Protein 8C9I (pdb70)

Sequence (396 aa):
SIPTFPFDRPVPTEPSPMLSELRNSCPVAPIELPSGHTAWLVTRFDDVKGVLSDKRFSCRAAAHPSSPPFVPFVQLCPSLLSIDGPQHTAARRLLAQGLNPGFIARRMRPVVQQIVDNALDDLAAAEPPVDFQEIVSVPIGEQLMAKLLGVEPKTVHELAAHVDAAMSVCEIGDEEVSRRWSALCTMVIDILHRKLAEPGDDLLSTIAQANRQQSTMTDEQVVGMLLTVVIGGVDTPIAVITNGLASLLHHRDQYERLVEDPGRRVARAVEEIVRFNPATEIEHLRVVTEDVVIAGTALSAGSPAFTSITSANRDSDQFLDPDEFDVERNPNEHIAFGYGPHACPASAYSRMCLTTFFTSLTQRFPQLQLARPFEDLERRGKGLHSVGIKELLVTWPT

Foldseek 3Di:
DAEEPPADDLQLQAFHVVLVVCQVPPQWGWYAAPVRDIFTEGFAQVQQQCLQAPCLFALQLCLDPVHDDFFQLLVVALALSNGDDPLNVVLLVLLCVLVDPVNLVVCLVVLLVQLVVLVVQVVPDADFDFNLVRHLQSSLLVSVCQQLVHDSVLLVLLVVLLQLRQFRPFDDPVVSVVSVVVNLVSLLVSLVVCLVPPDDHSSNSSSVVCVVVVSDDSRNSSNHVNNCSSCRRQFSSQLLQSLVLVCQQVVVNLLVCLVPVVLLLLLVLLSLLGGGFFQWDDKTFRQAFDAGPNRIDHGGHIYIYGLNSNSQHCVQDPNSNDRDSNDPPRDGQSQHHHSPGHSCPVVSSSSSSSNSSVCCNVAVAKHFPDDSSPWAFCTSSGRTSGINTTTIDGDD

Nearest PDB structures (foldseek):
  8c9i-assembly1_A  TM=1.003E+00  e=6.566E-69  Mycobacterium tuberculosis H37Rv
  4mm0-assembly1_A  TM=9.432E-01  e=1.502E-27  Streptomyces griseoviridis
  8jnq-assembly1_A  TM=9.114E-01  e=2.058E-26  Streptomyces torulosus
  6kfw-assembly1_A  TM=8.937E-01  e=1.051E-25  Actinoplanes tsinanensis
  3e5l-assembly1_A  TM=8.693E-01  e=1.639E-25  Streptomyces avermitilis

Solvent-accessible surface area: 16275 Å² total; per-residue (Å²): 167,63,28,81,10,21,6,95,29,104,59,14,4,42,25,3,77,45,1,47,106,12,23,112,82,40,23,2,3,49,0,64,1,63,51,42,86,65,0,62,0,0,0,75,9,113,32,0,60,37,3,12,52,23,159,83,12,12,0,103,24,1,18,99,114,94,14,16,66,11,2,28,2,7,49,89,22,31,0,12,24,6,8,34,34,120,65,6,65,35,2,50,163,2,3,61,87,6,27,53,117,36,14,20,55,135,12,133,88,48,0,66,100,8,0,44,66,4,0,73,84,0,55,87,28,150,34,61,25,23,0,13,118,48,0,0,42,30,2,2,20,49,11,2,3,107,11,6,29,29,107,57,144,27,0,110,91,0,24,54,19,3,37,1,0,12,7,18,65,81,45,44,137,136,70,17,58,135,55,22,65,29,0,23,70,36,5,63,58,4,2,87,137,28,36,91,140,53,32,138,11,7,5,0,59,5,4,52,19,10,129,150,87,99,59,23,83,74,121,48,3,13,0,1,7,0,16,28,1,8,40,24,5,14,54,28,13,2,14,4,0,2,0,0,0,3,0,6,74,64,50,91,10,0,87,79,2,41,138,74,54,69,31,1,56,105,0,0,38,0,0,11,0,2,1,22,11,25,3,0,26,37,5,14,11,1,68,97,108,4,105,26,52,77,34,81,4,73,56,47,10,14,1,2,3,0,11,2,0,0,0,5,7,82,130,60,10,153,94,18,90,107,6,45,2,83,26,99,108,24,122,24,14,27,37,20,86,26,58,31,28,49,54,25,27,61,19,22,84,13,8,7,38,22,1,0,32,11,0,1,105,94,14,52,109,0,77,35,26,129,78,25,139,86,26,85,37,76,3,93,5,8,12,5,0,3,0,105,67,0,51,0,45,24,85,142

B-factor: mean 62.88, std 16.6, range [32.1, 150.53]

InterPro domains:
  IPR001128 Cytochrome P450 [PF00067] (207-367)
  IPR002397 Cytochrome P450, B-class [PR00359] (87-98)
  IPR002397 Cytochrome P450, B-class [PR00359] (189-211)
  IPR002397 Cytochrome P450, B-class [PR00359] (270-281)
  IPR002397 Cytochrome P450, B-class [PR00359] (288-315)
  IPR002397 Cytochrome P450, B-class [PR00359] (316-331)
  IPR002397 Cytochrome P450, B-class [PR00359] (337-346)
  IPR017972 Cytochrome P450, conserved site [PS00086] (339-348)
  IPR036396 Cytochrome P450 superfamily [G3DSA:1.10.630.10] (2-399)
  IPR036396 Cytochrome P450 superfamily [SSF48264] (9-398)

Secondary structure (DSSP, 8-state):
-PPBSSPP-SSTTS--HHHHHHHTT-SEEEEE-TTS-EEEEE-SHHHHHHHHT-TTEEHHHHHSTTSPPSSHHHHHS--GGG--HHHHHHHHHHHHHHT-HHHHHHHHHHHHHHHHHHHHHHHHS-SSEEHIIIIIHHHHHHHHHHHHTS-HHHHHHHHHHHHHHTBSSSS-HHHHHHHHHHHHHHHHHHHHHHHHS--SSHHHHHHHHHHHHT-S-HHHHHHHHHHHHHHHSHHHHHHHHHHHHHHHHSHHHHHHHHH-GGGHHHHHHHHHHH--SBSS---EEE-S-EEETTEEE-TT-EEEE-HHHHTT-TTTSSSTTS--TT--S----TT--STTS-TTHHHHHHHHHHHHHHHHHH-TT-EESS-GGG--BS-TTBSB--BS--EEE---

Radius of gyration: 20.45 Å; Cα contacts (8 Å, |Δi|>4): 673; chains: 1; bounding box: 57×52×44 Å

Organism: Mycobacterium tuberculosis (strain ATCC 25618 / H37Rv) (NCBI:txid83332)

Structure (mmCIF, N/CA/C/O backbone):
data_8C9I
#
_entry.id   8C9I
#
_cell.length_a   95.019
_cell.length_b   95.019
_cell.length_c   264.785
_cell.angle_alpha   90.000
_cell.angle_beta   90.000
_cell.angle_gamma   120.000
#
_symmetry.space_group_name_H-M   'P 65 2 2'
#
loop_
_entity.id
_entity.type
_entity.pdbx_description
1 polymer 'Cytochrome P450 141'
2 non-polymer 'HEME B/C'
3 water water
#
loop_
_atom_site.group_PDB
_atom_site.id
_atom_site.type_symbol
_atom_site.label_atom_id
_atom_site.label_alt_id
_atom_site.label_comp_id
_atom_site.label_asym_id
_atom_site.label_entity_id
_atom_site.label_seq_id
_atom_site.pdbx_PDB_ins_code
_atom_site.Cartn_x
_atom_site.Cartn_y
_atom_site.Cartn_z
_atom_site.occupancy
_atom_site.B_iso_or_equiv
_atom_site.auth_seq_id
_atom_site.auth_comp_id
_atom_site.auth_asym_id
_atom_site.auth_atom_id
_atom_site.pdbx_PDB_model_num
ATOM 1 N N . SER A 1 5 ? 11.05496 87.59263 149.05880 1.000 95.96340 6 SER A N 1
ATOM 2 C CA . SER A 1 5 ? 9.94406 86.94663 148.36966 1.000 103.84998 6 SER A CA 1
ATOM 3 C C . SER A 1 5 ? 10.07028 85.42728 148.45873 1.000 92.14273 6 SER A C 1
ATOM 4 O O . SER A 1 5 ? 11.02526 84.90997 149.03789 1.000 106.43125 6 SER A O 1
ATOM 12 N N . ILE A 1 6 ? 9.10519 84.71744 147.88156 1.000 92.33796 7 ILE A N 1
ATOM 13 C CA . ILE A 1 6 ? 9.05364 83.25958 147.97222 1.000 89.37549 7 ILE A CA 1
ATOM 14 C C . ILE A 1 6 ? 9.97486 82.65771 146.91654 1.000 80.27736 7 ILE A C 1
ATOM 15 O O . ILE A 1 6 ? 10.21236 83.28327 145.87277 1.000 77.09743 7 ILE A O 1
ATOM 31 N N . PRO A 1 7 ? 10.50710 81.45780 147.13449 1.000 69.81565 8 PRO A N 1
ATOM 32 C CA . PRO A 1 7 ? 11.41454 80.86194 146.15018 1.000 73.95916 8 PRO A CA 1
ATOM 33 C C . PRO A 1 7 ? 10.67320 80.30239 144.94722 1.000 82.85678 8 PRO A C 1
ATOM 34 O O . PRO A 1 7 ? 9.50270 79.92122 145.02196 1.000 73.63671 8 PRO A O 1
ATOM 45 N N . THR A 1 8 ? 11.38571 80.25231 143.82561 1.000 70.32259 9 THR A N 1
ATOM 46 C CA . THR A 1 8 ? 10.83858 79.77623 142.56413 1.000 77.51668 9 THR A CA 1
ATOM 47 C C . THR A 1 8 ? 11.34284 78.37011 142.26642 1.000 71.82689 9 THR A C 1
ATOM 48 O O . THR A 1 8 ? 12.50841 78.04920 142.51774 1.000 73.48596 9 THR A O 1
ATOM 59 N N . PHE A 1 9 ? 10.45461 77.53503 141.72955 1.000 76.87189 10 PHE A N 1
ATOM 60 C CA . PHE A 1 9 ? 10.78515 76.18097 141.30563 1.000 72.66789 10 PHE A CA 1
ATOM 61 C C . PHE A 1 9 ? 10.96817 76.13762 139.79265 1.000 63.88072 10 PHE A C 1
ATOM 62 O O . PHE A 1 9 ? 10.23407 76.81325 139.06372 1.000 64.98947 10 PHE A O 1
ATOM 79 N N . PRO A 1 10 ? 11.92596 75.36475 139.24892 1.000 72.69459 11 PRO A N 1
ATOM 80 C CA . PRO A 1 10 ? 12.86939 74.44610 139.90038 1.000 69.49955 11 PRO A CA 1
ATOM 81 C C . PRO A 1 10 ? 13.94694 75.14117 140.72466 1.000 65.56478 11 PRO A C 1
ATOM 82 O O . PRO A 1 10 ? 14.38150 76.24179 140.38369 1.000 62.78996 11 PRO A O 1
ATOM 93 N N . PHE A 1 11 ? 14.36853 74.48646 141.80319 1.000 64.88205 12 PHE A N 1
ATOM 94 C CA . PHE A 1 11 ? 15.40351 75.02405 142.66872 1.000 68.78635 12 PHE A CA 1
ATOM 95 C C . PHE A 1 11 ? 16.78715 74.75187 142.08484 1.000 69.95789 12 PHE A C 1
ATOM 96 O O . PHE A 1 11 ? 16.98172 73.85076 141.26384 1.000 67.02181 12 PHE A O 1
ATOM 113 N N . ASP A 1 12 ? 17.75686 75.54654 142.52926 1.000 65.18256 13 ASP A N 1
ATOM 114 C CA . ASP A 1 12 ? 19.12744 75.38697 142.06876 1.000 63.55999 13 ASP A CA 1
ATOM 115 C C . ASP A 1 12 ? 19.77059 74.16192 142.70798 1.000 60.46061 13 ASP A C 1
ATOM 116 O O . ASP A 1 12 ? 19.41056 73.74525 143.81192 1.000 65.18326 13 ASP A O 1
ATOM 125 N N . ARG A 1 13 ? 20.73713 73.58515 141.99528 1.000 64.75661 14 ARG A N 1
ATOM 126 C CA . ARG A 1 13 ? 21.50198 72.44106 142.48715 1.000 62.88148 14 ARG A CA 1
ATOM 127 C C . ARG A 1 13 ? 22.96995 72.67281 142.16235 1.000 64.80392 14 ARG A C 1
ATOM 128 O O . ARG A 1 13 ? 23.47042 72.21511 141.12679 1.000 64.17008 14 ARG A O 1
ATOM 149 N N . PRO A 1 14 ? 23.69528 73.39547 143.02062 1.000 63.74029 15 PRO A N 1
ATOM 150 C CA . PRO A 1 14 ? 25.13912 73.55421 142.77861 1.000 63.58644 15 PRO A CA 1
ATOM 151 C C . PRO A 1 14 ? 25.86710 72.22552 142.69473 1.000 69.27202 15 PRO A C 1
ATOM 152 O O . PRO A 1 14 ? 26.90267 72.13387 142.02331 1.000 63.71299 15 PRO A O 1
ATOM 163 N N . VAL A 1 15 ? 25.35272 71.19443 143.35649 1.000 60.04523 16 VAL A N 1
ATOM 164 C CA . VAL A 1 15 ? 25.82664 69.82162 143.23135 1.000 58.76177 16 VAL A CA 1
ATOM 165 C C . VAL A 1 15 ? 24.69810 69.01042 142.59574 1.000 57.11341 16 VAL A C 1
ATOM 166 O O . VAL A 1 15 ? 23.70500 68.70346 143.27153 1.000 56.97620 16 VAL A O 1
ATOM 179 N N . PRO A 1 16 ? 24.79447 68.64759 141.31107 1.000 57.62280 17 PRO A N 1
ATOM 180 C CA . PRO A 1 16 ? 23.62445 68.05363 140.63597 1.000 56.38413 17 PRO A CA 1
ATOM 181 C C . PRO A 1 16 ? 23.08329 66.79927 141.30271 1.000 55.74157 17 PRO A C 1
ATOM 182 O O . PRO A 1 16 ? 21.86209 66.59774 141.32183 1.000 52.85692 17 PRO A O 1
ATOM 193 N N . THR A 1 17 ? 23.94860 65.94216 141.84098 1.000 54.37301 18 THR A N 1
ATOM 194 C CA . THR A 1 17 ? 23.49599 64.68543 142.42577 1.000 57.24555 18 THR A CA 1
ATOM 195 C C . THR A 1 17 ? 23.00403 64.83358 143.85964 1.000 56.54082 18 THR A C 1
ATOM 196 O O . THR A 1 17 ? 22.58648 63.83522 144.45619 1.000 63.67466 18 THR A O 1
ATOM 207 N N . GLU A 1 18 ? 23.04108 66.03301 144.42386 1.000 55.56696 19 GLU A N 1
ATOM 208 C CA . GLU A 1 18 ? 22.57362 66.27848 145.77706 1.000 57.99480 19 GLU A CA 1
ATOM 209 C C . GLU A 1 18 ? 21.30111 67.11453 145.76174 1.000 50.67247 19 GLU A C 1
ATOM 210 O O . GLU A 1 18 ? 21.01709 67.81821 144.78652 1.000 51.78992 19 GLU A O 1
ATOM 222 N N . PRO A 1 19 ? 20.50531 67.06111 146.82864 1.000 49.75067 20 PRO A N 1
ATOM 223 C CA . PRO A 1 19 ? 19.28874 67.87811 146.87071 1.000 52.05934 20 PRO A CA 1
ATOM 224 C C . PRO A 1 19 ? 19.61480 69.36112 146.79892 1.000 59.12537 20 PRO A C 1
ATOM 225 O O . PRO A 1 19 ? 20.69483 69.80530 147.19406 1.000 52.91215 20 PRO A O 1
ATOM 236 N N . SER A 1 20 ? 18.66315 70.12802 146.28438 1.000 56.00912 21 SER A N 1
ATOM 237 C CA . SER A 1 20 ? 18.82416 71.57163 146.26074 1.000 57.45176 21 SER A CA 1
ATOM 238 C C . SER A 1 20 ? 18.95262 72.09428 147.68997 1.000 60.45750 21 SER A C 1
ATOM 239 O O . SER A 1 20 ? 18.20107 71.66732 148.57518 1.000 55.21009 21 SER A O 1
ATOM 247 N N . PRO A 1 21 ? 19.89217 73.00522 147.95848 1.000 57.90023 22 PRO A N 1
ATOM 248 C CA . PRO A 1 21 ? 19.97086 73.58483 149.30971 1.000 61.24975 22 PRO A CA 1
ATOM 249 C C . PRO A 1 21 ? 18.65762 74.17850 149.78319 1.000 60.31819 22 PRO A C 1
ATOM 250 O O . PRO A 1 21 ? 18.40986 74.23593 150.99466 1.000 58.09918 22 PRO A O 1
ATOM 261 N N . MET A 1 22 ? 17.80327 74.62122 148.85737 1.000 59.46529 23 MET A N 1
ATOM 262 C CA . MET A 1 22 ? 16.52364 75.20436 149.24411 1.000 59.37901 23 MET A CA 1
ATOM 263 C C . MET A 1 22 ? 15.70206 74.24348 150.09328 1.000 59.28066 23 MET A C 1
ATOM 264 O O . MET A 1 22 ? 14.97256 74.67899 150.99171 1.000 56.50916 23 MET A O 1
ATOM 278 N N . LEU A 1 23 ? 15.80692 72.93904 149.83156 1.000 61.87893 24 LEU A N 1
ATOM 279 C CA . LEU A 1 23 ? 15.00742 71.96991 150.57476 1.000 58.04522 24 LEU A CA 1
ATOM 280 C C . LEU A 1 23 ? 15.34370 72.00559 152.06057 1.000 58.16399 24 LEU A C 1
ATOM 281 O O . LEU A 1 23 ? 14.44907 72.09285 152.90970 1.000 52.60645 24 LEU A O 1
ATOM 297 N N . SER A 1 24 ? 16.63422 71.93446 152.39530 1.000 53.83587 25 SER A N 1
ATOM 298 C CA . SER A 1 24 ? 17.03228 72.00151 153.79729 1.000 62.00635 25 SER A CA 1
ATOM 299 C C . SER A 1 24 ? 16.67199 73.35112 154.40440 1.000 66.34866 25 SER A C 1
ATOM 300 O O . SER A 1 24 ? 16.28946 73.43112 155.57770 1.000 58.06630 25 SER A O 1
ATOM 308 N N . GLU A 1 25 ? 16.79062 74.42498 153.62072 1.000 67.48989 26 GLU A N 1
ATOM 309 C CA . GLU A 1 25 ? 16.42278 75.74767 154.11542 1.000 64.42305 26 GLU A CA 1
ATOM 310 C C . GLU A 1 25 ? 14.96478 75.77509 154.55761 1.000 65.00997 26 GLU A C 1
ATOM 311 O O . GLU A 1 25 ? 14.64438 76.24315 155.65631 1.000 62.25515 26 GLU A O 1
ATOM 323 N N . LEU A 1 26 ? 14.06372 75.27056 153.71098 1.000 57.81893 27 LEU A N 1
ATOM 324 C CA . LEU A 1 26 ? 12.64691 75.26429 154.05957 1.000 62.73883 27 LEU A CA 1
ATOM 325 C C . LEU A 1 26 ? 12.35756 74.26312 155.17081 1.000 60.07548 27 LEU A C 1
ATOM 326 O O . LEU A 1 26 ? 11.55539 74.53907 156.07087 1.000 57.78956 27 LEU A O 1
ATOM 342 N N . ARG A 1 27 ? 13.00142 73.09508 155.12496 1.000 54.11629 28 ARG A N 1
ATOM 343 C CA . ARG A 1 27 ? 12.77051 72.08299 156.14928 1.000 58.72483 28 ARG A CA 1
ATOM 344 C C . ARG A 1 27 ? 13.06207 72.61928 157.54448 1.000 59.75274 28 ARG A C 1
ATOM 345 O O . ARG A 1 27 ? 12.39573 72.22966 158.51066 1.000 59.16391 28 ARG A O 1
ATOM 366 N N . ASN A 1 28 ? 14.03874 73.51806 157.67031 1.000 59.96639 29 ASN A N 1
ATOM 367 C CA . ASN A 1 28 ? 14.46777 74.03849 158.96023 1.000 57.14580 29 ASN A CA 1
ATOM 368 C C . ASN A 1 28 ? 13.91223 75.43011 159.24791 1.000 60.90342 29 ASN A C 1
ATOM 369 O O . ASN A 1 28 ? 14.47290 76.15217 160.07903 1.000 84.31207 29 ASN A O 1
ATOM 380 N N . SER A 1 29 ? 12.82268 75.82213 158.58580 1.000 61.14146 30 SER A N 1
ATOM 381 C CA . SER A 1 29 ? 12.26338 77.15252 158.79376 1.000 63.39046 30 SER A CA 1
ATOM 382 C C . SER A 1 29 ? 10.74616 77.16293 158.65082 1.000 69.82732 30 SER A C 1
ATOM 383 O O . SER A 1 29 ? 10.05239 77.81106 159.44169 1.000 62.95669 30 SER A O 1
ATOM 391 N N . CYS A 1 30 ? 10.21855 76.45956 157.64824 1.000 61.61478 31 CYS A N 1
ATOM 392 C CA . CYS A 1 30 ? 8.78010 76.47371 157.40754 1.000 66.42587 31 CYS A CA 1
ATOM 393 C C . CYS A 1 30 ? 8.31006 75.10756 156.91888 1.000 58.08003 31 CYS A C 1
ATOM 394 O O . CYS A 1 30 ? 8.70439 74.67253 155.82970 1.000 68.32734 31 CYS A O 1
ATOM 402 N N . PRO A 1 31 ? 7.46753 74.40093 157.68284 1.000 62.15360 32 PRO A N 1
ATOM 403 C CA . PRO A 1 31 ? 7.04437 73.05862 157.25013 1.000 58.25244 32 PRO A CA 1
ATOM 404 C C . PRO A 1 31 ? 6.13343 73.06789 156.03610 1.000 63.39941 32 PRO A C 1
ATOM 405 O O . PRO A 1 31 ? 6.08152 72.06247 155.31730 1.000 55.94677 32 PRO A O 1
ATOM 416 N N . VAL A 1 32 ? 5.41428 74.16030 155.78811 1.000 58.96921 33 VAL A N 1
ATOM 417 C CA . VAL A 1 32 ? 4.52409 74.28639 154.63362 1.000 60.45287 33 VAL A CA 1
ATOM 418 C C . VAL A 1 32 ? 4.85096 75.63520 153.99769 1.000 63.12178 33 VAL A C 1
ATOM 419 O O . VAL A 1 32 ? 4.26946 76.66494 154.35338 1.000 60.08370 33 VAL A O 1
ATOM 432 N N . ALA A 1 33 ? 5.78515 75.63581 153.04622 1.000 61.59134 34 ALA A N 1
ATOM 433 C CA . ALA A 1 33 ? 6.32527 76.88931 152.53678 1.000 59.56968 34 ALA A CA 1
ATOM 434 C C . ALA A 1 33 ? 5.72802 77.23736 151.17903 1.000 60.15933 34 ALA A C 1
ATOM 435 O O . ALA A 1 33 ? 5.58101 76.35829 150.32219 1.000 65.50404 34 ALA A O 1
ATOM 442 N N . PRO A 1 34 ? 5.37866 78.50137 150.93125 1.000 62.41371 35 PRO A N 1
ATOM 443 C CA . PRO A 1 34 ? 4.90033 78.87057 149.59465 1.000 63.21733 35 PRO A CA 1
ATOM 444 C C . PRO A 1 34 ? 6.04698 78.91019 148.59760 1.000 72.84436 35 PRO A C 1
ATOM 445 O O . PRO A 1 34 ? 7.15382 79.35434 148.91169 1.000 69.46493 35 PRO A O 1
ATOM 456 N N . ILE A 1 35 ? 5.77156 78.43316 147.38565 1.000 62.55811 36 ILE A N 1
ATOM 457 C CA . ILE A 1 35 ? 6.74318 78.44036 146.30047 1.000 73.94184 36 ILE A CA 1
ATOM 458 C C . ILE A 1 35 ? 6.04059 78.90391 145.03311 1.000 64.05911 36 ILE A C 1
ATOM 459 O O . ILE A 1 35 ? 4.82538 78.74748 144.88300 1.000 71.66771 36 ILE A O 1
ATOM 475 N N . GLU A 1 36 ? 6.81475 79.47795 144.11690 1.000 70.85788 37 GLU A N 1
ATOM 476 C CA . GLU A 1 36 ? 6.28906 79.99389 142.85978 1.000 70.84303 37 GLU A CA 1
ATOM 477 C C . GLU A 1 36 ? 6.63713 79.02702 141.73500 1.000 71.47103 37 GLU A C 1
ATOM 478 O O . GLU A 1 36 ? 7.81707 78.81845 141.43218 1.000 72.34427 37 GLU A O 1
ATOM 490 N N . LEU A 1 37 ? 5.61131 78.44135 141.12223 1.000 67.78356 38 LEU A N 1
ATOM 491 C CA . LEU A 1 37 ? 5.81609 77.56029 139.98831 1.000 68.85067 38 LEU A CA 1
ATOM 492 C C . LEU A 1 37 ? 6.19436 78.37426 138.75223 1.000 73.73611 38 LEU A C 1
ATOM 493 O O . LEU A 1 37 ? 5.95715 79.58334 138.69600 1.000 73.97639 38 LEU A O 1
ATOM 509 N N . PRO A 1 38 ? 6.78818 77.73049 137.74335 1.000 66.30892 39 PRO A N 1
ATOM 510 C CA . PRO A 1 38 ? 7.14733 78.47416 136.52382 1.000 68.75171 39 PRO A CA 1
ATOM 511 C C . PRO A 1 38 ? 5.95770 79.12588 135.84251 1.000 85.37573 39 PRO A C 1
ATOM 512 O O . PRO A 1 38 ? 6.13270 80.12191 135.12862 1.000 77.59899 39 PRO A O 1
ATOM 523 N N . SER A 1 39 ? 4.75169 78.59728 136.03893 1.000 72.99840 40 SER A N 1
ATOM 524 C CA . SER A 1 39 ? 3.54946 79.20290 135.48311 1.000 73.41020 40 SER A CA 1
ATOM 525 C C . SER A 1 39 ? 3.07480 80.41119 136.27989 1.000 86.74361 40 SER A C 1
ATOM 526 O O . SER A 1 39 ? 2.03673 80.98869 135.93790 1.000 78.26405 40 SER A O 1
ATOM 534 N N . GLY A 1 40 ? 3.80172 80.80642 137.32526 1.000 73.97514 41 GLY A N 1
ATOM 535 C CA . GLY A 1 40 ? 3.42530 81.92794 138.15197 1.000 77.25263 41 GLY A CA 1
ATOM 536 C C . GLY A 1 40 ? 2.56293 81.57721 139.34537 1.000 84.65208 41 GLY A C 1
ATOM 537 O O . GLY A 1 40 ? 2.53846 82.33866 140.31898 1.000 80.26983 41 GLY A O 1
ATOM 541 N N . HIS A 1 41 ? 1.86075 80.44819 139.30306 1.000 72.82254 42 HIS A N 1
ATOM 542 C CA . HIS A 1 41 ? 0.99319 80.06571 140.40712 1.000 75.35877 42 HIS A CA 1
ATOM 543 C C . HIS A 1 41 ? 1.81524 79.75142 141.64991 1.000 84.08205 42 HIS A C 1
ATOM 544 O O . HIS A 1 41 ? 2.91298 79.19330 141.56587 1.000 84.22735 42 HIS A O 1
ATOM 558 N N . THR A 1 42 ? 1.27415 80.11154 142.81035 1.000 74.26396 43 THR A N 1
ATOM 559 C CA . THR A 1 42 ? 1.91952 79.83028 144.08454 1.000 76.14354 43 THR A CA 1
ATOM 560 C C . THR A 1 42 ? 1.43758 78.48541 144.61334 1.000 72.54952 43 THR A C 1
ATOM 561 O O . THR A 1 42 ? 0.23584 78.19975 144.60060 1.000 73.55177 43 THR A O 1
ATOM 572 N N . ALA A 1 43 ? 2.37759 77.66362 145.07115 1.000 62.70790 44 ALA A N 1
ATOM 573 C CA . ALA A 1 43 ? 2.07854 76.36306 145.64835 1.000 69.60961 44 ALA A CA 1
ATOM 574 C C . ALA A 1 43 ? 2.78208 76.24581 146.99257 1.000 64.50908 44 ALA A C 1
ATOM 575 O O . ALA A 1 43 ? 3.67234 77.03275 147.32430 1.000 67.64258 44 ALA A O 1
ATOM 582 N N . TRP A 1 44 ? 2.37159 75.24902 147.77101 1.000 62.39004 45 TRP A N 1
ATOM 583 C CA . TRP A 1 44 ? 2.89402 75.03010 149.11279 1.000 60.95713 45 TRP A CA 1
ATOM 584 C C . TRP A 1 44 ? 3.63339 73.70206 149.15355 1.000 58.98848 45 TRP A C 1
ATOM 585 O O . TRP A 1 44 ? 3.10128 72.67689 148.71571 1.000 61.68189 45 TRP A O 1
ATOM 606 N N . LEU A 1 45 ? 4.85370 73.72447 149.68374 1.000 55.83843 46 LEU A N 1
ATOM 607 C CA . LEU A 1 45 ? 5.74402 72.57182 149.67858 1.000 52.93562 46 LEU A CA 1
ATOM 608 C C . LEU A 1 45 ? 5.94160 72.06209 151.09967 1.000 52.22105 46 LEU A C 1
ATOM 609 O O . LEU A 1 45 ? 6.23447 72.84366 152.01020 1.000 53.33001 46 LEU A O 1
ATOM 625 N N . VAL A 1 46 ? 5.78441 70.75267 151.27983 1.000 50.53928 47 VAL A N 1
ATOM 626 C CA . VAL A 1 46 ? 5.97381 70.08469 152.56308 1.000 55.52070 47 VAL A CA 1
ATOM 627 C C . VAL A 1 46 ? 7.27944 69.30536 152.49506 1.000 49.14469 47 VAL A C 1
ATOM 628 O O . VAL A 1 46 ? 7.50003 68.53721 151.55082 1.000 48.53508 47 VAL A O 1
ATOM 641 N N . THR A 1 47 ? 8.14001 69.49491 153.49966 1.000 48.96979 48 THR A N 1
ATOM 642 C CA . THR A 1 47 ? 9.51376 69.01750 153.43803 1.000 52.90595 48 THR A CA 1
ATOM 643 C C . THR A 1 47 ? 9.93075 68.11555 154.59201 1.000 54.16434 48 THR A C 1
ATOM 644 O O . THR A 1 47 ? 11.00911 67.51514 154.51648 1.000 48.68452 48 THR A O 1
ATOM 655 N N . ARG A 1 48 ? 9.13154 67.99888 155.64766 1.000 48.52010 49 ARG A N 1
ATOM 656 C CA . ARG A 1 48 ? 9.51556 67.20081 156.80325 1.000 48.06403 49 ARG A CA 1
ATOM 657 C C . ARG A 1 48 ? 8.94544 65.79068 156.70355 1.000 47.89786 49 ARG A C 1
ATOM 658 O O . ARG A 1 48 ? 7.85694 65.57316 156.16525 1.000 47.84903 49 ARG A O 1
ATOM 679 N N . PHE A 1 49 ? 9.70433 64.83021 157.23844 1.000 49.62113 50 PHE A N 1
ATOM 680 C CA . PHE A 1 49 ? 9.38569 63.41605 157.05675 1.000 44.16200 50 PHE A CA 1
ATOM 681 C C . PHE A 1 49 ? 7.96743 63.10250 157.51994 1.000 44.30471 50 PHE A C 1
ATOM 682 O O . PHE A 1 49 ? 7.13896 62.61548 156.74191 1.000 44.45036 50 PHE A O 1
ATOM 699 N N . ASP A 1 50 ? 7.66877 63.37509 158.79238 1.000 45.28395 51 ASP A N 1
ATOM 700 C CA . ASP A 1 50 ? 6.33972 63.07632 159.31767 1.000 45.67279 51 ASP A CA 1
ATOM 701 C C . ASP A 1 50 ? 5.25584 63.80114 158.52913 1.000 52.38141 51 ASP A C 1
ATOM 702 O O . ASP A 1 50 ? 4.18963 63.23448 158.25927 1.000 51.64311 51 ASP A O 1
ATOM 711 N N . ASP A 1 51 ? 5.50810 65.05680 158.15142 1.000 46.77198 52 ASP A N 1
ATOM 712 C CA . ASP A 1 51 ? 4.49666 65.82605 157.43402 1.000 47.37717 52 ASP A CA 1
ATOM 713 C C . ASP A 1 51 ? 4.28502 65.28502 156.02534 1.000 48.56355 52 ASP A C 1
ATOM 714 O O . ASP A 1 51 ? 3.15088 65.24325 155.53368 1.000 48.44992 52 ASP A O 1
ATOM 723 N N . VAL A 1 52 ? 5.36474 64.87307 155.35808 1.000 45.28751 53 VAL A N 1
ATOM 724 C CA . VAL A 1 52 ? 5.24388 64.35438 153.99863 1.000 47.50693 53 VAL A CA 1
ATOM 725 C C . VAL A 1 52 ? 4.40827 63.08195 153.98863 1.000 43.94348 53 VAL A C 1
ATOM 726 O O . VAL A 1 52 ? 3.56446 62.88252 153.10644 1.000 46.65542 53 VAL A O 1
ATOM 739 N N . LYS A 1 53 ? 4.63097 62.19783 154.96444 1.000 44.14065 54 LYS A N 1
ATOM 740 C CA . LYS A 1 53 ? 3.83718 60.97622 155.04210 1.000 43.17290 54 LYS A CA 1
ATOM 741 C C . LYS A 1 53 ? 2.36640 61.29198 155.27651 1.000 50.26068 54 LYS A C 1
ATOM 742 O O . LYS A 1 53 ? 1.48428 60.65353 154.69035 1.000 50.37767 54 LYS A O 1
ATOM 761 N N . GLY A 1 54 ? 2.08194 62.27054 156.13624 1.000 46.02809 55 GLY A N 1
ATOM 762 C CA . GLY A 1 54 ? 0.69849 62.63301 156.39031 1.000 48.22170 55 GLY A CA 1
ATOM 763 C C . GLY A 1 54 ? -0.00167 63.15805 155.15260 1.000 50.83554 55 GLY A C 1
ATOM 764 O O . GLY A 1 54 ? -1.14231 62.78613 154.86749 1.000 54.78677 55 GLY A O 1
ATOM 768 N N . VAL A 1 55 ? 0.67315 64.02482 154.39682 1.000 49.11689 56 VAL A N 1
ATOM 769 C CA . VAL A 1 55 ? 0.06444 64.60229 153.20207 1.000 51.16679 56 VAL A CA 1
ATOM 770 C C . VAL A 1 55 ? -0.18928 63.52082 152.15740 1.000 52.74557 56 VAL A C 1
ATOM 771 O O . VAL A 1 55 ? -1.27389 63.44767 151.56736 1.000 49.47377 56 VAL A O 1
ATOM 784 N N . LEU A 1 56 ? 0.80776 62.66770 151.90818 1.000 47.86839 57 LEU A N 1
ATOM 785 C CA . LEU A 1 56 ? 0.66382 61.63770 150.88436 1.000 50.77335 57 LEU A CA 1
ATOM 786 C C . LEU A 1 56 ? -0.43762 60.63955 151.21631 1.000 53.07355 57 LEU A C 1
ATOM 787 O O . LEU A 1 56 ? -0.98873 60.01496 150.30246 1.000 49.25721 57 LEU A O 1
ATOM 803 N N . SER A 1 57 ? -0.76583 60.47152 152.49580 1.000 44.94869 58 SER A N 1
ATOM 804 C CA . SER A 1 57 ? -1.83463 59.58294 152.92806 1.000 46.88693 58 SER A CA 1
ATOM 805 C C . SER A 1 57 ? -3.09981 60.34031 153.30854 1.000 53.42740 58 SER A C 1
ATOM 806 O O . SER A 1 57 ? -4.03286 59.73810 153.84939 1.000 58.39321 58 SER A O 1
ATOM 814 N N . ASP A 1 58 ? -3.14766 61.64473 153.04609 1.000 50.34311 59 ASP A N 1
ATOM 815 C CA . ASP A 1 58 ? -4.31356 62.47383 153.33076 1.000 53.07792 59 ASP A CA 1
ATOM 816 C C . ASP A 1 58 ? -5.09830 62.63750 152.03401 1.000 54.36982 59 ASP A C 1
ATOM 817 O O . ASP A 1 58 ? -4.66217 63.34731 151.12174 1.000 58.41230 59 ASP A O 1
ATOM 826 N N . LYS A 1 59 ? -6.25645 61.98010 151.95394 1.000 61.09238 60 LYS A N 1
ATOM 827 C CA . LYS A 1 59 ? -7.04045 61.98394 150.72506 1.000 62.53303 60 LYS A CA 1
ATOM 828 C C . LYS A 1 59 ? -7.58573 63.36089 150.37191 1.000 57.75987 60 LYS A C 1
ATOM 829 O O . LYS A 1 59 ? -8.09863 63.53428 149.26137 1.000 54.98483 60 LYS A O 1
ATOM 848 N N . ARG A 1 60 ? -7.49336 64.33839 151.27662 1.000 55.11682 61 ARG A N 1
ATOM 849 C CA . ARG A 1 60 ? -7.86660 65.70271 150.92368 1.000 56.03502 61 ARG A CA 1
ATOM 850 C C . ARG A 1 60 ? -6.86578 66.33074 149.96257 1.000 57.24893 61 ARG A C 1
ATOM 851 O O . ARG A 1 60 ? -7.17563 67.35592 149.34735 1.000 58.24729 61 ARG A O 1
ATOM 872 N N . PHE A 1 61 ? -5.67670 65.74339 149.82934 1.000 52.21419 62 PHE A N 1
ATOM 873 C CA . PHE A 1 61 ? -4.69888 66.12566 148.81186 1.000 65.41007 62 PHE A CA 1
ATOM 874 C C . PHE A 1 61 ? -4.84063 65.12378 147.66970 1.000 53.12191 62 PHE A C 1
ATOM 875 O O . PHE A 1 61 ? -4.31058 64.01269 147.73784 1.000 51.98801 62 PHE A O 1
ATOM 892 N N . SER A 1 62 ? -5.55992 65.51318 146.62090 1.000 51.54134 63 SER A N 1
ATOM 893 C CA . SER A 1 62 ? -5.96212 64.59211 145.56836 1.000 60.58121 63 SER A CA 1
ATOM 894 C C . SER A 1 62 ? -5.20936 64.87251 144.27504 1.000 57.82989 63 SER A C 1
ATOM 895 O O . SER A 1 62 ? -5.05464 66.02855 143.86671 1.000 55.52677 63 SER A O 1
ATOM 903 N N . CYS A 1 63 ? -4.75275 63.79724 143.63060 1.000 49.51166 64 CYS A N 1
ATOM 904 C CA . CYS A 1 63 ? -4.15710 63.91932 142.30594 1.000 53.45705 64 CYS A CA 1
ATOM 905 C C . CYS A 1 63 ? -5.21159 64.19696 141.24257 1.000 58.64295 64 CYS A C 1
ATOM 906 O O . CYS A 1 63 ? -4.90494 64.80659 140.21159 1.000 61.76858 64 CYS A O 1
ATOM 914 N N . ARG A 1 64 ? -6.45132 63.75722 141.46920 1.000 59.43422 65 ARG A N 1
ATOM 915 C CA . ARG A 1 64 ? -7.51770 64.02147 140.50828 1.000 55.66454 65 ARG A CA 1
ATOM 916 C C . ARG A 1 64 ? -7.72252 65.51882 140.32120 1.000 60.97289 65 ARG A C 1
ATOM 917 O O . ARG A 1 64 ? -7.77803 66.01536 139.19020 1.000 60.51714 65 ARG A O 1
ATOM 938 N N . ALA A 1 65 ? -7.84602 66.25592 141.42669 1.000 66.07698 66 ALA A N 1
ATOM 939 C CA . ALA A 1 65 ? -7.98241 67.70447 141.33364 1.000 63.22770 66 ALA A CA 1
ATOM 940 C C . ALA A 1 65 ? -6.77318 68.33478 140.65739 1.000 61.06585 66 ALA A C 1
ATOM 941 O O . ALA A 1 65 ? -6.91308 69.33114 139.93909 1.000 66.96278 66 ALA A O 1
ATOM 948 N N . ALA A 1 66 ? -5.58198 67.77079 140.87084 1.000 54.51175 67 ALA A N 1
ATOM 949 C CA . ALA A 1 66 ? -4.38935 68.28927 140.21057 1.000 63.75017 67 ALA A CA 1
ATOM 950 C C . ALA A 1 66 ? -4.44267 68.07312 138.70421 1.000 64.25127 67 ALA A C 1
ATOM 951 O O . ALA A 1 66 ? -3.84300 68.84493 137.94712 1.000 56.22117 67 ALA A O 1
ATOM 958 N N . ALA A 1 67 ? -5.14159 67.03149 138.25267 1.000 62.17822 68 ALA A N 1
ATOM 959 C CA . ALA A 1 67 ? -5.29478 66.77299 136.82782 1.000 61.73491 68 ALA A CA 1
ATOM 960 C C . ALA A 1 67 ? -6.36306 67.64487 136.18226 1.000 66.20946 68 ALA A C 1
ATOM 961 O O . ALA A 1 67 ? -6.40910 67.72823 134.95046 1.000 65.25603 68 ALA A O 1
ATOM 968 N N . HIS A 1 68 ? -7.21199 68.28691 136.97713 1.000 63.96428 69 HIS A N 1
ATOM 969 C CA . HIS A 1 68 ? -8.24509 69.15244 136.42903 1.000 64.71390 69 HIS A CA 1
ATOM 970 C C . HIS A 1 68 ? -7.60204 70.25963 135.59413 1.000 78.43988 69 HIS A C 1
ATOM 971 O O . HIS A 1 68 ? -6.60055 70.84963 136.01394 1.000 77.05359 69 HIS A O 1
ATOM 985 N N . PRO A 1 69 ? -8.13753 70.56129 134.40403 1.000 83.94041 70 PRO A N 1
ATOM 986 C CA . PRO A 1 69 ? -7.49967 71.59433 133.56392 1.000 75.64222 70 PRO A CA 1
ATOM 987 C C . PRO A 1 69 ? -7.28281 72.92075 134.27423 1.000 72.15911 70 PRO A C 1
ATOM 988 O O . PRO A 1 69 ? -6.20535 73.51647 134.15498 1.000 92.87759 70 PRO A O 1
ATOM 999 N N . SER A 1 70 ? -8.28932 73.40646 135.00558 1.000 75.96050 71 SER A N 1
ATOM 1000 C CA . SER A 1 70 ? -8.14791 74.66633 135.72784 1.000 84.20622 71 SER A CA 1
ATOM 1001 C C . SER A 1 70 ? -6.95984 74.64532 136.68103 1.000 88.26026 71 SER A C 1
ATOM 1002 O O . SER A 1 70 ? -6.33832 75.68802 136.91614 1.000 84.52155 71 SER A O 1
ATOM 1010 N N . SER A 1 71 ? -6.63189 73.48394 137.24304 1.000 75.11221 72 SER A N 1
ATOM 1011 C CA . SER A 1 71 ? -5.51276 73.41042 138.16857 1.000 73.19480 72 SER A CA 1
ATOM 1012 C C . SER A 1 71 ? -4.22996 73.87123 137.47405 1.000 75.08687 72 SER A C 1
ATOM 1013 O O . SER A 1 71 ? -4.09808 73.74362 136.25140 1.000 75.58417 72 SER A O 1
ATOM 1021 N N . PRO A 1 72 ? -3.27137 74.41018 138.22350 1.000 71.67449 73 PRO A N 1
ATOM 1022 C CA . PRO A 1 72 ? -2.03230 74.87367 137.59716 1.000 73.59373 73 PRO A CA 1
ATOM 1023 C C . PRO A 1 72 ? -1.27082 73.71538 136.99720 1.000 71.80556 73 PRO A C 1
ATOM 1024 O O . PRO A 1 72 ? -1.40567 72.56047 137.44447 1.000 72.31990 73 PRO A O 1
ATOM 1035 N N . PRO A 1 73 ? -0.44618 73.96806 135.98271 1.000 66.60089 74 PRO A N 1
ATOM 1036 C CA . PRO A 1 73 ? 0.32763 72.88295 135.37234 1.000 67.40981 74 PRO A CA 1
ATOM 1037 C C . PRO A 1 73 ? 1.59895 72.58123 136.15170 1.000 65.00319 74 PRO A C 1
ATOM 1038 O O . PRO A 1 73 ? 2.13913 73.41840 136.87677 1.000 71.38335 74 PRO A O 1
ATOM 1049 N N . PHE A 1 74 ? 2.06627 71.34530 135.99169 1.000 69.50071 75 PHE A N 1
ATOM 1050 C CA . PHE A 1 74 ? 3.34646 70.93157 136.55089 1.000 59.22944 75 PHE A CA 1
ATOM 1051 C C . PHE A 1 74 ? 4.05329 70.02292 135.55389 1.000 67.58121 75 PHE A C 1
ATOM 1052 O O . PHE A 1 74 ? 5.01976 70.43728 134.90625 1.000 69.32765 75 PHE A O 1
ATOM 1069 N N . VAL A 1 75 ? 3.57630 68.79529 135.41649 1.000 57.58944 76 VAL A N 1
ATOM 1070 C CA . VAL A 1 75 ? 4.03568 67.86671 134.38560 1.000 60.32406 76 VAL A CA 1
ATOM 1071 C C . VAL A 1 75 ? 2.89755 67.68010 133.39113 1.000 55.15737 76 VAL A C 1
ATOM 1072 O O . VAL A 1 75 ? 1.76869 67.39942 133.80856 1.000 55.48188 76 VAL A O 1
ATOM 1085 N N . PRO A 1 76 ? 3.13765 67.83550 132.08525 1.000 57.51670 77 PRO A N 1
ATOM 1086 C CA . PRO A 1 76 ? 2.01225 67.77893 131.13575 1.000 59.25921 77 PRO A CA 1
ATOM 1087 C C . PRO A 1 76 ? 1.19312 66.50096 131.21245 1.000 62.63119 77 PRO A C 1
ATOM 1088 O O . PRO A 1 76 ? -0.04077 66.56429 131.14773 1.000 65.36205 77 PRO A O 1
ATOM 1099 N N . PHE A 1 77 ? 1.83706 65.33888 131.35037 1.000 61.04391 78 PHE A N 1
ATOM 1100 C CA . PHE A 1 77 ? 1.11070 64.08104 131.19638 1.000 65.68401 78 PHE A CA 1
ATOM 1101 C C . PHE A 1 77 ? 0.00143 63.93154 132.23046 1.000 64.91117 78 PHE A C 1
ATOM 1102 O O . PHE A 1 77 ? -0.99672 63.24902 131.97142 1.000 65.16695 78 PHE A O 1
ATOM 1119 N N . VAL A 1 78 ? 0.14232 64.56994 133.39297 1.000 57.07302 79 VAL A N 1
ATOM 1120 C CA . VAL A 1 78 ? -0.85527 64.41185 134.44688 1.000 55.36603 79 VAL A CA 1
ATOM 1121 C C . VAL A 1 78 ? -2.19278 65.00144 134.01620 1.000 63.11788 79 VAL A C 1
ATOM 1122 O O . VAL A 1 78 ? -3.25752 64.47492 134.36190 1.000 60.69581 79 VAL A O 1
ATOM 1135 N N . GLN A 1 79 ? -2.16509 66.09858 133.26263 1.000 61.38123 80 GLN A N 1
ATOM 1136 C CA . GLN A 1 79 ? -3.37767 66.78593 132.84181 1.000 69.85083 80 GLN A CA 1
ATOM 1137 C C . GLN A 1 79 ? -3.83710 66.38721 131.44681 1.000 68.40365 80 GLN A C 1
ATOM 1138 O O . GLN A 1 79 ? -4.85960 66.89762 130.97922 1.000 70.96334 80 GLN A O 1
ATOM 1152 N N . LEU A 1 80 ? -3.11799 65.48751 130.77500 1.000 67.12888 81 LEU A N 1
ATOM 1153 C CA . LEU A 1 80 ? -3.42044 65.13136 129.39712 1.000 69.18611 81 LEU A CA 1
ATOM 1154 C C . LEU A 1 80 ? -4.01482 63.73943 129.23693 1.000 67.79117 81 LEU A C 1
ATOM 1155 O O . LEU A 1 80 ? -4.45528 63.40074 128.13399 1.000 66.49818 81 LEU A O 1
ATOM 1171 N N . CYS A 1 81 ? -4.04847 62.93052 130.29013 1.000 59.14129 82 CYS A N 1
ATOM 1172 C CA . CYS A 1 81 ? -4.55579 61.56987 130.19063 1.000 64.23884 82 CYS A CA 1
ATOM 1173 C C . CYS A 1 81 ? -4.92723 61.09312 131.58589 1.000 56.92175 82 CYS A C 1
ATOM 1174 O O . CYS A 1 81 ? -4.47731 61.67111 132.58210 1.000 57.26547 82 CYS A O 1
ATOM 1182 N N . PRO A 1 82 ? -5.75166 60.04584 131.69379 1.000 57.59921 83 PRO A N 1
ATOM 1183 C CA . PRO A 1 82 ? -6.07436 59.47850 133.01563 1.000 57.59460 83 PRO A CA 1
ATOM 1184 C C . PRO A 1 82 ? -4.92906 58.64107 133.57744 1.000 55.76862 83 PRO A C 1
ATOM 1185 O O . PRO A 1 82 ? -5.03760 57.42625 133.76915 1.000 57.10393 83 PRO A O 1
ATOM 1196 N N . SER A 1 83 ? -3.80367 59.29959 133.83696 1.000 60.61454 84 SER A N 1
ATOM 1197 C CA . SER A 1 83 ? -2.66120 58.62209 134.42516 1.000 57.38660 84 SER A CA 1
ATOM 1198 C C . SER A 1 83 ? -2.97527 58.21481 135.86131 1.000 48.82335 84 SER A C 1
ATOM 1199 O O . SER A 1 83 ? -3.90781 58.72239 136.49080 1.000 50.41153 84 SER A O 1
ATOM 1207 N N . LEU A 1 84 ? -2.18155 57.27519 136.38104 1.000 49.25509 85 LEU A N 1
ATOM 1208 C CA . LEU A 1 84 ? -2.36939 56.85656 137.76519 1.000 48.46040 85 LEU A CA 1
ATOM 1209 C C . LEU A 1 84 ? -2.16211 58.02050 138.72291 1.000 50.70834 85 LEU A C 1
ATOM 1210 O O . LEU A 1 84 ? -2.72354 58.02755 139.82423 1.000 45.46048 85 LEU A O 1
ATOM 1226 N N . LEU A 1 85 ? -1.36288 59.00907 138.32388 1.000 51.64846 86 LEU A N 1
ATOM 1227 C CA . LEU A 1 85 ? -1.16608 60.22376 139.09929 1.000 46.41458 86 LEU A CA 1
ATOM 1228 C C . LEU A 1 85 ? -2.17088 61.31005 138.73408 1.000 56.19298 86 LEU A C 1
ATOM 1229 O O . LEU A 1 85 ? -1.94774 62.48387 139.05275 1.000 52.09863 86 LEU A O 1
ATOM 1245 N N . SER A 1 86 ? -3.26644 60.93987 138.06773 1.000 48.55347 87 SER A N 1
ATOM 1246 C CA . SER A 1 86 ? -4.33687 61.86401 137.71720 1.000 53.07207 87 SER A CA 1
ATOM 1247 C C . SER A 1 86 ? -5.67995 61.43259 138.29260 1.000 54.65487 87 SER A C 1
ATOM 1248 O O . SER A 1 86 ? -6.70669 62.03314 137.95538 1.000 52.08331 87 SER A O 1
ATOM 1256 N N . ILE A 1 87 ? -5.70393 60.40864 139.14754 1.000 57.00012 88 ILE A N 1
ATOM 1257 C CA . ILE A 1 87 ? -6.94216 59.82355 139.64541 1.000 57.08404 88 ILE A CA 1
ATOM 1258 C C . ILE A 1 87 ? -6.77065 59.46544 141.11687 1.000 52.71210 88 ILE A C 1
ATOM 1259 O O . ILE A 1 87 ? -5.66043 59.42513 141.64874 1.000 51.69795 88 ILE A O 1
ATOM 1275 N N . ASP A 1 88 ? -7.89986 59.20422 141.77164 1.000 52.04911 89 ASP A N 1
ATOM 1276 C CA . ASP A 1 88 ? -7.92559 58.78446 143.16469 1.000 59.46345 89 ASP A CA 1
ATOM 1277 C C . ASP A 1 88 ? -9.16479 57.92260 143.37763 1.000 61.86438 89 ASP A C 1
ATOM 1278 O O . ASP A 1 88 ? -9.95633 57.69999 142.45737 1.000 53.26555 89 ASP A O 1
ATOM 1287 N N . GLY A 1 89 ? -9.33007 57.43585 144.60429 1.000 54.86350 90 GLY A N 1
ATOM 1288 C CA . GLY A 1 89 ? -10.52396 56.71771 144.98227 1.000 63.45862 90 GLY A CA 1
ATOM 1289 C C . GLY A 1 89 ? -10.65687 55.36849 144.30337 1.000 56.93083 90 GLY A C 1
ATOM 1290 O O . GLY A 1 89 ? -9.68333 54.79857 143.80020 1.000 58.84093 90 GLY A O 1
ATOM 1294 N N . PRO A 1 90 ? -11.87926 54.82953 144.28178 1.000 54.49709 91 PRO A N 1
ATOM 1295 C CA . PRO A 1 90 ? -12.08412 53.48407 143.71734 1.000 52.31338 91 PRO A CA 1
ATOM 1296 C C . PRO A 1 90 ? -11.52236 53.30098 142.31813 1.000 58.27663 91 PRO A C 1
ATOM 1297 O O . PRO A 1 90 ? -11.05217 52.20342 141.99144 1.000 54.00755 91 PRO A O 1
ATOM 1308 N N . GLN A 1 91 ? -11.56285 54.33421 141.47451 1.000 51.66883 92 GLN A N 1
ATOM 1309 C CA . GLN A 1 91 ? -10.98896 54.21632 140.13771 1.000 56.01418 92 GLN A CA 1
ATOM 1310 C C . GLN A 1 91 ? -9.49489 53.92665 140.21315 1.000 57.39652 92 GLN A C 1
ATOM 1311 O O . GLN A 1 91 ? -8.97962 53.05535 139.50268 1.000 55.26542 92 GLN A O 1
ATOM 1325 N N . HIS A 1 92 ? -8.78183 54.65270 141.07550 1.000 48.83009 93 HIS A N 1
ATOM 1326 C CA . HIS A 1 92 ? -7.35202 54.41750 141.23951 1.000 48.22998 93 HIS A CA 1
ATOM 1327 C C . HIS A 1 92 ? -7.08777 53.04592 141.84744 1.000 47.44376 93 HIS A C 1
ATOM 1328 O O . HIS A 1 92 ? -6.17613 52.33209 141.41280 1.000 50.62063 93 HIS A O 1
ATOM 1342 N N . THR A 1 93 ? -7.87920 52.65996 142.85057 1.000 48.74235 94 THR A N 1
ATOM 1343 C CA . THR A 1 93 ? -7.69817 51.35836 143.48462 1.000 45.81555 94 THR A CA 1
ATOM 1344 C C . THR A 1 93 ? -7.85878 50.22544 142.47878 1.000 50.68479 94 THR A C 1
ATOM 1345 O O . THR A 1 93 ? -7.07978 49.26452 142.48447 1.000 45.77112 94 THR A O 1
ATOM 1356 N N . ALA A 1 94 ? -8.86430 50.31981 141.60509 1.000 46.99776 95 ALA A N 1
ATOM 1357 C CA . ALA A 1 94 ? -9.09887 49.25733 140.63276 1.000 46.12796 95 ALA A CA 1
ATOM 1358 C C . ALA A 1 94 ? -7.92862 49.12314 139.66608 1.000 50.70553 95 ALA A C 1
ATOM 1359 O O . ALA A 1 94 ? -7.52187 48.00686 139.32149 1.000 50.09954 95 ALA A O 1
ATOM 1366 N N . ALA A 1 95 ? -7.37456 50.24959 139.21360 1.000 48.46006 96 ALA A N 1
ATOM 1367 C CA . ALA A 1 95 ? -6.23201 50.19109 138.30854 1.000 46.26736 96 ALA A CA 1
ATOM 1368 C C . ALA A 1 95 ? -5.01503 49.58741 138.99798 1.000 43.63784 96 ALA A C 1
ATOM 1369 O O . ALA A 1 95 ? -4.28582 48.78924 138.39819 1.000 41.63036 96 ALA A O 1
ATOM 1376 N N . ARG A 1 96 ? -4.78096 49.94915 140.26078 1.000 46.71863 97 ARG A N 1
ATOM 1377 C CA . ARG A 1 96 ? -3.62751 49.40802 140.97038 1.000 44.24607 97 ARG A CA 1
ATOM 1378 C C . ARG A 1 96 ? -3.76815 47.91031 141.20790 1.000 45.94336 97 ARG A C 1
ATOM 1379 O O . ARG A 1 96 ? -2.76758 47.18487 141.17907 1.000 44.38742 97 ARG A O 1
ATOM 1400 N N . ARG A 1 97 ? -4.99124 47.42867 141.43774 1.000 43.32738 98 ARG A N 1
ATOM 1401 C CA . ARG A 1 97 ? -5.20566 45.99112 141.56756 1.000 44.69173 98 ARG A CA 1
ATOM 1402 C C . ARG A 1 97 ? -4.76745 45.26090 140.30268 1.000 44.47017 98 ARG A C 1
ATOM 1403 O O . ARG A 1 97 ? -4.05809 44.25078 140.36735 1.000 43.10998 98 ARG A O 1
ATOM 1424 N N . LEU A 1 98 ? -5.17920 45.76374 139.13671 1.000 47.04497 99 LEU A N 1
ATOM 1425 C CA . LEU A 1 98 ? -4.79387 45.13075 137.87836 1.000 47.08104 99 LEU A CA 1
ATOM 1426 C C . LEU A 1 98 ? -3.28140 45.14218 137.70069 1.000 44.04144 99 LEU A C 1
ATOM 1427 O O . LEU A 1 98 ? -2.67792 44.12820 137.33081 1.000 44.61054 99 LEU A O 1
ATOM 1443 N N . LEU A 1 99 ? -2.65120 46.29151 137.94800 1.000 44.60334 100 LEU A N 1
ATOM 1444 C CA . LEU A 1 99 ? -1.19826 46.36977 137.84561 1.000 48.10369 100 LEU A CA 1
ATOM 1445 C C . LEU A 1 99 ? -0.52978 45.42615 138.83753 1.000 47.89651 100 LEU A C 1
ATOM 1446 O O . LEU A 1 99 ? 0.45700 44.75927 138.50427 1.000 46.06750 100 LEU A O 1
ATOM 1462 N N . ALA A 1 100 ? -1.05993 45.34868 140.06118 1.000 42.57531 101 ALA A N 1
ATOM 1463 C CA . ALA A 1 100 ? -0.48658 44.45284 141.05983 1.000 50.32816 101 ALA A CA 1
ATOM 1464 C C . ALA A 1 100 ? -0.64653 42.99049 140.66359 1.000 51.54391 101 ALA A C 1
ATOM 1465 O O . ALA A 1 100 ? 0.19834 42.16042 141.01820 1.000 47.67034 101 ALA A O 1
ATOM 1472 N N . GLN A 1 101 ? -1.71959 42.65449 139.94109 1.000 43.35460 102 GLN A N 1
ATOM 1473 C CA . GLN A 1 101 ? -1.88742 41.28661 139.46012 1.000 55.76293 102 GLN A CA 1
ATOM 1474 C C . GLN A 1 101 ? -0.77330 40.90646 138.49391 1.000 47.18899 102 GLN A C 1
ATOM 1475 O O . GLN A 1 101 ? -0.28849 39.76862 138.50705 1.000 50.02957 102 GLN A O 1
ATOM 1489 N N . GLY A 1 102 ? -0.36446 41.84333 137.63689 1.000 41.56285 103 GLY A N 1
ATOM 1490 C CA . GLY A 1 102 ? 0.71340 41.55672 136.70545 1.000 42.43586 103 GLY A CA 1
ATOM 1491 C C . GLY A 1 102 ? 2.07189 41.51471 137.37831 1.000 38.96721 103 GLY A C 1
ATOM 1492 O O . GLY A 1 102 ? 2.91704 40.68097 137.03889 1.000 43.16711 103 GLY A O 1
ATOM 1496 N N . LEU A 1 103 ? 2.30457 42.40980 138.33428 1.000 42.68031 104 LEU A N 1
ATOM 1497 C CA . LEU A 1 103 ? 3.56251 42.43585 139.08212 1.000 44.76682 104 LEU A CA 1
ATOM 1498 C C . LEU A 1 103 ? 3.51607 41.48650 140.27505 1.000 47.28659 104 LEU A C 1
ATOM 1499 O O . LEU A 1 103 ? 3.87468 41.84436 141.39616 1.000 41.35985 104 LEU A O 1
ATOM 1515 N N . ASN A 1 104 ? 3.07567 40.25766 140.03239 1.000 38.48025 105 ASN A N 1
ATOM 1516 C CA . ASN A 1 104 ? 2.88924 39.28385 141.09623 1.000 41.50525 105 ASN A CA 1
ATOM 1517 C C . ASN A 1 104 ? 4.22384 38.65804 141.48076 1.000 40.00428 105 ASN A C 1
ATOM 1518 O O . ASN A 1 104 ? 5.22093 38.79178 140.76951 1.000 43.91678 105 ASN A O 1
ATOM 1529 N N . PRO A 1 105 ? 4.27840 37.97346 142.62818 1.000 40.25253 106 PRO A N 1
ATOM 1530 C CA . PRO A 1 105 ? 5.56020 37.38848 143.06208 1.000 44.52681 106 PRO A CA 1
ATOM 1531 C C . PRO A 1 105 ? 6.15191 36.41494 142.05859 1.000 42.16647 106 PRO A C 1
ATOM 1532 O O . PRO A 1 105 ? 7.37767 36.36783 141.89556 1.000 39.41224 106 PRO A O 1
ATOM 1543 N N . GLY A 1 106 ? 5.31609 35.62201 141.38744 1.000 41.73562 107 GLY A N 1
ATOM 1544 C CA . GLY A 1 106 ? 5.83158 34.74955 140.34596 1.000 49.01301 107 GLY A CA 1
ATOM 1545 C C . GLY A 1 106 ? 6.49159 35.52764 139.22517 1.000 40.96266 107 GLY A C 1
ATOM 1546 O O . GLY A 1 106 ? 7.53617 35.12625 138.70640 1.000 45.71433 107 GLY A O 1
ATOM 1550 N N . PHE A 1 107 ? 5.89431 36.65866 138.84293 1.000 44.46588 108 PHE A N 1
ATOM 1551 C CA . PHE A 1 107 ? 6.48549 37.49681 137.80549 1.000 39.84645 108 PHE A CA 1
ATOM 1552 C C . PHE A 1 107 ? 7.85439 38.01022 138.22950 1.000 46.38412 108 PHE A C 1
ATOM 1553 O O . PHE A 1 107 ? 8.80338 37.99669 137.43701 1.000 39.72009 108 PHE A O 1
ATOM 1570 N N . ILE A 1 108 ? 7.97526 38.47375 139.47579 1.000 41.36607 109 ILE A N 1
ATOM 1571 C CA . ILE A 1 108 ? 9.26094 38.96784 139.96207 1.000 38.34871 109 ILE A CA 1
ATOM 1572 C C . ILE A 1 108 ? 10.31340 37.87019 139.87250 1.000 38.05492 109 ILE A C 1
ATOM 1573 O O . ILE A 1 108 ? 11.43253 38.09360 139.39581 1.000 39.15957 109 ILE A O 1
ATOM 1589 N N . ALA A 1 109 ? 9.96641 36.66338 140.32630 1.000 39.01170 110 ALA A N 1
ATOM 1590 C CA . ALA A 1 109 ? 10.92229 35.56161 140.29497 1.000 40.09913 110 ALA A CA 1
ATOM 1591 C C . ALA A 1 109 ? 11.35842 35.24986 138.86871 1.000 40.72356 110 ALA A C 1
ATOM 1592 O O . ALA A 1 109 ? 12.54678 35.02840 138.60927 1.000 41.09993 110 ALA A O 1
ATOM 1599 N N . ARG A 1 110 ? 10.40997 35.22384 137.92905 1.000 41.07979 111 ARG A N 1
ATOM 1600 C CA A ARG A 1 110 ? 10.75769 34.95124 136.53897 0.553 42.55262 111 ARG A CA 1
ATOM 1601 C CA B ARG A 1 110 ? 10.75935 34.95014 136.53983 0.447 42.49797 111 ARG A CA 1
ATOM 1602 C C . ARG A 1 110 ? 11.63246 36.05219 135.95284 1.000 43.92107 111 ARG A C 1
ATOM 1603 O O . ARG A 1 110 ? 12.46498 35.78189 135.07980 1.000 41.94252 111 ARG A O 1
ATOM 1642 N N . MET A 1 111 ? 11.46375 37.29287 136.41421 1.000 39.80969 112 MET A N 1
ATOM 1643 C CA . MET A 1 111 ? 12.24812 38.39847 135.88159 1.000 39.23933 112 MET A CA 1
ATOM 1644 C C . MET A 1 111 ? 13.68740 38.39728 136.38534 1.000 41.21419 112 MET A C 1
ATOM 1645 O O . MET A 1 111 ? 14.53096 39.08674 135.80199 1.000 39.10372 112 MET A O 1
ATOM 1659 N N . ARG A 1 112 ? 13.99373 37.64561 137.44542 1.000 39.30133 113 ARG A N 1
ATOM 1660 C CA . ARG A 1 112 ? 15.35036 37.67548 137.99043 1.000 39.35831 113 ARG A CA 1
ATOM 1661 C C . ARG A 1 112 ? 16.39702 37.27167 136.95859 1.000 44.82073 113 ARG A C 1
ATOM 1662 O O . ARG A 1 112 ? 17.36457 38.02864 136.76598 1.000 40.24535 113 ARG A O 1
ATOM 1683 N N . PRO A 1 113 ? 16.28644 36.12787 136.27420 1.000 41.74337 114 PRO A N 1
ATOM 1684 C CA . PRO A 1 113 ? 17.26530 35.82527 135.21371 1.000 46.01486 114 PRO A CA 1
ATOM 1685 C C . PRO A 1 113 ? 17.21261 36.80033 134.05043 1.000 44.01945 114 PRO A C 1
ATOM 1686 O O . PRO A 1 113 ? 18.25373 37.09016 133.44742 1.000 47.28033 114 PRO A O 1
ATOM 1697 N N . VAL A 1 114 ? 16.02460 37.30266 133.70456 1.000 44.67144 115 VAL A N 1
ATOM 1698 C CA . VAL A 1 114 ? 15.90822 38.25829 132.60514 1.000 42.15379 115 VAL A CA 1
ATOM 1699 C C . VAL A 1 114 ? 16.73238 39.50423 132.90410 1.000 43.61540 115 VAL A C 1
ATOM 1700 O O . VAL A 1 114 ? 17.48153 39.99828 132.05285 1.000 44.98999 115 VAL A O 1
ATOM 1713 N N . VAL A 1 115 ? 16.60513 40.02869 134.12345 1.000 40.06975 116 VAL A N 1
ATOM 1714 C CA . VAL A 1 115 ? 17.36677 41.21039 134.51310 1.000 39.41088 116 VAL A CA 1
ATOM 1715 C C . VAL A 1 115 ? 18.85697 40.89975 134.53947 1.000 40.19816 116 VAL A C 1
ATOM 1716 O O . VAL A 1 115 ? 19.68214 41.71170 134.10345 1.000 40.78915 116 VAL A O 1
ATOM 1729 N N . GLN A 1 116 ? 19.22816 39.72509 135.05475 1.000 40.76194 117 GLN A N 1
ATOM 1730 C CA . GLN A 1 116 ? 20.64066 39.36872 135.13176 1.000 41.71439 117 GLN A CA 1
ATOM 1731 C C . GLN A 1 116 ? 21.27676 39.32490 133.74810 1.000 46.76689 117 GLN A C 1
ATOM 1732 O O . GLN A 1 116 ? 22.42479 39.75060 133.57085 1.000 43.61001 117 GLN A O 1
ATOM 1746 N N . GLN A 1 117 ? 20.55401 38.79830 132.75675 1.000 43.66182 118 GLN A N 1
ATOM 1747 C CA . GLN A 1 117 ? 21.09910 38.74599 131.40326 1.000 46.04375 118 GLN A CA 1
ATOM 1748 C C . GLN A 1 117 ? 21.26523 40.14654 130.82762 1.000 44.81279 118 GLN A C 1
ATOM 1749 O O . GLN A 1 117 ? 22.26725 40.43572 130.16537 1.000 45.90915 118 GLN A O 1
ATOM 1763 N N . ILE A 1 118 ? 20.29532 41.03063 131.06954 1.000 43.53183 119 ILE A N 1
ATOM 1764 C CA . ILE A 1 118 ? 20.41136 42.40198 130.58274 1.000 43.39939 119 ILE A CA 1
ATOM 1765 C C . ILE A 1 118 ? 21.60662 43.08931 131.22739 1.000 43.26367 119 ILE A C 1
ATOM 1766 O O . ILE A 1 118 ? 22.38040 43.78477 130.55762 1.000 44.15687 119 ILE A O 1
ATOM 1782 N N . VAL A 1 119 ? 21.78212 42.89784 132.53569 1.000 42.34580 120 VAL A N 1
ATOM 1783 C CA . VAL A 1 119 ? 22.91914 43.49490 133.22870 1.000 42.37324 120 VAL A CA 1
ATOM 1784 C C . VAL A 1 119 ? 24.22723 42.94093 132.68018 1.000 43.98621 120 VAL A C 1
ATOM 1785 O O . VAL A 1 119 ? 25.18053 43.68987 132.43456 1.000 47.88725 120 VAL A O 1
ATOM 1798 N N . ASP A 1 120 ? 24.29649 41.62241 132.48192 1.000 49.02706 121 ASP A N 1
ATOM 1799 C CA . ASP A 1 120 ? 25.51456 41.01607 131.95180 1.000 48.10313 121 ASP A CA 1
ATOM 1800 C C . ASP A 1 120 ? 25.90128 41.64140 130.61722 1.000 47.72557 121 ASP A C 1
ATOM 1801 O O . ASP A 1 120 ? 27.06149 42.01122 130.40313 1.000 48.84028 121 ASP A O 1
ATOM 1810 N N . ASN A 1 121 ? 24.93644 41.76599 129.70288 1.000 47.70244 122 ASN A N 1
ATOM 1811 C CA . ASN A 1 121 ? 25.24630 42.26957 128.36840 1.000 51.71044 122 ASN A CA 1
ATOM 1812 C C . ASN A 1 121 ? 25.71746 43.71674 128.41945 1.000 48.97242 122 ASN A C 1
ATOM 1813 O O . ASN A 1 121 ? 26.66345 44.09442 127.71790 1.000 50.96317 122 ASN A O 1
ATOM 1824 N N . ALA A 1 122 ? 25.06675 44.54466 129.23891 1.000 47.31294 123 ALA A N 1
ATOM 1825 C CA . ALA A 1 122 ? 25.50236 45.92953 129.38090 1.000 47.28609 123 ALA A CA 1
ATOM 1826 C C . ALA A 1 122 ? 26.92177 46.00349 129.92888 1.000 48.02200 123 ALA A C 1
ATOM 1827 O O . ALA A 1 122 ? 27.74450 46.78774 129.44141 1.000 51.07228 123 ALA A O 1
ATOM 1834 N N . LEU A 1 123 ? 27.23031 45.19080 130.94217 1.000 50.01987 124 LEU A N 1
ATOM 1835 C CA . LEU A 1 123 ? 28.57774 45.19602 131.50094 1.000 48.35894 124 LEU A CA 1
ATOM 1836 C C . LEU A 1 123 ? 29.58523 44.59422 130.52904 1.000 50.47730 124 LEU A C 1
ATOM 1837 O O . LEU A 1 123 ? 30.74880 45.01055 130.51127 1.000 51.74922 124 LEU A O 1
ATOM 1853 N N . ASP A 1 124 ? 29.16401 43.62264 129.71452 1.000 51.06938 125 ASP A N 1
ATOM 1854 C CA . ASP A 1 124 ? 30.02175 43.15688 128.62955 1.000 53.30896 125 ASP A CA 1
ATOM 1855 C C . ASP A 1 124 ? 30.40460 44.31212 127.71360 1.000 54.42231 125 ASP A C 1
ATOM 1856 O O . ASP A 1 124 ? 31.55421 44.41169 127.26961 1.000 56.29993 125 ASP A O 1
ATOM 1865 N N . ASP A 1 125 ? 29.44965 45.19941 127.42270 1.000 56.60442 126 ASP A N 1
ATOM 1866 C CA . ASP A 1 125 ? 29.74203 46.34726 126.57143 1.000 57.40366 126 ASP A CA 1
ATOM 1867 C C . ASP A 1 125 ? 30.71661 47.30280 127.24961 1.000 54.93981 126 ASP A C 1
ATOM 1868 O O . ASP A 1 125 ? 31.57059 47.90067 126.58576 1.000 56.79326 126 ASP A O 1
ATOM 1877 N N . LEU A 1 126 ? 30.60815 47.46173 128.57017 1.000 53.29882 127 LEU A N 1
ATOM 1878 C CA . LEU A 1 126 ? 31.52203 48.35426 129.27636 1.000 53.67282 127 LEU A CA 1
ATOM 1879 C C . LEU A 1 126 ? 32.94041 47.79643 129.27431 1.000 55.47421 127 LEU A C 1
ATOM 1880 O O . LEU A 1 126 ? 33.90238 48.52049 128.99399 1.000 59.21380 127 LEU A O 1
ATOM 1896 N N . ALA A 1 127 ? 33.09030 46.50605 129.58504 1.000 56.69200 128 ALA A N 1
ATOM 1897 C CA . ALA A 1 127 ? 34.42052 45.90758 129.62325 1.000 58.22370 128 ALA A CA 1
ATOM 1898 C C . ALA A 1 127 ? 35.10541 45.97126 128.26512 1.000 60.11468 128 ALA A C 1
ATOM 1899 O O . ALA A 1 127 ? 36.33357 46.09178 128.19450 1.000 62.76458 128 ALA A O 1
ATOM 1906 N N . ALA A 1 128 ? 34.33534 45.89152 127.17930 1.000 64.83393 129 ALA A N 1
ATOM 1907 C CA . ALA A 1 128 ? 34.91567 45.91735 125.84397 1.000 67.86224 129 ALA A CA 1
ATOM 1908 C C . ALA A 1 128 ? 35.32446 47.31633 125.40522 1.000 66.60640 129 ALA A C 1
ATOM 1909 O O . ALA A 1 128 ? 36.08405 47.44933 124.44047 1.000 66.56455 129 ALA A O 1
ATOM 1916 N N . ALA A 1 129 ? 34.84644 48.35419 126.08447 1.000 61.84674 130 ALA A N 1
ATOM 1917 C CA . ALA A 1 129 ? 35.15614 49.71748 125.69163 1.000 66.60185 130 ALA A CA 1
ATOM 1918 C C . ALA A 1 129 ? 36.54868 50.11464 126.17650 1.000 73.58112 130 ALA A C 1
ATOM 1919 O O . ALA A 1 129 ? 37.16304 49.45041 127.01518 1.000 68.43661 130 ALA A O 1
ATOM 1926 N N . GLU A 1 130 ? 37.04875 51.22092 125.62662 1.000 82.88677 131 GLU A N 1
ATOM 1927 C CA . GLU A 1 130 ? 38.32386 51.77960 126.04858 1.000 75.26158 131 GLU A CA 1
ATOM 1928 C C . GLU A 1 130 ? 38.05989 52.94962 126.98051 1.000 72.13348 131 GLU A C 1
ATOM 1929 O O . GLU A 1 130 ? 37.49081 53.95919 126.53823 1.000 77.15848 131 GLU A O 1
ATOM 1941 N N . PRO A 1 131 ? 38.44186 52.87807 128.25886 1.000 67.04197 132 PRO A N 1
ATOM 1942 C CA . PRO A 1 131 ? 38.12225 53.97538 129.16821 1.000 75.93972 132 PRO A CA 1
ATOM 1943 C C . PRO A 1 131 ? 38.91028 55.21864 128.81122 1.000 74.59596 132 PRO A C 1
ATOM 1944 O O . PRO A 1 131 ? 39.99564 55.13340 128.20942 1.000 78.06100 132 PRO A O 1
ATOM 1955 N N . PRO A 1 132 ? 38.40479 56.41429 129.16048 1.000 72.59826 133 PRO A N 1
ATOM 1956 C CA . PRO A 1 132 ? 37.13494 56.63793 129.86154 1.000 73.10462 133 PRO A CA 1
ATOM 1957 C C . PRO A 1 132 ? 35.93427 56.60088 128.92177 1.000 73.18251 133 PRO A C 1
ATOM 1958 O O . PRO A 1 132 ? 36.09056 56.83418 127.72309 1.000 70.29835 133 PRO A O 1
ATOM 1969 N N . VAL A 1 133 ? 34.74965 56.30683 129.46178 1.000 63.49123 134 VAL A N 1
ATOM 1970 C CA . VAL A 1 133 ? 33.52464 56.25159 128.67299 1.000 72.98590 134 VAL A CA 1
ATOM 1971 C C . VAL A 1 133 ? 32.36231 56.68765 129.55239 1.000 60.34199 134 VAL A C 1
ATOM 1972 O O . VAL A 1 133 ? 32.42819 56.63005 130.78186 1.000 57.62386 134 VAL A O 1
ATOM 1985 N N . ASP A 1 134 ? 31.28611 57.12970 128.90674 1.000 64.61574 135 ASP A N 1
ATOM 1986 C CA . ASP A 1 134 ? 30.08816 57.56884 129.61292 1.000 60.52851 135 ASP A CA 1
ATOM 1987 C C . ASP A 1 134 ? 29.33723 56.34057 130.11071 1.000 55.17209 135 ASP A C 1
ATOM 1988 O O . ASP A 1 134 ? 28.70046 55.62999 129.32557 1.000 62.02724 135 ASP A O 1
ATOM 1997 N N . PHE A 1 135 ? 29.41671 56.08868 131.41804 1.000 56.18429 136 PHE A N 1
ATOM 1998 C CA . PHE A 1 135 ? 28.70147 54.95987 132.00230 1.000 53.94267 136 PHE A CA 1
ATOM 1999 C C . PHE A 1 135 ? 27.21350 55.02914 131.68342 1.000 60.79482 136 PHE A C 1
ATOM 2000 O O . PHE A 1 135 ? 26.56996 53.99730 131.45599 1.000 55.80412 136 PHE A O 1
ATOM 2017 N N . GLN A 1 136 ? 26.64916 56.23777 131.65445 1.000 56.79355 137 GLN A N 1
ATOM 2018 C CA . GLN A 1 136 ? 25.21422 56.37357 131.42691 1.000 62.52779 137 GLN A CA 1
ATOM 2019 C C . GLN A 1 136 ? 24.83891 55.93042 130.01872 1.000 61.54642 137 GLN A C 1
ATOM 2020 O O . GLN A 1 136 ? 23.89530 55.15319 129.83070 1.000 56.74683 137 GLN A O 1
ATOM 2034 N N . GLU A 1 137 ? 25.57009 56.41521 129.01474 1.000 57.98390 138 GLU A N 1
ATOM 2035 C CA . GLU A 1 137 ? 25.26685 56.05337 127.63578 1.000 63.14651 138 GLU A CA 1
ATOM 2036 C C . GLU A 1 137 ? 25.50521 54.57175 127.37480 1.000 61.03023 138 GLU A C 1
ATOM 2037 O O . GLU A 1 137 ? 24.78465 53.96237 126.57639 1.000 60.53560 138 GLU A O 1
ATOM 2049 N N . ILE A 1 138 ? 26.49329 53.97539 128.03755 1.000 57.94335 139 ILE A N 1
ATOM 2050 C CA . ILE A 1 138 ? 26.89503 52.61333 127.70784 1.000 54.25341 139 ILE A CA 1
ATOM 2051 C C . ILE A 1 138 ? 26.16566 51.56269 128.54281 1.000 57.65572 139 ILE A C 1
ATOM 2052 O O . ILE A 1 138 ? 25.97986 50.43277 128.07981 1.000 53.31080 139 ILE A O 1
ATOM 2068 N N . VAL A 1 139 ? 25.74584 51.89804 129.76165 1.000 46.75073 140 VAL A N 1
ATOM 2069 C CA . VAL A 1 139 ? 25.26651 50.87965 130.68899 1.000 41.15740 140 VAL A CA 1
ATOM 2070 C C . VAL A 1 139 ? 23.84737 51.16565 131.16132 1.000 47.51345 140 VAL A C 1
ATOM 2071 O O . VAL A 1 139 ? 22.93077 50.37710 130.90322 1.000 47.66424 140 VAL A O 1
ATOM 2084 N N . SER A 1 140 ? 23.64854 52.28497 131.86051 1.000 46.68916 141 SER A N 1
ATOM 2085 C CA . SER A 1 140 ? 22.39063 52.46992 132.57974 1.000 49.30174 141 SER A CA 1
ATOM 2086 C C 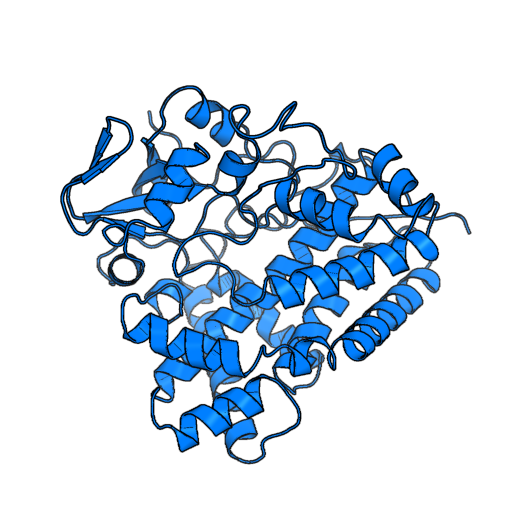. SER A 1 140 ? 21.22848 52.73667 131.62853 1.000 38.95718 141 SER A C 1
ATOM 2087 O O . SER A 1 140 ? 20.11932 52.23495 131.84573 1.000 44.53326 141 SER A O 1
ATOM 2095 N N . VAL A 1 141 ? 21.45210 53.51363 130.57309 1.000 46.47423 142 VAL A N 1
ATOM 2096 C CA . VAL A 1 141 ? 20.38081 53.82075 129.62612 1.000 45.41688 142 VAL A CA 1
ATOM 2097 C C . VAL A 1 141 ? 19.98748 52.54254 128.89114 1.000 53.24224 142 VAL A C 1
ATOM 2098 O O . VAL A 1 141 ? 18.79014 52.23286 128.79904 1.000 47.98569 142 VAL A O 1
ATOM 2111 N N . PRO A 1 142 ? 20.93666 51.77986 128.33761 1.000 50.08636 143 PRO A N 1
ATOM 2112 C CA . PRO A 1 142 ? 20.54987 50.49708 127.72547 1.000 53.69437 143 PRO A CA 1
ATOM 2113 C C . PRO A 1 142 ? 19.83200 49.56690 128.68793 1.000 47.44487 143 PRO A C 1
ATOM 2114 O O . PRO A 1 142 ? 18.88597 48.87784 128.28700 1.000 46.70374 143 PRO A O 1
ATOM 2125 N N . ILE A 1 143 ? 20.25093 49.52765 129.95343 1.000 46.15647 144 ILE A N 1
ATOM 2126 C CA . ILE A 1 143 ? 19.58412 48.66539 130.92409 1.000 46.37257 144 ILE A CA 1
ATOM 2127 C C . ILE A 1 143 ? 18.15074 49.13216 131.15039 1.000 48.70994 144 ILE A C 1
ATOM 2128 O O . ILE A 1 143 ? 17.20298 48.34070 131.08135 1.000 46.05935 144 ILE A O 1
ATOM 2144 N N . GLY A 1 144 ? 17.96997 50.42452 131.42516 1.000 45.09425 145 GLY A N 1
ATOM 2145 C CA . GLY A 1 144 ? 16.63037 50.93333 131.66742 1.000 43.24015 145 GLY A CA 1
ATOM 2146 C C . GLY A 1 144 ? 15.70894 50.74345 130.47826 1.000 53.07594 145 GLY A C 1
ATOM 2147 O O . GLY A 1 144 ? 14.52836 50.42404 130.63977 1.000 47.20556 145 GLY A O 1
ATOM 2151 N N . GLU A 1 145 ? 16.23406 50.93568 129.26593 1.000 51.05024 146 GLU A N 1
ATOM 2152 C CA . GLU A 1 145 ? 15.40772 50.77427 128.07429 1.000 48.12753 146 GLU A CA 1
ATOM 2153 C C . GLU A 1 145 ? 15.08066 49.30716 127.82565 1.000 51.44432 146 GLU A C 1
ATOM 2154 O O . GLU A 1 145 ? 13.95155 48.97206 127.44891 1.000 43.98480 146 GLU A O 1
ATOM 2166 N N . GLN A 1 146 ? 16.05150 48.41581 128.03936 1.000 48.35316 147 GLN A N 1
ATOM 2167 C CA . GLN A 1 146 ? 15.82302 47.00168 127.76219 1.000 45.25887 147 GLN A CA 1
ATOM 2168 C C . GLN A 1 146 ? 14.91521 46.36226 128.80432 1.000 48.81334 147 GLN A C 1
ATOM 2169 O O . GLN A 1 146 ? 14.15847 45.43963 128.48125 1.000 43.14607 147 GLN A O 1
ATOM 2183 N N . LEU A 1 147 ? 14.97585 46.82797 130.05282 1.000 41.54084 148 LEU A N 1
ATOM 2184 C CA . LEU A 1 147 ? 14.06489 46.31831 131.07175 1.000 46.40031 148 LEU A CA 1
ATOM 2185 C C . LEU A 1 147 ? 12.62298 46.65998 130.72261 1.000 46.51785 148 LEU A C 1
ATOM 2186 O O . LEU A 1 147 ? 11.73647 45.79890 130.76868 1.000 45.32486 148 LEU A O 1
ATOM 2202 N N . MET A 1 148 ? 12.36995 47.92146 130.36972 1.000 46.67418 149 MET A N 1
ATOM 2203 C CA . MET A 1 148 ? 11.02325 48.31635 129.97532 1.000 47.30239 149 MET A CA 1
ATOM 2204 C C . MET A 1 148 ? 10.57435 47.54942 128.73796 1.000 43.29299 149 MET A C 1
ATOM 2205 O O . MET A 1 148 ? 9.39512 47.19991 128.60658 1.000 47.00041 149 MET A O 1
ATOM 2219 N N . ALA A 1 149 ? 11.50309 47.27204 127.81979 1.000 48.46793 150 ALA A N 1
ATOM 2220 C CA . ALA A 1 149 ? 11.15523 46.49577 126.63497 1.000 41.85041 150 ALA A CA 1
ATOM 2221 C C . ALA A 1 149 ? 10.62125 45.12157 127.01792 1.000 42.77651 150 ALA A C 1
ATOM 2222 O O . ALA A 1 149 ? 9.71009 44.59629 126.36619 1.000 46.11974 150 ALA A O 1
ATOM 2229 N N . LYS A 1 150 ? 11.17554 44.52452 128.07543 1.000 44.62371 151 LYS A N 1
ATOM 2230 C CA . LYS A 1 150 ? 10.69078 43.22635 128.53283 1.000 46.68623 151 LYS A CA 1
ATOM 2231 C C . LYS A 1 150 ? 9.31250 43.34504 129.17071 1.000 48.21646 151 LYS A C 1
ATOM 2232 O O . LYS A 1 150 ? 8.47222 42.45106 129.01531 1.000 44.36893 151 LYS A O 1
ATOM 2251 N N . LEU A 1 151 ? 9.06203 44.43832 129.89649 1.000 42.71968 152 LEU A N 1
ATOM 2252 C CA . LEU A 1 151 ? 7.74688 44.63518 130.49849 1.000 38.51266 152 LEU A CA 1
ATOM 2253 C C . LEU A 1 151 ? 6.67655 44.83785 129.43265 1.000 48.06431 152 LEU A C 1
ATOM 2254 O O . LEU A 1 151 ? 5.55907 44.32402 129.56052 1.000 48.73345 152 LEU A O 1
ATOM 2270 N N . LEU A 1 152 ? 6.99475 45.58893 128.37999 1.000 49.88984 153 LEU A N 1
ATOM 2271 C CA . LEU A 1 152 ? 6.03395 45.88834 127.32863 1.000 49.63805 153 LEU A CA 1
ATOM 2272 C C . LEU A 1 152 ? 5.96028 44.80950 126.25632 1.000 51.72470 153 LEU A C 1
ATOM 2273 O O . LEU A 1 152 ? 5.01274 44.81394 125.46334 1.000 55.11129 153 LEU A O 1
ATOM 2289 N N . GLY A 1 153 ? 6.92326 43.89309 126.20960 1.000 46.23701 154 GLY A N 1
ATOM 2290 C CA . GLY A 1 153 ? 6.92733 42.87698 125.17449 1.000 50.65405 154 GLY A CA 1
ATOM 2291 C C . GLY A 1 153 ? 7.30237 43.39553 123.80508 1.000 56.78676 154 GLY A C 1
ATOM 2292 O O . GLY A 1 153 ? 6.82927 42.86138 122.79599 1.000 53.14884 154 GLY A O 1
ATOM 2296 N N . VAL A 1 154 ? 8.14550 44.42504 123.74117 1.000 50.53597 155 VAL A N 1
ATOM 2297 C CA . VAL A 1 154 ? 8.54927 45.03988 122.48581 1.000 53.38994 155 VAL A CA 1
ATOM 2298 C C . VAL A 1 154 ? 10.06952 44.98076 122.37560 1.000 58.20999 155 VAL A C 1
ATOM 2299 O O . VAL A 1 154 ? 10.77150 44.58792 123.30784 1.000 52.07585 155 VAL A O 1
ATOM 2312 N N . GLU A 1 155 ? 10.57108 45.39234 121.21275 1.000 57.30419 156 GLU A N 1
ATOM 2313 C CA . GLU A 1 155 ? 12.00456 45.40704 120.97649 1.000 57.49334 156 GLU A CA 1
ATOM 2314 C C . GLU A 1 155 ? 12.64868 46.60294 121.67588 1.000 58.10308 156 GLU A C 1
ATOM 2315 O O . GLU A 1 155 ? 12.01988 47.65372 121.82716 1.000 57.85976 156 GLU A O 1
ATOM 2327 N N . PRO A 1 156 ? 13.90457 46.46761 122.11563 1.000 58.54117 157 PRO A N 1
ATOM 2328 C CA . PRO A 1 156 ? 14.56438 47.60353 122.78184 1.000 57.27472 157 PRO A CA 1
ATOM 2329 C C . PRO A 1 156 ? 14.51856 48.89019 121.97497 1.000 62.11814 157 PRO A C 1
ATOM 2330 O O . PRO A 1 156 ? 14.32295 49.96838 122.54924 1.000 59.89598 157 PRO A O 1
ATOM 2341 N N . LYS A 1 157 ? 14.69028 48.80897 120.65383 1.000 66.79071 158 LYS A N 1
ATOM 2342 C CA . LYS A 1 157 ? 14.65782 50.01714 119.83646 1.000 73.19310 158 LYS A CA 1
ATOM 2343 C C . LYS A 1 157 ? 13.33500 50.75550 119.99971 1.000 65.81090 158 LYS A C 1
ATOM 2344 O O . LYS A 1 157 ? 13.29934 51.99124 119.98141 1.000 63.97019 158 LYS A O 1
ATOM 2363 N N . THR A 1 158 ? 12.23622 50.01580 120.17009 1.000 71.17781 159 THR A N 1
ATOM 2364 C CA . THR A 1 158 ? 10.93578 50.65818 120.33275 1.000 66.38104 159 THR A CA 1
ATOM 2365 C C . THR A 1 158 ? 10.89256 51.50133 121.60145 1.000 59.26411 159 THR A C 1
ATOM 2366 O O . THR A 1 158 ? 10.32757 52.60127 121.60580 1.000 63.44367 159 THR A O 1
ATOM 2377 N N . VAL A 1 159 ? 11.48111 51.00367 122.69112 1.000 60.07734 160 VAL A N 1
ATOM 2378 C CA . VAL A 1 159 ? 11.48318 51.77454 123.92901 1.000 61.70119 160 VAL A CA 1
ATOM 2379 C C . VAL A 1 159 ? 12.38176 52.99552 123.79476 1.000 61.35574 160 VAL A C 1
ATOM 2380 O O . VAL A 1 159 ? 12.10017 54.04900 124.37919 1.000 59.23040 160 VAL A O 1
ATOM 2393 N N . HIS A 1 160 ? 13.47112 52.88333 123.03114 1.000 62.54206 161 HIS A N 1
ATOM 2394 C CA . HIS A 1 160 ? 14.32642 54.04229 122.80127 1.000 62.60297 161 HIS A CA 1
ATOM 2395 C C . HIS A 1 160 ? 13.5353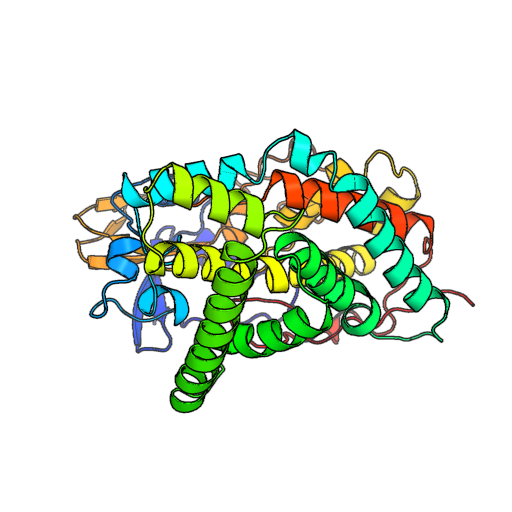2 55.18716 122.18273 1.000 62.67604 161 HIS A C 1
ATOM 2396 O O . HIS A 1 160 ? 13.68818 56.34690 122.58400 1.000 59.64369 161 HIS A O 1
ATOM 2410 N N . GLU A 1 161 ? 12.67485 54.87904 121.20929 1.000 61.75734 162 GLU A N 1
ATOM 2411 C CA . GLU A 1 161 ? 11.84771 55.91642 120.60241 1.000 60.76503 162 GLU A CA 1
ATOM 2412 C C . GLU A 1 161 ? 10.84553 56.47415 121.60550 1.000 63.35428 162 GLU A C 1
ATOM 2413 O O . GLU A 1 161 ? 10.59458 57.68450 121.63308 1.000 66.96178 162 GLU A O 1
ATOM 2425 N N . LEU A 1 162 ? 10.26370 55.60761 122.43873 1.000 69.49557 163 LEU A N 1
ATOM 2426 C CA . LEU A 1 162 ? 9.35243 56.07935 123.47579 1.000 65.41621 163 LEU A CA 1
ATOM 2427 C C . LEU A 1 162 ? 10.05612 57.03434 124.43100 1.000 64.50122 163 LEU A C 1
ATOM 2428 O O . LEU A 1 162 ? 9.50063 58.07377 124.80634 1.000 64.69303 163 LEU A O 1
ATOM 2444 N N . ALA A 1 163 ? 11.28210 56.69558 124.83712 1.000 59.23604 164 ALA A N 1
ATOM 2445 C CA . ALA A 1 163 ? 11.99320 57.51406 125.81260 1.000 58.72203 164 ALA A CA 1
ATOM 2446 C C . ALA A 1 163 ? 12.26020 58.91658 125.28555 1.000 57.58104 164 ALA A C 1
ATOM 2447 O O . ALA A 1 163 ? 12.35032 59.86690 126.07141 1.000 62.55838 164 ALA A O 1
ATOM 2454 N N . ALA A 1 164 ? 12.39555 59.06814 123.96616 1.000 60.57777 165 ALA A N 1
ATOM 2455 C CA . ALA A 1 164 ? 12.63807 60.39051 123.40139 1.000 66.49966 165 ALA A CA 1
ATOM 2456 C C . ALA A 1 164 ? 11.51412 61.35792 123.74519 1.000 71.20461 165 ALA A C 1
ATOM 2457 O O . ALA A 1 164 ? 11.76295 62.55137 123.95216 1.000 74.87102 165 ALA A O 1
ATOM 2464 N N . HIS A 1 165 ? 10.27864 60.86574 123.81594 1.000 69.11162 166 HIS A N 1
ATOM 2465 C CA . HIS A 1 165 ? 9.12660 61.69794 124.12965 1.000 67.98263 166 HIS A CA 1
ATOM 2466 C C . HIS A 1 165 ? 8.87230 61.82743 125.62518 1.000 61.86334 166 HIS A C 1
ATOM 2467 O O . HIS A 1 165 ? 8.05020 62.65789 126.02669 1.000 69.79386 166 HIS A O 1
ATOM 2481 N N . VAL A 1 166 ? 9.55269 61.03486 126.45519 1.000 54.15408 167 VAL A N 1
ATOM 2482 C CA . VAL A 1 166 ? 9.29200 61.07018 127.89057 1.000 60.13971 167 VAL A CA 1
ATOM 2483 C C . VAL A 1 166 ? 9.71249 62.41089 128.47905 1.000 62.22249 167 VAL A C 1
ATOM 2484 O O . VAL A 1 166 ? 9.04071 62.95110 129.36590 1.000 57.44979 167 VAL A O 1
ATOM 2497 N N . ASP A 1 167 ? 10.82862 62.96814 128.00238 1.000 61.28736 168 ASP A N 1
ATOM 2498 C CA . ASP A 1 167 ? 11.27857 64.26064 128.50849 1.000 63.43602 168 ASP A CA 1
ATOM 2499 C C . ASP A 1 167 ? 10.19641 65.31926 128.34576 1.000 68.03140 168 ASP A C 1
ATOM 2500 O O . ASP A 1 167 ? 9.97943 66.14089 129.24422 1.000 64.73442 168 ASP A O 1
ATOM 2509 N N . ALA A 1 168 ? 9.50385 65.31333 127.20525 1.000 65.98309 169 ALA A N 1
ATOM 2510 C CA . ALA A 1 168 ? 8.42204 66.26774 126.99465 1.000 59.99606 169 ALA A CA 1
ATOM 2511 C C . ALA A 1 168 ? 7.25918 65.99986 127.94132 1.000 61.09832 169 ALA A C 1
ATOM 2512 O O . ALA A 1 168 ? 6.64594 66.93909 128.46169 1.000 67.45677 169 ALA A O 1
ATOM 2519 N N . ALA A 1 169 ? 6.94262 64.72444 128.17921 1.000 61.98512 170 ALA A N 1
ATOM 2520 C CA . ALA A 1 169 ? 5.83608 64.38104 129.06359 1.000 57.99690 170 ALA A CA 1
ATOM 2521 C C . ALA A 1 169 ? 6.09486 64.79339 130.50567 1.000 62.94596 170 ALA A C 1
ATOM 2522 O O . ALA A 1 169 ? 5.13728 64.96830 131.26714 1.000 64.00674 170 ALA A O 1
ATOM 2529 N N . MET A 1 170 ? 7.36083 64.95072 130.89604 1.000 60.81897 171 MET A N 1
ATOM 2530 C CA . MET A 1 170 ? 7.73235 65.30174 132.26072 1.000 55.11565 171 MET A CA 1
ATOM 2531 C C . MET A 1 170 ? 8.38396 66.67753 132.34581 1.000 59.37221 171 MET A C 1
ATOM 2532 O O . MET A 1 170 ? 9.06503 66.97726 133.33193 1.000 55.19224 171 MET A O 1
ATOM 2546 N N . SER A 1 171 ? 8.19474 67.51673 131.33166 1.000 58.62391 172 SER A N 1
ATOM 2547 C CA . SER A 1 171 ? 8.87653 68.80436 131.26019 1.000 65.57283 172 SER A CA 1
ATOM 2548 C C . SER A 1 171 ? 8.13694 69.81953 132.12232 1.000 69.84600 172 SER A C 1
ATOM 2549 O O . SER A 1 171 ? 6.99333 70.18226 131.82756 1.000 70.71060 172 SER A O 1
ATOM 2557 N N . VAL A 1 172 ? 8.79189 70.28318 133.18602 1.000 57.90207 173 VAL A N 1
ATOM 2558 C CA . VAL A 1 172 ? 8.22006 71.33952 134.01361 1.000 62.00625 173 VAL A CA 1
ATOM 2559 C C . VAL A 1 172 ? 8.32820 72.68537 133.30714 1.000 72.93767 173 VAL A C 1
ATOM 2560 O O . VAL A 1 172 ? 7.36791 73.46336 133.27084 1.000 69.91252 173 VAL A O 1
ATOM 2573 N N . CYS A 1 173 ? 9.49457 72.97831 132.73072 1.000 68.22154 174 CYS A N 1
ATOM 2574 C CA . CYS A 1 173 ? 9.69003 74.22213 131.99496 1.000 73.39189 174 CYS A CA 1
ATOM 2575 C C . CYS A 1 173 ? 10.91137 74.13895 131.08628 1.000 76.19830 174 CYS A C 1
ATOM 2576 O O . CYS A 1 173 ? 11.55606 75.15602 130.81012 1.000 86.21261 174 CYS A O 1
ATOM 2584 N N . GLU A 1 174 ? 11.23447 72.93532 130.61302 1.000 70.35846 175 GLU A N 1
ATOM 2585 C CA . GLU A 1 174 ? 12.39512 72.73049 129.75405 1.000 89.02785 175 GLU A CA 1
ATOM 2586 C C . GLU A 1 174 ? 12.03653 72.84059 128.27570 1.000 77.44862 175 GLU A C 1
ATOM 2587 O O . GLU A 1 174 ? 12.72486 73.52824 127.51558 1.000 69.41767 175 GLU A O 1
ATOM 2599 N N . ILE A 1 175 ? 10.96741 72.17339 127.86132 1.000 72.71510 176 ILE A N 1
ATOM 2600 C CA . ILE A 1 175 ? 10.62011 72.02293 126.45467 1.000 75.02241 176 ILE A CA 1
ATOM 2601 C C . ILE A 1 175 ? 9.58216 73.06832 126.07447 1.000 74.26190 176 ILE A C 1
ATOM 2602 O O . ILE A 1 175 ? 8.76759 73.50086 126.89814 1.000 86.12972 176 ILE A O 1
ATOM 2618 N N . GLY A 1 176 ? 9.61173 73.47819 124.80767 1.000 88.87748 177 GLY A N 1
ATOM 2619 C CA . GLY A 1 176 ? 8.67403 74.47833 124.33686 1.000 70.69909 177 GLY A CA 1
ATOM 2620 C C . GLY A 1 176 ? 7.24593 73.96697 124.32696 1.000 81.06611 177 GLY A C 1
ATOM 2621 O O . GLY A 1 176 ? 6.98096 72.78099 124.13211 1.000 78.16099 177 GLY A O 1
ATOM 2625 N N . ASP A 1 177 ? 6.30752 74.89495 124.53172 1.000 84.99818 178 ASP A N 1
ATOM 2626 C CA . ASP A 1 177 ? 4.90092 74.51909 124.63597 1.000 87.74384 178 ASP A CA 1
ATOM 2627 C C . ASP A 1 177 ? 4.42638 73.77611 123.39248 1.000 92.55157 178 ASP A C 1
ATOM 2628 O O . ASP A 1 177 ? 3.61048 72.85128 123.48645 1.000 85.48960 178 ASP A O 1
ATOM 2637 N N . GLU A 1 178 ? 4.92655 74.16164 122.21768 1.000 97.81537 179 GLU A N 1
ATOM 2638 C CA . GLU A 1 178 ? 4.42752 73.57630 120.97719 1.000 97.19136 179 GLU A CA 1
ATOM 2639 C C . GLU A 1 178 ? 4.99612 72.18160 120.74134 1.000 97.33433 179 GLU A C 1
ATOM 2640 O O . GLU A 1 178 ? 4.29169 71.30120 120.23484 1.000 85.09287 179 GLU A O 1
ATOM 2652 N N . GLU A 1 179 ? 6.26257 71.95809 121.09650 1.000 89.56563 180 GLU A N 1
ATOM 2653 C CA . GLU A 1 179 ? 6.86756 70.64960 120.87384 1.000 84.93493 180 GLU A CA 1
ATOM 2654 C C . GLU A 1 179 ? 6.37173 69.61676 121.87875 1.000 82.98371 180 GLU A C 1
ATOM 2655 O O . GLU A 1 179 ? 6.36111 68.41889 121.57376 1.000 72.91239 180 GLU A O 1
ATOM 2667 N N . VAL A 1 180 ? 5.96769 70.05058 123.07443 1.000 79.25591 181 VAL A N 1
ATOM 2668 C CA . VAL A 1 180 ? 5.43068 69.11364 124.05875 1.000 71.25349 181 VAL A CA 1
ATOM 2669 C C . VAL A 1 180 ? 4.20390 68.40852 123.49378 1.000 82.34048 181 VAL A C 1
ATOM 2670 O O . VAL A 1 180 ? 4.11562 67.17486 123.49769 1.000 70.65131 181 VAL A O 1
ATOM 2683 N N . SER A 1 181 ? 3.23980 69.18480 122.99246 1.000 78.36245 182 SER A N 1
ATOM 2684 C CA . SER A 1 181 ? 2.01046 68.59349 122.47691 1.000 82.08351 182 SER A CA 1
ATOM 2685 C C . SER A 1 181 ? 2.27990 67.68449 121.28575 1.000 79.85126 182 SER A C 1
ATOM 2686 O O . SER A 1 181 ? 1.59717 66.66759 121.11608 1.000 80.47261 182 SER A O 1
ATOM 2694 N N . ARG A 1 182 ? 3.26327 68.02679 120.45128 1.000 71.15871 183 ARG A N 1
ATOM 2695 C CA . ARG A 1 182 ? 3.57354 67.18354 119.30226 1.000 83.70463 183 ARG A CA 1
ATOM 2696 C C . ARG A 1 182 ? 4.33482 65.92839 119.71480 1.000 76.94089 183 ARG A C 1
ATOM 2697 O O . ARG A 1 182 ? 4.13710 64.86526 119.11615 1.000 74.99080 183 ARG A O 1
ATOM 2718 N N . ARG A 1 183 ? 5.19070 66.02104 120.73387 1.000 66.39212 184 ARG A N 1
ATOM 2719 C CA . ARG A 1 183 ? 5.85685 64.83015 121.24714 1.000 76.34297 184 ARG A CA 1
ATOM 2720 C C . ARG A 1 183 ? 4.91714 63.98700 122.09835 1.000 69.44279 184 ARG A C 1
ATOM 2721 O O . ARG A 1 183 ? 5.08392 62.76478 122.17621 1.000 63.72387 184 ARG A O 1
ATOM 2742 N N . TRP A 1 184 ? 3.93038 64.61679 122.73744 1.000 62.80249 185 TRP A N 1
ATOM 2743 C CA . TRP A 1 184 ? 2.94206 63.86347 123.50024 1.000 70.31176 185 TRP A CA 1
ATOM 2744 C C . TRP A 1 184 ? 2.05270 63.04196 122.57533 1.000 58.79729 185 TRP A C 1
ATOM 2745 O O . TRP A 1 184 ? 1.79946 61.85862 122.82932 1.000 67.83050 185 TRP A O 1
ATOM 2766 N N . SER A 1 185 ? 1.56736 63.65586 121.49357 1.000 65.13311 186 SER A N 1
ATOM 2767 C CA . SER A 1 185 ? 0.73189 62.92676 120.54505 1.000 72.96317 186 SER A CA 1
ATOM 2768 C C . SER A 1 185 ? 1.46889 61.71886 119.98085 1.000 75.13140 186 SER A C 1
ATOM 2769 O O . SER A 1 185 ? 0.88034 60.64386 119.81561 1.000 81.40192 186 SER A O 1
ATOM 2777 N N . ALA A 1 186 ? 2.75978 61.87549 119.67883 1.000 70.31898 187 ALA A N 1
ATOM 2778 C CA . ALA A 1 186 ? 3.54056 60.74657 119.18530 1.000 71.07244 187 ALA A CA 1
ATOM 2779 C C . ALA A 1 186 ? 3.67322 59.66456 120.24902 1.000 63.66575 187 ALA A C 1
ATOM 2780 O O . ALA A 1 186 ? 3.57795 58.47039 119.94330 1.000 70.91953 187 ALA A O 1
ATOM 2787 N N . LEU A 1 187 ? 3.89205 60.06338 121.50433 1.000 63.86189 188 LEU A N 1
ATOM 2788 C CA . LEU A 1 187 ? 4.02014 59.08655 122.58106 1.000 54.20070 188 LEU A CA 1
ATOM 2789 C C . LEU A 1 187 ? 2.72054 58.31777 122.78504 1.000 59.75102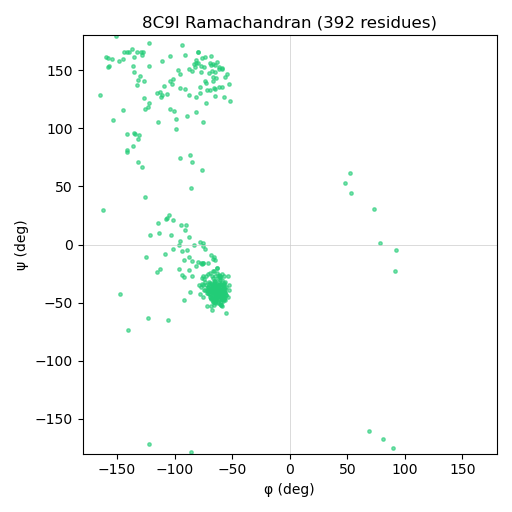 188 LEU A C 1
ATOM 2790 O O . LEU A 1 187 ? 2.73686 57.09851 122.99108 1.000 62.41356 188 LEU A O 1
ATOM 2806 N N . CYS A 1 188 ? 1.58263 59.01378 122.73510 1.000 63.67360 189 CYS A N 1
ATOM 2807 C CA . CYS A 1 188 ? 0.29813 58.33887 122.88891 1.000 68.70083 189 CYS A CA 1
ATOM 2808 C C . CYS A 1 188 ? 0.05609 57.35182 121.75531 1.000 66.71001 189 CYS A C 1
ATOM 2809 O O . CYS A 1 188 ? -0.38637 56.22085 121.98897 1.000 64.85619 189 CYS A O 1
ATOM 2817 N N . THR A 1 189 ? 0.33772 57.76349 120.51789 1.000 69.28824 190 THR A N 1
ATOM 2818 C CA . THR A 1 189 ? 0.12722 56.87656 119.37879 1.000 76.42860 190 THR A CA 1
ATOM 2819 C C . THR A 1 189 ? 0.95087 55.60258 119.51512 1.000 70.17309 190 THR A C 1
ATOM 2820 O O . THR A 1 189 ? 0.45497 54.50167 119.24765 1.000 65.74499 190 THR A O 1
ATOM 2831 N N . MET A 1 190 ? 2.21218 55.73115 119.93139 1.000 67.94048 191 MET A N 1
ATOM 2832 C CA . MET A 1 190 ? 3.05147 54.55310 120.12105 1.000 63.74153 191 MET A CA 1
ATOM 2833 C C . MET A 1 190 ? 2.43888 53.60844 121.14695 1.000 57.75291 191 MET A C 1
ATOM 2834 O O . MET A 1 190 ? 2.26865 52.41200 120.88569 1.000 64.34985 191 MET A O 1
ATOM 2848 N N . VAL A 1 191 ? 2.09768 54.13421 122.32475 1.000 58.73167 192 VAL A N 1
ATOM 2849 C CA . VAL A 1 191 ? 1.54915 53.29501 123.38604 1.000 59.07775 192 VAL A CA 1
ATOM 2850 C C . VAL A 1 191 ? 0.22040 52.69017 122.95357 1.000 60.80908 192 VAL A C 1
ATOM 2851 O O . VAL A 1 191 ? -0.05301 51.51022 123.20611 1.000 53.92860 192 VAL A O 1
ATOM 2864 N N . ILE A 1 192 ? -0.62769 53.48712 122.30006 1.000 63.49023 193 ILE A N 1
ATOM 2865 C CA . ILE A 1 192 ? -1.90519 52.97500 121.80872 1.000 65.98643 193 ILE A CA 1
ATOM 2866 C C . ILE A 1 192 ? -1.67062 51.81156 120.85417 1.000 69.54579 193 ILE A C 1
ATOM 2867 O O . ILE A 1 192 ? -2.31952 50.76291 120.94959 1.000 61.50921 193 ILE A O 1
ATOM 2883 N N . ASP A 1 193 ? -0.73680 51.98153 119.91628 1.000 67.63557 194 ASP A N 1
ATOM 2884 C CA . ASP A 1 193 ? -0.47669 50.93268 118.93646 1.000 64.30212 194 ASP A CA 1
ATOM 2885 C C . ASP A 1 193 ? 0.09288 49.68373 119.59968 1.000 64.64972 194 ASP A C 1
ATOM 2886 O O . ASP A 1 193 ? -0.23313 48.55971 119.20127 1.000 57.57129 194 ASP A O 1
ATOM 2895 N N . ILE A 1 194 ? 0.94155 49.85675 120.61450 1.000 62.14989 195 ILE A N 1
ATOM 2896 C CA . ILE A 1 194 ? 1.50745 48.70391 121.31153 1.000 65.47394 195 ILE A CA 1
ATOM 2897 C C . ILE A 1 194 ? 0.40465 47.91225 122.00525 1.000 57.65117 195 ILE A C 1
ATOM 2898 O O . ILE A 1 194 ? 0.34452 46.68045 121.91039 1.000 60.64057 195 ILE A O 1
ATOM 2914 N N . LEU A 1 195 ? -0.48595 48.60974 122.71453 1.000 53.85458 196 LEU A N 1
ATOM 2915 C CA . LEU A 1 195 ? -1.56268 47.92537 123.42348 1.000 52.78292 196 LEU A CA 1
ATOM 2916 C C . LEU A 1 195 ? -2.43813 47.13179 122.46208 1.000 51.93208 196 LEU A C 1
ATOM 2917 O O . LEU A 1 195 ? -2.78835 45.97804 122.73699 1.000 53.74303 196 LEU A O 1
ATOM 2933 N N . HIS A 1 196 ? -2.80286 47.73348 121.32795 1.000 54.10060 197 HIS A N 1
ATOM 2934 C CA . HIS A 1 196 ? -3.65707 47.04212 120.36851 1.000 58.06079 197 HIS A CA 1
ATOM 2935 C C . HIS A 1 196 ? -2.95922 45.83065 119.76388 1.000 61.34325 197 HIS A C 1
ATOM 2936 O O . HIS A 1 196 ? -3.61350 44.82293 119.47269 1.000 64.11681 197 HIS A O 1
ATOM 2950 N N . ARG A 1 197 ? -1.64149 45.90554 119.56488 1.000 66.42459 198 ARG A N 1
ATOM 2951 C CA . ARG A 1 197 ? -0.90884 44.74380 119.07313 1.000 61.93169 198 ARG A CA 1
ATOM 2952 C C . ARG A 1 197 ? -0.92716 43.61282 120.09351 1.000 54.52852 198 ARG A C 1
ATOM 2953 O O . ARG A 1 197 ? -1.09289 42.44282 119.73034 1.000 62.35095 198 ARG A O 1
ATOM 2974 N N . LYS A 1 198 ? -0.76228 43.94293 121.37575 1.000 56.70506 199 LYS A N 1
ATOM 2975 C CA . LYS A 1 198 ? -0.72824 42.91025 122.40565 1.000 64.87207 199 LYS A CA 1
ATOM 2976 C C . LYS A 1 198 ? -2.11249 42.32026 122.64357 1.000 57.20523 199 LYS A C 1
ATOM 2977 O O . LYS A 1 198 ? -2.24315 41.12263 122.92189 1.000 60.33961 199 LYS A O 1
ATOM 2996 N N . LEU A 1 199 ? -3.15836 43.14283 122.54395 1.000 54.65727 200 LEU A N 1
ATOM 2997 C CA . LEU A 1 199 ? -4.51312 42.61269 122.64407 1.000 64.33096 200 LEU A CA 1
ATOM 2998 C C . LEU A 1 199 ? -4.81047 41.64155 121.50904 1.000 66.77495 200 LEU A C 1
ATOM 2999 O O . LEU A 1 199 ? -5.53918 40.66209 121.70420 1.000 58.90662 200 LEU A O 1
ATOM 3015 N N . ALA A 1 200 ? -4.25124 41.88848 120.32213 1.000 59.02505 201 ALA A N 1
ATOM 3016 C CA . ALA A 1 200 ? -4.48061 40.99676 119.19099 1.000 58.94396 201 ALA A CA 1
ATOM 3017 C C . ALA A 1 200 ? -3.62233 39.74084 119.28538 1.000 64.96415 201 ALA A C 1
ATOM 3018 O O . ALA A 1 200 ? -4.05961 38.65547 118.88661 1.000 63.73342 201 ALA A O 1
ATOM 3025 N N . GLU A 1 201 ? -2.40436 39.86814 119.80658 1.000 60.41428 202 GLU A N 1
ATOM 3026 C CA . GLU A 1 201 ? -1.47878 38.74299 119.94472 1.000 64.44613 202 GLU A CA 1
ATOM 3027 C C . GLU A 1 201 ? -0.73753 38.88930 121.26410 1.000 61.52497 202 GLU A C 1
ATOM 3028 O O . GLU A 1 201 ? 0.41410 39.33954 121.30594 1.000 64.70343 202 GLU A O 1
ATOM 3040 N N . PRO A 1 202 ? -1.37371 38.52107 122.37481 1.000 62.71146 203 PRO A N 1
ATOM 3041 C CA . PRO A 1 202 ? -0.70660 38.65719 123.67493 1.000 54.25418 203 PRO A CA 1
ATOM 3042 C C . PRO A 1 202 ? 0.51929 37.76022 123.76784 1.000 56.73691 203 PRO A C 1
ATOM 3043 O O . PRO A 1 202 ? 0.53682 36.63996 123.25333 1.000 64.51623 203 PRO A O 1
ATOM 3054 N N . GLY A 1 203 ? 1.55412 38.27313 124.42873 1.000 59.91534 204 GLY A N 1
ATOM 3055 C CA . GLY A 1 203 ? 2.78706 37.53345 124.61045 1.000 64.02087 204 GLY A CA 1
ATOM 3056 C C . GLY A 1 203 ? 3.14340 37.35160 126.07122 1.000 60.55211 204 GLY A C 1
ATOM 3057 O O . GLY A 1 203 ? 2.34928 37.68047 126.95678 1.000 57.56325 204 GLY A O 1
ATOM 3061 N N . ASP A 1 204 ? 4.34080 36.82816 126.33574 1.000 58.03162 205 ASP A N 1
ATOM 3062 C CA . ASP A 1 204 ? 4.79654 36.57244 127.70175 1.000 60.55470 205 ASP A CA 1
ATOM 3063 C C . ASP A 1 204 ? 5.44815 37.84333 128.23954 1.000 56.33898 205 ASP A C 1
ATOM 3064 O O . ASP A 1 204 ? 6.67145 37.97587 128.31241 1.000 59.42400 205 ASP A O 1
ATOM 3073 N N . ASP A 1 205 ? 4.60299 38.79753 128.62533 1.000 51.18207 206 ASP A N 1
ATOM 3074 C CA . ASP A 1 205 ? 5.08738 40.07463 129.12715 1.000 53.82042 206 ASP A CA 1
ATOM 3075 C C . ASP A 1 205 ? 4.04383 40.68841 130.04880 1.000 53.48282 206 ASP A C 1
ATOM 3076 O O . ASP A 1 205 ? 2.85963 40.34509 130.00067 1.000 46.55168 206 ASP A O 1
ATOM 3085 N N . LEU A 1 206 ? 4.50888 41.61408 130.89153 1.000 49.18016 207 LEU A N 1
ATOM 3086 C CA . LEU A 1 206 ? 3.63295 42.25052 131.87105 1.000 47.00810 207 LEU A CA 1
ATOM 3087 C C . LEU A 1 206 ? 2.43841 42.91527 131.19927 1.000 51.55561 207 LEU A C 1
ATOM 3088 O O . LEU A 1 206 ? 1.29433 42.75863 131.64339 1.000 45.37230 207 LEU A O 1
ATOM 31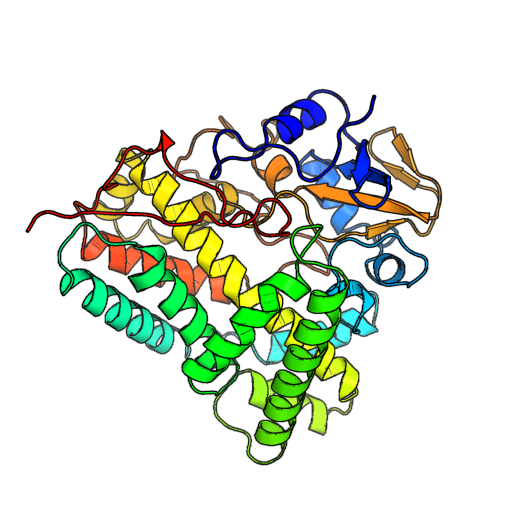04 N N . LEU A 1 207 ? 2.68683 43.67921 130.13278 1.000 46.83832 208 LEU A N 1
ATOM 3105 C CA . LEU A 1 207 ? 1.59755 44.38576 129.46545 1.000 52.81195 208 LEU A CA 1
ATOM 3106 C C . LEU A 1 207 ? 0.52117 43.41762 128.99085 1.000 54.64692 208 LEU A C 1
ATOM 3107 O O . LEU A 1 207 ? -0.67570 43.67451 129.16488 1.000 44.03947 208 LEU A O 1
ATOM 3123 N N . SER A 1 208 ? 0.92608 42.29932 128.38548 1.000 44.91211 209 SER A N 1
ATOM 3124 C CA . SER A 1 208 ? -0.05271 41.35869 127.84986 1.000 46.73807 209 SER A CA 1
ATOM 3125 C C . SER A 1 208 ? -0.92597 40.77535 128.95378 1.000 47.42346 209 SER A C 1
ATOM 3126 O O . SER A 1 208 ? -2.14054 40.62403 128.77743 1.000 49.42754 209 SER A O 1
ATOM 3134 N N . THR A 1 209 ? -0.32992 40.43971 130.10125 1.000 46.29341 210 THR A N 1
ATOM 3135 C CA . THR A 1 209 ? -1.11843 39.86056 131.18488 1.000 52.44224 210 THR A CA 1
ATOM 3136 C C . THR A 1 209 ? -2.12420 40.86665 131.73184 1.000 47.82918 210 THR A C 1
ATOM 3137 O O . THR A 1 209 ? -3.25592 40.49963 132.06864 1.000 51.15957 210 THR A O 1
ATOM 3148 N N . ILE A 1 210 ? -1.73382 42.13971 131.82559 1.000 48.30511 211 ILE A N 1
ATOM 3149 C CA . ILE A 1 210 ? -2.66157 43.15931 132.30418 1.000 51.82152 211 ILE A CA 1
ATOM 3150 C C . ILE A 1 210 ? -3.75334 43.40954 131.27247 1.000 49.53754 211 ILE A C 1
ATOM 3151 O O . ILE A 1 210 ? -4.93390 43.54597 131.61693 1.000 46.59778 211 ILE A O 1
ATOM 3167 N N . ALA A 1 211 ? -3.38040 43.47719 129.99266 1.000 47.46298 212 ALA A N 1
ATOM 3168 C CA . ALA A 1 211 ? -4.36994 43.73657 128.95247 1.000 49.10530 212 ALA A CA 1
ATOM 3169 C C . ALA A 1 211 ? -5.37613 42.59738 128.85317 1.000 51.26625 212 ALA A C 1
ATOM 3170 O O . ALA A 1 211 ? -6.57474 42.83348 128.65874 1.000 49.22277 212 ALA A O 1
ATOM 3177 N N . GLN A 1 212 ? -4.90898 41.35326 128.98372 1.000 48.19138 213 GLN A N 1
ATOM 3178 C CA . GLN A 1 212 ? -5.81872 40.21359 128.92916 1.000 45.46868 213 GLN A CA 1
ATOM 3179 C C . GLN A 1 212 ? -6.73345 40.18656 130.14661 1.000 44.11295 213 GLN A C 1
ATOM 3180 O O . GLN A 1 212 ? -7.94633 39.98308 130.02011 1.000 48.69351 213 GLN A O 1
ATOM 3194 N N . ALA A 1 213 ? -6.16506 40.38354 131.33932 1.000 44.29776 214 ALA A N 1
ATOM 3195 C CA . ALA A 1 213 ? -6.97074 40.36322 132.55539 1.000 43.44863 214 ALA A CA 1
ATOM 3196 C C . ALA A 1 213 ? -8.03962 41.44696 132.52544 1.000 44.94116 214 ALA A C 1
ATOM 3197 O O . ALA A 1 213 ? -9.19114 41.20515 132.90667 1.000 44.25022 214 ALA A O 1
ATOM 3204 N N . ASN A 1 214 ? -7.67887 42.65077 132.07481 1.000 42.78441 215 ASN A N 1
ATOM 3205 C CA . ASN A 1 214 ? -8.66056 43.72588 131.99238 1.000 48.05588 215 ASN A CA 1
ATOM 3206 C C . ASN A 1 214 ? -9.75697 43.39220 130.98956 1.000 42.17694 215 ASN A C 1
ATOM 3207 O O . ASN A 1 214 ? -10.93746 43.66170 131.23676 1.000 49.60190 215 ASN A O 1
ATOM 3218 N N . ARG A 1 215 ? -9.38556 42.80793 129.84824 1.000 46.04680 216 ARG A N 1
ATOM 3219 C CA . ARG A 1 215 ? -10.38452 42.43643 128.85205 1.000 47.77166 216 ARG A CA 1
ATOM 3220 C C . ARG A 1 215 ? -11.36835 41.42153 129.41841 1.000 47.02968 216 ARG A C 1
ATOM 3221 O O . ARG A 1 215 ? -12.57148 41.48719 129.13990 1.000 50.89863 216 ARG A O 1
ATOM 3242 N N . GLN A 1 216 ? -10.87574 40.47516 130.22041 1.000 50.14837 217 GLN A N 1
ATOM 3243 C CA . GLN A 1 216 ? -11.76639 39.49671 130.83459 1.000 49.28851 217 GLN A CA 1
ATOM 3244 C C . GLN A 1 216 ? -12.60398 40.13266 131.93629 1.000 47.77488 217 GLN A C 1
ATOM 3245 O O . GLN A 1 216 ? -13.80220 39.85070 132.05532 1.000 49.41566 217 GLN A O 1
ATOM 3259 N N . GLN A 1 217 ? -11.98938 40.99367 132.75125 1.000 48.55239 218 GLN A N 1
ATOM 3260 C CA . GLN A 1 217 ? -12.68429 41.61044 133.87383 1.000 49.21182 218 GLN A CA 1
ATOM 3261 C C . GLN A 1 217 ? -13.52142 42.81439 133.46245 1.000 57.30006 218 GLN A C 1
ATOM 3262 O O . GLN A 1 217 ? -14.41748 43.21104 134.21551 1.000 55.36918 218 GLN A O 1
ATOM 3276 N N . SER A 1 218 ? -13.25196 43.40004 132.29589 1.000 46.82213 219 SER A N 1
ATOM 3277 C CA . SER A 1 218 ? -13.98991 44.56310 131.80538 1.000 53.07219 219 SER A CA 1
ATOM 3278 C C . SER A 1 218 ? -14.11381 45.63043 132.89088 1.000 57.42608 219 SER A C 1
ATOM 3279 O O . SER A 1 218 ? -15.20321 46.11505 133.20307 1.000 69.47282 219 SER A O 1
ATOM 3287 N N . THR A 1 219 ? -12.96936 46.00573 133.46731 1.000 60.44348 220 THR A N 1
ATOM 3288 C CA . THR A 1 219 ? -12.94203 46.94330 134.58173 1.000 69.68520 220 THR A CA 1
ATOM 3289 C C . THR A 1 219 ? -12.30637 48.28441 134.24386 1.000 61.98697 220 THR A C 1
ATOM 3290 O O . THR A 1 219 ? -12.56758 49.26359 134.94906 1.000 80.16945 220 THR A O 1
ATOM 3301 N N . MET A 1 220 ? -11.48841 48.35637 133.19603 1.000 52.75098 221 MET A N 1
ATOM 3302 C CA . MET A 1 220 ? -10.90715 49.60740 132.73054 1.000 57.91535 221 MET A CA 1
ATOM 3303 C C . MET A 1 220 ? -11.20769 49.77436 131.24885 1.000 60.58140 221 MET A C 1
ATOM 3304 O O . MET A 1 220 ? -11.17003 48.80235 130.48910 1.000 59.00784 221 MET A O 1
ATOM 3318 N N . THR A 1 221 ? -11.50607 51.00522 130.84212 1.000 63.31559 222 THR A N 1
ATOM 3319 C CA . THR A 1 221 ? -11.66174 51.30357 129.42821 1.000 68.03717 222 THR A CA 1
ATOM 3320 C C . THR A 1 221 ? -10.29421 51.38990 128.75827 1.000 67.53335 222 THR A C 1
ATOM 3321 O O . THR A 1 221 ? -9.26422 51.57545 129.41075 1.000 55.34857 222 THR A O 1
ATOM 3332 N N . ASP A 1 222 ? -10.29543 51.25632 127.43062 1.000 57.48586 223 ASP A N 1
ATOM 3333 C CA . ASP A 1 222 ? -9.03946 51.30928 126.68952 1.000 69.76664 223 ASP A CA 1
ATOM 3334 C C . ASP A 1 222 ? -8.29019 52.60693 126.96651 1.000 54.08402 223 ASP A C 1
ATOM 3335 O O . ASP A 1 222 ? -7.05917 52.60842 127.08118 1.000 55.81153 223 ASP A O 1
ATOM 3344 N N . GLU A 1 223 ? -9.01410 53.72345 127.08008 1.000 56.80118 224 GLU A N 1
ATOM 3345 C CA . GLU A 1 223 ? -8.35600 54.99399 127.36767 1.000 63.16245 224 GLU A CA 1
ATOM 3346 C C . GLU A 1 223 ? -7.72819 54.98699 128.75553 1.000 55.04557 224 GLU A C 1
ATOM 3347 O O . GLU A 1 223 ? -6.64907 55.55587 128.95785 1.000 56.30378 224 GLU A O 1
ATOM 3359 N N . GLN A 1 224 ? -8.38724 54.34793 129.72426 1.000 53.56781 225 GLN A N 1
ATOM 3360 C CA . GLN A 1 224 ? -7.82845 54.27791 131.07086 1.000 53.71051 225 GLN A CA 1
ATOM 3361 C C . GLN A 1 224 ? -6.61318 53.36042 131.11658 1.000 51.29140 225 GLN A C 1
ATOM 3362 O O . GLN A 1 224 ? -5.65106 53.63123 131.84535 1.000 51.47794 225 GLN A O 1
ATOM 3376 N N . VAL A 1 225 ? -6.63529 52.26980 130.34761 1.000 53.87318 226 VAL A N 1
ATOM 3377 C CA . VAL A 1 225 ? -5.47332 51.38617 130.28723 1.000 51.64294 226 VAL A CA 1
ATOM 3378 C C . VAL A 1 225 ? -4.28595 52.12375 129.68185 1.000 51.81705 226 VAL A C 1
ATOM 3379 O O . VAL A 1 225 ? -3.16176 52.05794 130.19348 1.000 49.29732 226 VAL A O 1
ATOM 3392 N N . VAL A 1 226 ? -4.51881 52.83881 128.57872 1.000 52.53547 227 VAL A N 1
ATOM 3393 C CA . VAL A 1 226 ? -3.45362 53.63664 127.97839 1.000 51.27500 227 VAL A CA 1
ATOM 3394 C C . VAL A 1 226 ? -2.90599 54.63124 128.99341 1.000 45.69414 227 VAL A C 1
ATOM 3395 O O . VAL A 1 226 ? -1.68818 54.80587 129.12070 1.000 49.55843 227 VAL A O 1
ATOM 3408 N N . GLY A 1 227 ? -3.79502 55.29519 129.73492 1.000 56.69462 228 GLY A N 1
ATOM 3409 C CA . GLY A 1 227 ? -3.34030 56.21826 130.76123 1.000 54.59279 228 GLY A CA 1
ATOM 3410 C C . GLY A 1 227 ? -2.44608 55.55090 131.78792 1.000 49.92987 228 GLY A C 1
ATOM 3411 O O . GLY A 1 227 ? -1.41057 56.09869 132.17462 1.000 47.67049 228 GLY A O 1
ATOM 3415 N N . MET A 1 228 ? -2.83061 54.35738 132.24383 1.000 48.41428 229 MET A N 1
ATOM 3416 C CA . MET A 1 228 ? -1.98835 53.62802 133.18578 1.000 57.02546 229 MET A CA 1
ATOM 3417 C C . MET A 1 228 ? -0.66887 53.23041 132.53733 1.000 47.01018 229 MET A C 1
ATOM 3418 O O . MET A 1 228 ? 0.40287 53.40591 133.12800 1.000 44.13042 229 MET A O 1
ATOM 3432 N N . LEU A 1 229 ? -0.72927 52.69105 131.31690 1.000 52.34785 230 LEU A N 1
ATOM 3433 C CA . LEU A 1 229 ? 0.49064 52.29566 130.62090 1.000 49.71972 230 LEU A CA 1
ATOM 3434 C C . LEU A 1 229 ? 1.40599 53.49152 130.39564 1.000 44.02117 230 LEU A C 1
ATOM 3435 O O . LEU A 1 229 ? 2.63126 53.37544 130.51150 1.000 46.02022 230 LEU A O 1
ATOM 3451 N N . LEU A 1 230 ? 0.83205 54.64945 130.06237 1.000 45.03607 231 LEU A N 1
ATOM 3452 C CA . LEU A 1 230 ? 1.64897 55.84848 129.91272 1.000 40.78516 231 LEU A CA 1
ATOM 3453 C C . LEU A 1 230 ? 2.37892 56.17271 131.21028 1.000 48.25426 231 LEU A C 1
ATOM 3454 O O . LEU A 1 230 ? 3.56042 56.53764 131.19167 1.000 49.20073 231 LEU A O 1
ATOM 3470 N N . THR A 1 231 ? 1.69638 56.03103 132.35104 1.000 43.65348 232 THR A N 1
ATOM 3471 C CA . THR A 1 231 ? 2.35091 56.27222 133.63341 1.000 40.36488 232 THR A CA 1
ATOM 3472 C C . THR A 1 231 ? 3.50553 55.30254 133.84795 1.000 42.43745 232 THR A C 1
ATOM 3473 O O . THR A 1 231 ? 4.58288 55.69777 134.30895 1.000 42.89675 232 THR A O 1
ATOM 3484 N N . VAL A 1 232 ? 3.29584 54.02484 133.52279 1.000 44.12125 233 VAL A N 1
ATOM 3485 C CA . VAL A 1 232 ? 4.35140 53.03027 133.68831 1.000 39.18407 233 VAL A CA 1
ATOM 3486 C C . VAL A 1 232 ? 5.56154 53.39481 132.84024 1.000 44.80516 233 VAL A C 1
ATOM 3487 O O . VAL A 1 232 ? 6.70888 53.30082 133.29305 1.000 45.51439 233 VAL A O 1
ATOM 3500 N N . VAL A 1 233 ? 5.32599 53.82096 131.59942 1.000 53.22043 234 VAL A N 1
ATOM 3501 C CA . VAL A 1 233 ? 6.43005 54.12838 130.69677 1.000 51.37108 234 VAL A CA 1
ATOM 3502 C C . VAL A 1 233 ? 7.16970 55.37568 131.16539 1.000 51.00042 234 VAL A C 1
ATOM 3503 O O . VAL A 1 233 ? 8.40527 55.40940 131.19661 1.000 53.37774 234 VAL A O 1
ATOM 3516 N N . ILE A 1 234 ? 6.42660 56.41949 131.53856 1.000 49.69542 235 ILE A N 1
ATOM 3517 C CA . ILE A 1 234 ? 7.06197 57.67475 131.92816 1.000 47.10446 235 ILE A CA 1
ATOM 3518 C C . ILE A 1 234 ? 7.83759 57.50292 133.22841 1.000 50.98646 235 ILE A C 1
ATOM 3519 O O . ILE A 1 234 ? 8.91549 58.08300 133.40432 1.000 59.91161 235 ILE A O 1
ATOM 3535 N N . GLY A 1 235 ? 7.30769 56.70956 134.15787 1.000 55.58896 236 GLY A N 1
ATOM 3536 C CA . GLY A 1 235 ? 7.94387 56.52240 135.44576 1.000 50.59156 236 GLY A CA 1
ATOM 3537 C C . GLY A 1 235 ? 8.90637 55.36295 135.54100 1.000 50.58422 236 GLY A C 1
ATOM 3538 O O . GLY A 1 235 ? 9.66779 55.28397 136.50948 1.000 60.42631 236 GLY A O 1
ATOM 3542 N N . GLY A 1 236 ? 8.90371 54.46141 134.56370 1.000 45.39208 237 GLY A N 1
ATOM 3543 C CA . GLY A 1 236 ? 9.70694 53.26085 134.61489 1.000 44.88043 237 GLY A CA 1
ATOM 3544 C C . GLY A 1 236 ? 10.97380 53.27425 133.79874 1.000 50.75040 237 GLY A C 1
ATOM 3545 O O . GLY A 1 236 ? 11.73434 52.29894 133.85081 1.000 48.22121 237 GLY A O 1
ATOM 3549 N N . VAL A 1 237 ? 11.24582 54.32488 133.03956 1.000 50.31033 238 VAL A N 1
ATOM 3550 C CA . VAL A 1 237 ? 12.44626 54.39415 132.22628 1.000 53.64907 238 VAL A CA 1
ATOM 3551 C C . VAL A 1 237 ? 13.44881 55.33945 132.84157 1.000 50.63850 238 VAL A C 1
ATOM 3552 O O . VAL A 1 237 ? 14.53750 54.93218 133.26856 1.000 50.79695 238 VAL A O 1
ATOM 3565 N N . ASP A 1 238 ? 13.10256 56.63003 132.91312 1.000 50.68857 239 ASP A N 1
ATOM 3566 C CA . ASP A 1 238 ? 14.06150 57.62877 133.35723 1.000 58.99794 239 ASP A CA 1
ATOM 3567 C C . ASP A 1 238 ? 14.39901 57.48090 134.83517 1.000 50.36323 239 ASP A C 1
ATOM 3568 O O . ASP A 1 238 ? 15.53886 57.74648 135.23379 1.000 49.25985 239 ASP A O 1
ATOM 3577 N N . THR A 1 239 ? 13.43152 57.07041 135.66454 1.000 46.42873 240 THR A N 1
ATOM 3578 C CA . THR A 1 239 ? 13.69181 57.01192 137.10263 1.000 54.22081 240 THR A CA 1
ATOM 3579 C C . THR A 1 239 ? 14.74023 55.96123 137.44368 1.000 44.49769 240 THR A C 1
ATOM 3580 O O . THR A 1 239 ? 15.71323 56.29505 138.14347 1.000 50.01551 240 THR A O 1
ATOM 3591 N N . PRO A 1 240 ? 14.62260 54.70195 137.00888 1.000 49.23341 241 PRO A N 1
ATOM 3592 C CA . PRO A 1 240 ? 15.71421 53.75179 137.28502 1.000 49.72595 241 PRO A CA 1
ATOM 3593 C C . PRO A 1 240 ? 17.04898 54.21459 136.72840 1.000 46.36752 241 PRO A C 1
ATOM 3594 O O . PRO A 1 240 ? 18.08540 54.03743 137.38000 1.000 46.47331 241 PRO A O 1
ATOM 3605 N N . ILE A 1 241 ? 17.05068 54.81533 135.53649 1.000 46.65802 242 ILE A N 1
ATOM 3606 C CA . ILE A 1 241 ? 18.30075 55.28163 134.94426 1.000 48.14699 242 ILE A CA 1
ATOM 3607 C C . ILE A 1 241 ? 18.92347 56.37095 135.80694 1.000 52.16673 242 ILE A C 1
ATOM 3608 O O . ILE A 1 241 ? 20.14054 56.38924 136.02714 1.000 46.18074 242 ILE A O 1
ATOM 3624 N N . ALA A 1 242 ? 18.10182 57.29802 136.30601 1.000 52.50234 243 ALA A N 1
ATOM 3625 C CA . ALA A 1 242 ? 18.63244 58.39991 137.10145 1.000 45.21011 243 ALA A CA 1
ATOM 3626 C C . ALA A 1 242 ? 19.16388 57.91065 138.44295 1.000 42.15093 243 ALA A C 1
ATOM 3627 O O . ALA A 1 242 ? 20.20631 58.38174 138.91101 1.000 47.88428 243 ALA A O 1
ATOM 3634 N N . VAL A 1 243 ? 18.46511 56.96774 139.07806 1.000 43.15873 244 VAL A N 1
ATOM 3635 C CA . VAL A 1 243 ? 18.91161 56.47608 140.37772 1.000 46.33738 244 VAL A CA 1
ATOM 3636 C C . VAL A 1 243 ? 20.19354 55.66569 140.23053 1.000 47.93534 244 VAL A C 1
ATOM 3637 O O . VAL A 1 243 ? 21.12726 55.80607 141.02934 1.000 45.60906 244 VAL A O 1
ATOM 3650 N N . ILE A 1 244 ? 20.26400 54.80863 139.21068 1.000 40.20008 245 ILE A N 1
ATOM 3651 C CA . ILE A 1 244 ? 21.47252 54.01835 138.99011 1.000 53.20212 245 ILE A CA 1
ATOM 3652 C C . ILE A 1 244 ? 22.65867 54.93354 138.71120 1.000 45.88877 245 ILE A C 1
ATOM 3653 O O . ILE A 1 244 ? 23.72927 54.79462 139.31423 1.000 48.64063 245 ILE A O 1
ATOM 3669 N N . THR A 1 245 ? 22.48454 55.88587 137.79309 1.000 41.52588 246 THR A N 1
ATOM 3670 C CA . THR A 1 245 ? 23.58664 56.76676 137.41847 1.000 47.51814 246 THR A CA 1
ATOM 3671 C C . THR A 1 245 ? 23.96987 57.68395 138.57379 1.000 48.05126 246 THR A C 1
ATOM 3672 O O . THR A 1 245 ? 25.12891 57.71157 139.00326 1.000 50.46538 246 THR A O 1
ATOM 3683 N N . ASN A 1 246 ? 23.00523 58.44901 139.09127 1.000 44.02120 247 ASN A N 1
ATOM 3684 C CA . ASN A 1 246 ? 23.30003 59.33961 140.20916 1.000 43.12441 247 ASN A CA 1
ATOM 3685 C C . ASN A 1 246 ? 23.75395 58.54945 141.42926 1.000 51.97238 247 ASN A C 1
ATOM 3686 O O . ASN A 1 246 ? 24.63717 58.99165 142.17337 1.000 49.23444 247 ASN A O 1
ATOM 3697 N N . GLY A 1 247 ? 23.16129 57.37558 141.65052 1.000 48.63320 248 GLY A N 1
ATOM 3698 C CA . GLY A 1 247 ? 23.59929 56.53841 142.75341 1.000 42.59338 248 GLY A CA 1
ATOM 3699 C C . GLY A 1 247 ? 25.04585 56.10791 142.61144 1.000 47.95586 248 GLY A C 1
ATOM 3700 O O . GLY A 1 247 ? 25.81042 56.13530 143.57880 1.000 48.02288 248 GLY A O 1
ATOM 3704 N N . LEU A 1 248 ? 25.44233 55.70438 141.40230 1.000 47.06022 249 LEU A N 1
ATOM 3705 C CA . LEU A 1 248 ? 26.83264 55.32637 141.17450 1.000 46.70929 249 LEU A CA 1
ATOM 3706 C C . LEU A 1 248 ? 27.76039 56.51795 141.37072 1.000 48.85721 249 LEU A C 1
ATOM 3707 O O . LEU A 1 248 ? 28.84357 56.38244 141.95149 1.000 48.46650 249 LEU A O 1
ATOM 3723 N N . ALA A 1 249 ? 27.35311 57.69592 140.89282 1.000 46.78461 250 ALA A N 1
ATOM 3724 C CA . ALA A 1 249 ? 28.15908 58.89252 141.10610 1.000 45.62603 250 ALA A CA 1
ATOM 3725 C C . ALA A 1 249 ? 28.43168 59.10997 142.58819 1.000 51.63814 250 ALA A C 1
ATOM 3726 O O . ALA A 1 249 ? 29.55744 59.44004 142.97901 1.000 53.72092 250 ALA A O 1
ATOM 3733 N N . SER A 1 250 ? 27.41357 58.92694 143.43145 1.000 48.80279 251 SER A N 1
ATOM 3734 C CA . SER A 1 250 ? 27.62432 59.05018 144.86927 1.000 48.26674 251 SER A CA 1
ATOM 3735 C C . SER A 1 250 ? 28.52948 57.93905 145.38620 1.000 48.88898 251 SER A C 1
ATOM 3736 O O . SER A 1 250 ? 29.35352 58.16722 146.27911 1.000 49.33171 251 SER A O 1
ATOM 3744 N N . LEU A 1 251 ? 28.39336 56.73089 144.83310 1.000 44.08171 252 LEU A N 1
ATOM 3745 C CA . LEU A 1 251 ? 29.22411 55.61463 145.27213 1.000 48.67521 252 LEU A CA 1
ATOM 3746 C C . LEU A 1 251 ? 30.68626 55.83247 144.90286 1.000 46.89508 252 LEU A C 1
ATOM 3747 O O . LEU A 1 251 ? 31.58673 55.43865 145.65298 1.000 48.38456 252 LEU A O 1
ATOM 3763 N N . LEU A 1 252 ? 30.94709 56.44315 143.74920 1.000 48.54851 253 LEU A N 1
ATOM 3764 C CA . LEU A 1 252 ? 32.32258 56.65593 143.32207 1.000 52.99358 253 LEU A CA 1
ATOM 3765 C C . LEU A 1 252 ? 32.91294 57.92495 143.91797 1.000 54.13762 253 LEU A C 1
ATOM 3766 O O . LEU A 1 252 ? 34.13405 58.01192 144.08740 1.000 57.87660 253 LEU A O 1
ATOM 3782 N N . HIS A 1 253 ? 32.07419 58.91120 144.24470 1.000 54.29797 254 HIS A N 1
ATOM 3783 C CA . HIS A 1 253 ? 32.56793 60.10416 144.92519 1.000 54.39785 254 HIS A CA 1
ATOM 3784 C C . HIS A 1 253 ? 32.93090 59.78784 146.37079 1.000 63.44822 254 HIS A C 1
ATOM 3785 O O . HIS A 1 253 ? 34.04220 60.08630 146.82334 1.000 54.39999 254 HIS A O 1
ATOM 3799 N N . HIS A 1 254 ? 31.99760 59.19143 147.11501 1.000 51.02866 255 HIS A N 1
ATOM 3800 C CA . HIS A 1 254 ? 32.28798 58.63615 148.43753 1.000 64.65969 255 HIS A CA 1
ATOM 3801 C C . HIS A 1 254 ? 32.83592 57.22232 148.23619 1.000 59.71661 255 HIS A C 1
ATOM 3802 O O . HIS A 1 254 ? 32.19300 56.21112 148.52763 1.000 51.88421 255 HIS A O 1
ATOM 3816 N N . ARG A 1 255 ? 34.06612 57.17384 147.71679 1.000 50.90246 256 ARG A N 1
ATOM 3817 C CA . ARG A 1 255 ? 34.58600 55.93789 147.13874 1.000 56.22492 256 ARG A CA 1
ATOM 3818 C C . ARG A 1 255 ? 34.64918 54.80693 148.15592 1.000 53.75446 256 ARG A C 1
ATOM 3819 O O . ARG A 1 255 ? 34.58217 53.63186 147.77647 1.000 49.66829 256 ARG A O 1
ATOM 3840 N N . ASP A 1 256 ? 34.78083 55.12959 149.44403 1.000 51.76564 257 ASP A N 1
ATOM 3841 C CA . ASP A 1 256 ? 34.80647 54.08200 150.45745 1.000 54.13170 257 ASP A CA 1
ATOM 3842 C C . ASP A 1 256 ? 33.49722 53.30447 150.50695 1.000 52.00031 257 ASP A C 1
ATOM 3843 O O . ASP A 1 256 ? 33.47802 52.17629 151.01030 1.000 50.21750 257 ASP A O 1
ATOM 3852 N N . GLN A 1 257 ? 32.40629 53.87554 149.99173 1.000 48.01825 258 GLN A N 1
ATOM 3853 C CA . GLN A 1 257 ? 31.12977 53.16986 149.98536 1.000 50.71872 258 GLN A CA 1
ATOM 3854 C C . GLN A 1 257 ? 31.08021 52.12407 148.87721 1.000 47.76455 258 GLN A C 1
ATOM 3855 O O . GLN A 1 257 ? 30.59185 51.00943 149.09301 1.000 46.60221 258 GLN A O 1
ATOM 3869 N N . TYR A 1 258 ? 31.57359 52.46905 147.68607 1.000 52.83765 259 TYR A N 1
ATOM 3870 C CA . TYR A 1 258 ? 31.71114 51.47707 146.62476 1.000 47.77774 259 TYR A CA 1
ATOM 3871 C C . TYR A 1 258 ? 32.54552 50.29218 147.09442 1.000 45.31806 259 TYR A C 1
ATOM 3872 O O . TYR A 1 258 ? 32.19301 49.13451 146.84139 1.000 45.04139 259 TYR A O 1
ATOM 3890 N N . GLU A 1 259 ? 33.64978 50.56292 147.79538 1.000 51.80707 260 GLU A N 1
ATOM 3891 C CA . GLU A 1 259 ? 34.53095 49.48691 148.23778 1.000 51.64959 260 GLU A CA 1
ATOM 3892 C C . GLU A 1 259 ? 33.84202 48.56937 149.23997 1.000 53.15491 260 GLU A C 1
ATOM 3893 O O . GLU A 1 259 ? 34.15129 47.37353 149.29383 1.000 49.21726 260 GLU A O 1
ATOM 3905 N N . ARG A 1 260 ? 32.91609 49.10188 150.04306 1.000 52.62214 261 ARG A N 1
ATOM 3906 C CA . ARG A 1 260 ? 32.18073 48.25429 150.97728 1.000 54.13929 261 ARG A CA 1
ATOM 3907 C C . ARG A 1 260 ? 31.36559 47.20169 150.23601 1.000 46.02037 261 ARG A C 1
ATOM 3908 O O . ARG A 1 260 ? 31.25938 46.05551 150.68692 1.000 50.22543 261 ARG A O 1
ATOM 3929 N N . LEU A 1 261 ? 30.77616 47.57336 149.09832 1.000 46.45778 262 LEU A N 1
ATOM 3930 C CA . LEU A 1 261 ? 30.03512 46.59904 148.30467 1.000 44.32685 262 LEU A CA 1
ATOM 3931 C C . LEU A 1 261 ? 30.97501 45.57359 147.68672 1.000 50.39570 262 LEU A C 1
ATOM 3932 O O . LEU A 1 261 ? 30.65510 44.38069 147.63399 1.000 46.72383 262 LEU A O 1
ATOM 3948 N N . VAL A 1 262 ? 32.13919 46.02201 147.21320 1.000 49.25404 263 VAL A N 1
ATOM 3949 C CA . VAL A 1 262 ? 33.13909 45.09595 146.69098 1.000 46.32518 263 VAL A CA 1
ATOM 3950 C C . VAL A 1 262 ? 33.55152 44.10062 147.76704 1.000 48.03159 263 VAL A C 1
ATOM 3951 O O . VAL A 1 262 ? 33.75556 42.91150 147.49199 1.000 48.68188 263 VAL A O 1
ATOM 3964 N N . GLU A 1 263 ? 33.67558 44.57022 149.01033 1.000 49.01732 264 GLU A N 1
ATOM 3965 C CA . GLU A 1 263 ? 34.19446 43.72364 150.07979 1.000 51.15196 264 GLU A CA 1
ATOM 3966 C C . GLU A 1 263 ? 33.20971 42.61996 150.45072 1.000 54.83261 264 GLU A C 1
ATOM 3967 O O . GLU A 1 263 ? 33.62120 41.49238 150.74827 1.000 58.49331 264 GLU A O 1
ATOM 3979 N N . ASP A 1 264 ? 31.91206 42.91992 150.44902 1.000 54.30340 265 ASP A N 1
ATOM 3980 C CA . ASP A 1 264 ? 30.88448 41.94501 150.81262 1.000 60.08717 265 ASP A CA 1
ATOM 3981 C C . ASP A 1 264 ? 29.67760 42.11783 149.89762 1.000 55.75902 265 ASP A C 1
ATOM 3982 O O . ASP A 1 264 ? 28.80060 42.95425 150.16882 1.000 47.46975 265 ASP A O 1
ATOM 3991 N N . PRO A 1 265 ? 29.58696 41.34285 148.81289 1.000 47.37934 266 PRO A N 1
ATOM 3992 C CA . PRO A 1 265 ? 28.42465 41.48237 147.92073 1.000 44.79746 266 PRO A CA 1
ATOM 3993 C C . PRO A 1 265 ? 27.10748 41.13547 148.58893 1.000 42.32126 266 PRO A C 1
ATOM 3994 O O . PRO A 1 265 ? 26.05360 41.56158 148.10162 1.000 41.86760 266 PRO A O 1
ATOM 4005 N N . GLY A 1 266 ? 27.13068 40.37662 149.68492 1.000 43.81770 267 GLY A N 1
ATOM 4006 C CA . GLY A 1 266 ? 25.91089 40.04022 150.39812 1.000 52.79766 267 GLY A CA 1
ATOM 4007 C C . GLY A 1 266 ? 25.20292 41.22817 151.01938 1.000 49.20232 267 GLY A C 1
ATOM 4008 O O . GLY A 1 266 ? 24.04640 41.08869 151.43433 1.000 54.43715 267 GLY A O 1
ATOM 4012 N N . ARG A 1 267 ? 25.86049 42.38431 151.09349 1.000 46.48622 268 ARG A N 1
ATOM 4013 C CA A ARG A 1 267 ? 25.27593 43.58595 151.67043 0.584 49.87643 268 ARG A CA 1
ATOM 4014 C CA B ARG A 1 267 ? 25.27583 43.58592 151.67044 0.416 49.81215 268 ARG A CA 1
ATOM 4015 C C . ARG A 1 267 ? 24.78477 44.56646 150.61239 1.000 42.74131 268 ARG A C 1
ATOM 4016 O O . ARG A 1 267 ? 24.42399 45.69771 150.95060 1.000 41.36963 268 ARG A O 1
ATOM 4021 N N . VAL A 1 268 ? 24.75825 44.16215 149.34152 1.000 39.19462 269 VAL A N 1
ATOM 4022 C CA . VAL A 1 268 ? 24.32077 45.07979 148.29405 1.000 37.77002 269 VAL A CA 1
ATOM 4023 C C . VAL A 1 268 ? 22.84432 45.42106 148.46273 1.000 38.00928 269 VAL A C 1
ATOM 4024 O O . VAL A 1 268 ? 22.42535 46.55713 148.21090 1.000 36.11160 269 VAL A O 1
ATOM 4037 N N . ALA A 1 269 ? 22.03354 44.45159 148.89400 1.000 36.92862 270 ALA A N 1
ATOM 4038 C CA . ALA A 1 269 ? 20.61493 44.71909 149.11072 1.000 40.40432 270 ALA A CA 1
ATOM 4039 C C . ALA A 1 269 ? 20.42298 45.86036 150.10231 1.000 40.78824 270 ALA A C 1
ATOM 4040 O O . ALA A 1 269 ? 19.62825 46.77737 149.86736 1.000 37.21793 270 ALA A O 1
ATOM 4047 N N . ARG A 1 270 ? 21.15293 45.82539 151.21857 1.000 37.81704 271 ARG A N 1
ATOM 4048 C CA . ARG A 1 270 ? 21.06949 46.91918 152.18087 1.000 38.34911 271 ARG A CA 1
ATOM 4049 C C . ARG A 1 270 ? 21.57031 48.22275 151.57410 1.000 37.87035 271 ARG A C 1
ATOM 4050 O O . ARG A 1 270 ? 21.01678 49.29600 151.84293 1.000 37.76252 271 ARG A O 1
ATOM 4071 N N . ALA A 1 271 ? 22.62049 48.15005 150.75388 1.000 37.80594 272 ALA A N 1
ATOM 4072 C CA . ALA A 1 271 ? 23.14820 49.35352 150.12358 1.000 37.62380 272 ALA A CA 1
ATOM 4073 C C . ALA A 1 271 ? 22.14445 49.97043 149.15835 1.000 36.40774 272 ALA A C 1
ATOM 4074 O O . ALA A 1 271 ? 22.12228 51.19474 148.98898 1.000 36.95044 272 ALA A O 1
ATOM 4081 N N . VAL A 1 272 ? 21.31273 49.14855 148.51570 1.000 35.53104 273 VAL A N 1
ATOM 4082 C CA . VAL A 1 272 ? 20.31423 49.68454 147.59473 1.000 34.65297 273 VAL A CA 1
ATOM 4083 C C . VAL A 1 272 ? 19.30783 50.54609 148.34856 1.000 35.73855 273 VAL A C 1
ATOM 4084 O O . VAL A 1 272 ? 18.83758 51.56916 147.83638 1.000 38.12448 273 VAL A O 1
ATOM 4097 N N . GLU A 1 273 ? 18.97009 50.15730 149.58094 1.000 37.72190 274 GLU A N 1
ATOM 4098 C CA . GLU A 1 273 ? 18.06895 50.97862 150.38345 1.000 35.74796 274 GLU A CA 1
ATOM 4099 C C . GLU A 1 273 ? 18.66612 52.35666 150.64087 1.000 39.91345 274 GLU A C 1
ATOM 4100 O O . GLU A 1 273 ? 17.95418 53.36697 150.60684 1.000 41.05480 274 GLU A O 1
ATOM 4112 N N . GLU A 1 274 ? 19.97374 52.42133 150.89933 1.000 38.51440 275 GLU A N 1
ATOM 4113 C CA . GLU A 1 274 ? 20.60730 53.71612 151.11913 1.000 39.59536 275 GLU A CA 1
ATOM 4114 C C . GLU A 1 274 ? 20.76725 54.48370 149.81416 1.000 40.99202 275 GLU A C 1
ATOM 4115 O O . GLU A 1 274 ? 20.74278 55.71987 149.81778 1.000 43.16316 275 GLU A O 1
ATOM 4127 N N . ILE A 1 275 ? 20.92827 53.77810 148.69379 1.000 36.59218 276 ILE A N 1
ATOM 4128 C CA . ILE A 1 275 ? 21.05738 54.45619 147.40851 1.000 36.96103 276 ILE A CA 1
ATOM 4129 C C . ILE A 1 275 ? 19.75883 55.17026 147.05452 1.000 37.52183 276 ILE A C 1
ATOM 4130 O O . ILE A 1 275 ? 19.76691 56.33394 146.63603 1.000 39.89076 276 ILE A O 1
ATOM 4146 N N . VAL A 1 276 ? 18.62131 54.48946 147.22113 1.000 35.54666 277 VAL A N 1
ATOM 4147 C CA . VAL A 1 276 ? 17.35371 55.11957 146.86723 1.000 42.01971 277 VAL A CA 1
ATOM 4148 C C . VAL A 1 276 ? 17.01667 56.23735 147.84678 1.000 43.35149 277 VAL A C 1
ATOM 4149 O O . VAL A 1 276 ? 16.43111 57.25372 147.45506 1.000 43.46141 277 VAL A O 1
ATOM 4162 N N . ARG A 1 277 ? 17.38663 56.08884 149.12299 1.000 39.91881 278 ARG A N 1
ATOM 4163 C CA . ARG A 1 277 ? 17.17826 57.17981 150.07105 1.000 40.59861 278 ARG A CA 1
ATOM 4164 C C . ARG A 1 277 ? 18.01998 58.39236 149.69920 1.000 39.20175 278 ARG A C 1
ATOM 4165 O O . ARG A 1 277 ? 17.55531 59.53458 149.79157 1.000 45.29750 278 ARG A O 1
ATOM 4186 N N . PHE A 1 278 ? 19.26341 58.16313 149.28217 1.000 41.38834 279 PHE A N 1
ATOM 4187 C CA . PHE A 1 278 ? 20.22528 59.24014 149.10279 1.000 40.24650 279 PHE A CA 1
ATOM 4188 C C . PHE A 1 278 ? 20.16883 59.88653 147.72493 1.000 43.23348 279 PHE A C 1
ATOM 4189 O O . PHE A 1 278 ? 20.62297 61.02764 147.57731 1.000 45.46178 279 PHE A O 1
ATOM 4206 N N . ASN A 1 279 ? 19.63247 59.19951 146.71866 1.000 39.86545 280 ASN A N 1
ATOM 4207 C CA . ASN A 1 279 ? 19.62734 59.68949 145.34012 1.000 45.30796 280 ASN A CA 1
ATOM 4208 C C . ASN A 1 279 ? 18.23236 59.55694 144.74454 1.000 40.47056 280 ASN A C 1
ATOM 4209 O O . ASN A 1 279 ? 17.98965 58.71974 143.86703 1.000 43.633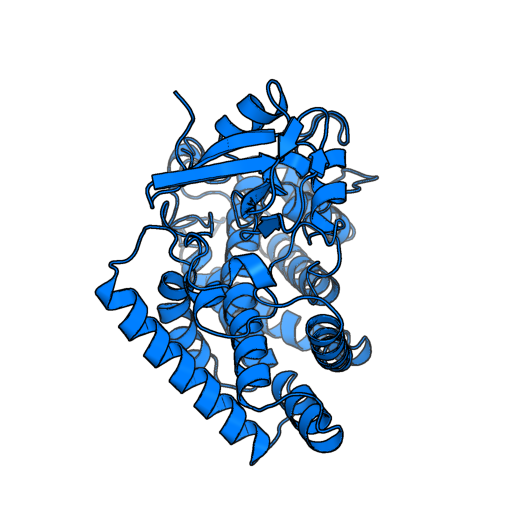21 280 ASN A O 1
ATOM 4220 N N . PRO A 1 280 ? 17.28899 60.37709 145.19662 1.000 46.04003 281 PRO A N 1
ATOM 4221 C CA . PRO A 1 280 ? 15.97396 60.41043 144.54986 1.000 45.68616 281 PRO A CA 1
ATOM 4222 C C . PRO A 1 280 ? 16.07287 60.96533 143.13783 1.000 47.08226 281 PRO A C 1
ATOM 4223 O O . PRO A 1 280 ? 16.98685 61.71810 142.79327 1.000 46.78355 281 PRO A O 1
ATOM 4234 N N . ALA A 1 281 ? 15.10468 60.57759 142.31312 1.000 45.14468 282 ALA A N 1
ATOM 4235 C CA . ALA A 1 281 ? 15.10504 60.93718 140.90314 1.000 48.91268 282 ALA A CA 1
ATOM 4236 C C . ALA A 1 281 ? 14.40251 62.25684 140.61812 1.000 50.58712 282 ALA A C 1
ATOM 4237 O O . ALA A 1 281 ? 14.41629 62.70775 139.46898 1.000 48.25382 282 ALA A O 1
ATOM 4244 N N . THR A 1 282 ? 13.79125 62.88171 141.62253 1.000 46.65325 283 THR A N 1
ATOM 4245 C CA . THR A 1 282 ? 13.12901 64.16600 141.45459 1.000 49.91239 283 THR A CA 1
ATOM 4246 C C . THR A 1 282 ? 13.42434 65.03688 142.66720 1.000 52.53202 283 THR A C 1
ATOM 4247 O O . THR A 1 282 ? 13.90311 64.56197 143.70029 1.000 49.83484 283 THR A O 1
ATOM 4258 N N . GLU A 1 283 ? 13.13356 66.33004 142.53035 1.000 49.85886 284 GLU A N 1
ATOM 4259 C CA . GLU A 1 283 ? 13.27806 67.26846 143.63661 1.000 50.83113 284 GLU A CA 1
ATOM 4260 C C . GLU A 1 283 ? 12.02835 67.31130 144.50708 1.000 53.74369 284 GLU A C 1
ATOM 4261 O O . GLU A 1 283 ? 12.13008 67.37399 145.73711 1.000 50.78552 284 GLU A O 1
ATOM 4273 N N . ILE A 1 284 ? 10.84998 67.27979 143.88505 1.000 52.34015 285 ILE A N 1
ATOM 4274 C CA . ILE A 1 284 ? 9.57149 67.22307 144.58245 1.000 49.75059 285 ILE A CA 1
ATOM 4275 C C . ILE A 1 284 ? 8.68772 66.22072 143.84983 1.000 55.41518 285 ILE A C 1
ATOM 4276 O O . ILE A 1 284 ? 8.99510 65.78128 142.74028 1.000 49.76964 285 ILE A O 1
ATOM 4292 N N . GLU A 1 285 ? 7.57698 65.85909 144.48649 1.000 45.70039 286 GLU A N 1
ATOM 4293 C CA . GLU A 1 285 ? 6.67073 64.86568 143.93569 1.000 48.63418 286 GLU A CA 1
ATOM 4294 C C . GLU A 1 285 ? 5.68620 65.52129 142.96852 1.000 50.77858 286 GLU A C 1
ATOM 4295 O O . GLU A 1 285 ? 5.73172 66.72621 142.71099 1.000 51.86515 286 GLU A O 1
ATOM 4307 N N . HIS A 1 286 ? 4.78378 64.71232 142.42048 1.000 47.23928 287 HIS A N 1
ATOM 4308 C CA . HIS A 1 286 ? 3.76882 65.22636 141.51732 1.000 48.73617 287 HIS A CA 1
ATOM 4309 C C . HIS A 1 286 ? 2.76921 66.09125 142.27947 1.000 53.70095 287 HIS A C 1
ATOM 4310 O O . HIS A 1 286 ? 2.58139 65.95760 143.49222 1.000 57.40740 287 HIS A O 1
ATOM 4324 N N . LEU A 1 287 ? 2.12320 66.99007 141.54359 1.000 52.73465 288 LEU A N 1
ATOM 4325 C CA . LEU A 1 287 ? 1.26377 67.98843 142.16129 1.000 52.00033 288 LEU A CA 1
ATOM 4326 C C . LEU A 1 287 ? 0.03815 67.34571 142.79755 1.000 54.43739 288 LEU A C 1
ATOM 4327 O O . LEU A 1 287 ? -0.54633 66.40221 142.25718 1.000 49.39601 288 LEU A O 1
ATOM 4343 N N . ARG A 1 288 ? -0.34160 67.86707 143.96096 1.000 55.49220 289 ARG A N 1
ATOM 4344 C CA . ARG A 1 288 ? -1.62079 67.58196 144.58970 1.000 55.44529 289 ARG A CA 1
ATOM 4345 C C . ARG A 1 288 ? -2.36399 68.89553 144.78917 1.000 57.04651 289 ARG A C 1
ATOM 4346 O O . ARG A 1 288 ? -1.75008 69.96101 144.90101 1.000 59.15813 289 ARG A O 1
ATOM 4367 N N . VAL A 1 289 ? -3.69048 68.81576 144.82804 1.000 53.41583 290 VAL A N 1
ATOM 4368 C CA . VAL A 1 289 ? -4.54224 69.98024 145.03710 1.000 61.07686 290 VAL A CA 1
ATOM 4369 C C . VAL A 1 289 ? -5.46873 69.68693 146.20724 1.000 58.24824 290 VAL A C 1
ATOM 4370 O O . VAL A 1 289 ? -6.16585 68.66623 146.21214 1.000 62.88297 290 VAL A O 1
ATOM 4383 N N . VAL A 1 290 ? -5.47574 70.58019 147.19691 1.000 61.20760 291 VAL A N 1
ATOM 4384 C CA . VAL A 1 290 ? -6.31342 70.38233 148.37258 1.000 55.79908 291 VAL A CA 1
ATOM 4385 C C . VAL A 1 290 ? -7.76921 70.61050 147.99104 1.000 60.50089 291 VAL A C 1
ATOM 4386 O O . VAL A 1 290 ? -8.10776 71.60026 147.32906 1.000 66.16383 291 VAL A O 1
ATOM 4399 N N . THR A 1 291 ? -8.64010 69.69134 148.40835 1.000 71.12944 292 THR A N 1
ATOM 4400 C CA . THR A 1 291 ? -10.05390 69.75844 148.06454 1.000 69.36786 292 THR A CA 1
ATOM 4401 C C . THR A 1 291 ? -10.90787 70.40891 149.14423 1.000 64.19056 292 THR A C 1
ATOM 4402 O O . THR A 1 291 ? -12.01358 70.86881 148.84022 1.000 70.38502 292 THR A O 1
ATOM 4413 N N . GLU A 1 292 ? -10.42973 70.45578 150.38532 1.000 71.56838 293 GLU A N 1
ATOM 4414 C CA . GLU A 1 292 ? -11.12510 71.11226 151.48173 1.000 76.14636 293 GLU A CA 1
ATOM 4415 C C . GLU A 1 292 ? -10.14127 71.99007 152.24217 1.000 85.05159 293 GLU A C 1
ATOM 4416 O O . GLU A 1 292 ? -8.92310 71.87858 152.08402 1.000 79.35991 293 GLU A O 1
ATOM 4428 N N . ASP A 1 293 ? -10.68168 72.87263 153.07799 1.000 73.80088 294 ASP A N 1
ATOM 4429 C CA . ASP A 1 293 ? -9.84188 73.62049 154.00261 1.000 73.23373 294 ASP A CA 1
ATOM 4430 C C . ASP A 1 293 ? -9.20561 72.65870 154.99754 1.000 65.43681 294 ASP A C 1
ATOM 4431 O O . ASP A 1 293 ? -9.89828 71.85936 155.63421 1.000 80.44164 294 ASP A O 1
ATOM 4440 N N . VAL A 1 294 ? -7.87948 72.72831 155.12496 1.000 66.37021 295 VAL A N 1
ATOM 4441 C CA . VAL A 1 294 ? -7.13696 71.84170 156.01006 1.000 71.43453 295 VAL A CA 1
ATOM 4442 C C . VAL A 1 294 ? -6.10950 72.64917 156.78971 1.000 78.53220 295 VAL A C 1
ATOM 4443 O O . VAL A 1 294 ? -5.74714 73.76771 156.41893 1.000 67.06083 295 VAL A O 1
ATOM 4456 N N . VAL A 1 295 ? -5.64548 72.05841 157.88857 1.000 67.03639 296 VAL A N 1
ATOM 4457 C CA . VAL A 1 295 ? -4.57370 72.61122 158.70814 1.000 68.99189 296 VAL A CA 1
ATOM 4458 C C . VAL A 1 295 ? -3.50127 71.53861 158.83508 1.000 66.76292 296 VAL A C 1
ATOM 4459 O O . VAL A 1 295 ? -3.75510 70.46865 159.40130 1.000 68.80523 296 VAL A O 1
ATOM 4472 N N . ILE A 1 296 ? -2.31275 71.81844 158.30758 1.000 63.20509 297 ILE A N 1
ATOM 4473 C CA . ILE A 1 296 ? -1.20947 70.86411 158.27892 1.000 64.73514 297 ILE A CA 1
ATOM 4474 C C . ILE A 1 296 ? -0.01741 71.50779 158.97268 1.000 68.77886 297 ILE A C 1
ATOM 4475 O O . ILE A 1 296 ? 0.48949 72.54062 158.51609 1.000 65.15601 297 ILE A O 1
ATOM 4491 N N . ALA A 1 297 ? 0.43063 70.89465 160.06744 1.000 61.84151 298 ALA A N 1
ATOM 4492 C CA . ALA A 1 297 ? 1.61951 71.34749 160.78602 1.000 68.48064 298 ALA A CA 1
ATOM 4493 C C . ALA A 1 297 ? 1.52064 72.83003 161.13590 1.000 69.76969 298 ALA A C 1
ATOM 4494 O O . ALA A 1 297 ? 2.47094 73.59751 160.96684 1.000 67.69016 298 ALA A O 1
ATOM 4501 N N . GLY A 1 298 ? 0.35184 73.23736 161.62774 1.000 68.82202 299 GLY A N 1
ATOM 4502 C CA . GLY A 1 298 ? 0.12575 74.60661 162.03608 1.000 67.14449 299 GLY A CA 1
ATOM 4503 C C . GLY A 1 298 ? -0.13745 75.58505 160.91308 1.000 73.15229 299 GLY A C 1
ATOM 4504 O O . GLY A 1 298 ? -0.31640 76.77866 161.18769 1.000 76.02829 299 GLY A O 1
ATOM 4508 N N . THR A 1 299 ? -0.17188 75.12964 159.66399 1.000 68.08222 300 THR A N 1
ATOM 4509 C CA . THR A 1 299 ? -0.39434 75.99389 158.51234 1.000 66.21952 300 THR A CA 1
ATOM 4510 C C . THR A 1 299 ? -1.75336 75.68509 157.89933 1.000 76.62917 300 THR A C 1
ATOM 4511 O O . THR A 1 299 ? -2.04849 74.52794 157.58132 1.000 67.87990 300 THR A O 1
ATOM 4522 N N . ALA A 1 300 ? -2.57205 76.71983 157.73120 1.000 69.08641 301 ALA A N 1
ATOM 4523 C CA . ALA A 1 300 ? -3.90225 76.57219 157.15862 1.000 76.72676 301 ALA A CA 1
ATOM 4524 C C . ALA A 1 300 ? -3.82804 76.68320 155.64124 1.000 79.08883 301 ALA A C 1
ATOM 4525 O O . ALA A 1 300 ? -3.24707 77.63478 155.10899 1.000 80.86377 301 ALA A O 1
ATOM 4532 N N . LEU A 1 301 ? -4.41521 75.70826 154.95086 1.000 74.07700 302 LEU A N 1
ATOM 4533 C CA . LEU A 1 301 ? -4.48159 75.69453 153.49457 1.000 69.53937 302 LEU A CA 1
ATOM 4534 C C . LEU A 1 301 ? -5.94309 75.62143 153.07833 1.000 72.79810 302 LEU A C 1
ATOM 4535 O O . LEU A 1 301 ? -6.65088 74.67834 153.44876 1.000 71.34962 302 LEU A O 1
ATOM 4551 N N . SER A 1 302 ? -6.38998 76.61216 152.31325 1.000 65.04198 303 SER A N 1
ATOM 4552 C CA . SER A 1 302 ? -7.77075 76.65033 151.86364 1.000 67.10199 303 SER A CA 1
ATOM 4553 C C . SER A 1 302 ? -7.97044 75.72275 150.66836 1.000 82.49160 303 SER A C 1
ATOM 4554 O O . SER A 1 302 ? -7.03259 75.39351 149.93658 1.000 79.82171 303 SER A O 1
ATOM 4562 N N . ALA A 1 303 ? -9.21879 75.29731 150.48163 1.000 80.87213 304 ALA A N 1
ATOM 4563 C CA . ALA A 1 303 ? -9.55439 74.41947 149.37007 1.000 81.31751 304 ALA A CA 1
ATOM 4564 C C . ALA A 1 303 ? -9.06086 75.01216 148.05745 1.000 77.92703 304 ALA A C 1
ATOM 4565 O O . ALA A 1 303 ? -9.17104 76.21791 147.82014 1.000 65.93077 304 ALA A O 1
ATOM 4572 N N . GLY A 1 304 ? -8.50872 74.15173 147.20505 1.000 63.00386 305 GLY A N 1
ATOM 4573 C CA . GLY A 1 304 ? -7.98171 74.56897 145.92502 1.000 68.50022 305 GLY A CA 1
ATOM 4574 C C . GLY A 1 304 ? -6.50918 74.91206 145.92032 1.000 73.44311 305 GLY A C 1
ATOM 4575 O O . GLY A 1 304 ? -5.95889 75.19077 144.84711 1.000 73.08967 305 GLY A O 1
ATOM 4579 N N . SER A 1 305 ? -5.85497 74.90117 147.07206 1.000 61.29399 306 SER A N 1
ATOM 4580 C CA . SER A 1 305 ? -4.43786 75.23293 147.12223 1.000 68.50103 306 SER A CA 1
ATOM 4581 C C . SER A 1 305 ? -3.62353 74.12719 146.45875 1.000 57.13772 306 SER A C 1
ATOM 4582 O O . SER A 1 305 ? -3.85046 72.94525 146.74058 1.000 65.02427 306 SER A O 1
ATOM 4590 N N . PRO A 1 306 ? -2.68194 74.45637 145.57511 1.000 69.02297 307 PRO A N 1
ATOM 4591 C CA . PRO A 1 306 ? -1.76534 73.42709 145.07114 1.000 63.03325 307 PRO A CA 1
ATOM 4592 C C . PRO A 1 306 ? -0.68887 73.11277 146.09720 1.000 64.81923 307 PRO A C 1
ATOM 4593 O O . PRO A 1 306 ? -0.10128 74.00999 146.70747 1.000 65.12604 307 PRO A O 1
ATOM 4604 N N . ALA A 1 307 ? -0.43595 71.81913 146.28658 1.000 53.32466 308 ALA A N 1
ATOM 4605 C CA . ALA A 1 307 ? 0.46029 71.34378 147.33022 1.000 50.67462 308 ALA A CA 1
ATOM 4606 C C . ALA A 1 307 ? 1.46712 70.36344 146.75099 1.000 53.93170 308 ALA A C 1
ATOM 4607 O O . ALA A 1 307 ? 1.14566 69.58749 145.84573 1.000 57.19490 308 ALA A O 1
ATOM 4614 N N . PHE A 1 308 ? 2.68572 70.40402 147.28501 1.000 48.56245 309 PHE A N 1
ATOM 4615 C CA . PHE A 1 308 ? 3.76077 69.51092 146.88377 1.000 46.85497 309 PHE A CA 1
ATOM 4616 C C . PHE A 1 308 ? 4.41967 68.92735 148.12313 1.000 51.95607 309 PHE A C 1
ATOM 4617 O O . PHE A 1 308 ? 4.59084 69.62081 149.12973 1.000 50.96813 309 PHE A O 1
ATOM 4634 N N . THR A 1 309 ? 4.78128 67.65383 148.04733 1.000 46.19155 310 THR A N 1
ATOM 4635 C CA . THR A 1 309 ? 5.67480 67.03824 149.01372 1.000 47.98914 310 THR A CA 1
ATOM 4636 C C . THR A 1 309 ? 7.05492 66.89071 148.38705 1.000 49.34839 310 THR A C 1
ATOM 4637 O O . THR A 1 309 ? 7.21832 66.96700 147.16676 1.000 47.73530 310 THR A O 1
ATOM 4648 N N . SER A 1 310 ? 8.05576 66.68702 149.24137 1.000 48.91601 311 SER A N 1
ATOM 4649 C CA . SER A 1 310 ? 9.42941 66.44450 148.80182 1.000 52.31117 311 SER A CA 1
ATOM 4650 C C . SER A 1 310 ? 9.94816 65.21751 149.54271 1.000 44.86219 311 SER A C 1
ATOM 4651 O O . SER A 1 310 ? 10.45377 65.32476 150.66347 1.000 47.42743 311 SER A O 1
ATOM 4659 N N . ILE A 1 311 ? 9.81622 64.04958 148.91015 1.000 47.00951 312 ILE A N 1
ATOM 4660 C CA . ILE A 1 311 ? 10.43399 62.84399 149.44966 1.000 49.59880 312 ILE A CA 1
ATOM 4661 C C . ILE A 1 311 ? 11.93948 63.02911 149.54852 1.000 51.26906 312 ILE A C 1
ATOM 4662 O O . ILE A 1 311 ? 12.58295 62.50632 150.46774 1.000 45.50660 312 ILE A O 1
ATOM 4678 N N . THR A 1 312 ? 12.52454 63.77393 148.60874 1.000 39.47921 313 THR A N 1
ATOM 4679 C CA . THR A 1 312 ? 13.95537 64.05192 148.65916 1.000 49.48209 313 THR A CA 1
ATOM 4680 C C . THR A 1 312 ? 14.33393 64.71499 149.97653 1.000 44.94016 313 THR A C 1
ATOM 4681 O O . THR A 1 312 ? 15.30399 64.31678 150.63135 1.000 44.88640 313 THR A O 1
ATOM 4692 N N . SER A 1 313 ? 13.57337 65.73389 150.38135 1.000 47.10449 314 SER A N 1
ATOM 4693 C CA . SER A 1 313 ? 13.85251 66.40888 151.64315 1.000 47.68634 314 SER A CA 1
ATOM 4694 C C . SER A 1 313 ? 13.51476 65.51845 152.83144 1.000 45.15413 314 SER A C 1
ATOM 4695 O O . SER A 1 313 ? 14.26788 65.46826 153.81078 1.000 47.62232 314 SER A O 1
ATOM 4703 N N . ALA A 1 314 ? 12.38204 64.81453 152.76670 1.000 41.29163 315 ALA A N 1
ATOM 4704 C CA . ALA A 1 314 ? 11.98152 63.95588 153.87565 1.000 44.08050 315 ALA A CA 1
ATOM 4705 C C . ALA A 1 314 ? 13.05414 62.92182 154.18744 1.000 39.64933 315 ALA A C 1
ATOM 4706 O O . ALA A 1 314 ? 13.34093 62.64624 155.35835 1.000 44.39973 315 ALA A O 1
ATOM 4713 N N . ASN A 1 315 ? 13.66175 62.34268 153.15474 1.000 45.52314 316 ASN A N 1
ATOM 4714 C CA . ASN A 1 315 ? 14.68351 61.32207 153.34283 1.000 38.60866 316 ASN A CA 1
ATOM 4715 C C . ASN A 1 315 ? 16.01907 61.89381 153.80166 1.000 45.65275 316 ASN A C 1
ATOM 4716 O O . ASN A 1 315 ? 16.97493 61.12789 153.96491 1.000 40.16611 316 ASN A O 1
ATOM 4727 N N . ARG A 1 316 ? 16.11164 63.20839 154.00584 1.000 42.98753 317 ARG A N 1
ATOM 4728 C CA . ARG A 1 316 ? 17.27195 63.83055 154.63076 1.000 46.05622 317 ARG A CA 1
ATOM 4729 C C . ARG A 1 316 ? 16.93064 64.44701 155.98248 1.000 45.36290 317 ARG A C 1
ATOM 4730 O O . ARG A 1 316 ? 17.75716 65.16741 156.55153 1.000 44.50060 317 ARG A O 1
ATOM 4751 N N . ASP A 1 317 ? 15.73684 64.17821 156.50926 1.000 42.97538 318 ASP A N 1
ATOM 4752 C CA . ASP A 1 317 ? 15.28050 64.81582 157.73981 1.000 45.14038 318 ASP A CA 1
ATOM 4753 C C . ASP A 1 317 ? 16.03340 64.25113 158.93934 1.000 44.25399 318 ASP A C 1
ATOM 4754 O O . ASP A 1 317 ? 15.98604 63.04464 159.20083 1.000 42.37142 318 ASP A O 1
ATOM 4763 N N . SER A 1 318 ? 16.71302 65.12827 159.68148 1.000 45.32752 319 SER A N 1
ATOM 4764 C CA . SER A 1 318 ? 17.48094 64.70112 160.84551 1.000 47.81268 319 SER A CA 1
ATOM 4765 C C . SER A 1 318 ? 16.60456 64.18183 161.97910 1.000 49.55213 319 SER A C 1
ATOM 4766 O O . SER A 1 318 ? 17.13599 63.59360 162.92704 1.000 49.53394 319 SER A O 1
ATOM 4774 N N . ASP A 1 319 ? 15.28845 64.39077 161.91634 1.000 48.76115 320 ASP A N 1
ATOM 4775 C CA . ASP A 1 319 ? 14.38779 63.80312 162.89943 1.000 46.39646 320 ASP A CA 1
ATOM 4776 C C . ASP A 1 319 ? 14.14904 62.32009 162.65412 1.000 44.18683 320 ASP A C 1
ATOM 4777 O O . ASP A 1 319 ? 13.67884 61.62300 163.55990 1.000 47.37387 320 ASP A O 1
ATOM 4786 N N . GLN A 1 320 ? 14.46517 61.82941 161.45356 1.000 44.87762 321 GLN A N 1
ATOM 4787 C CA . GLN A 1 320 ? 14.24033 60.44006 161.08181 1.000 46.27541 321 GLN A CA 1
ATOM 4788 C C . GLN A 1 320 ? 15.52168 59.66076 160.81823 1.000 46.66844 321 GLN A C 1
ATOM 4789 O O . GLN A 1 320 ? 15.50407 58.43179 160.93250 1.000 43.88099 321 GLN A O 1
ATOM 4803 N N . PHE A 1 321 ? 16.62390 60.33048 160.47903 1.000 42.45498 322 PHE A N 1
ATOM 4804 C CA . PHE A 1 321 ? 17.88361 59.66416 160.18089 1.000 39.53952 322 PHE A CA 1
ATOM 4805 C C . PHE A 1 321 ? 19.02047 60.35468 160.91614 1.000 44.62095 322 PHE A C 1
ATOM 4806 O O . PHE A 1 321 ? 19.08814 61.58632 160.95932 1.000 46.76443 322 PHE A O 1
ATOM 4823 N N . LEU A 1 322 ? 19.91058 59.55373 161.49295 1.000 40.66091 323 LEU A N 1
ATOM 4824 C CA . LEU A 1 322 ? 21.12577 60.07790 162.09783 1.000 41.93941 323 LEU A CA 1
ATOM 4825 C C . LEU A 1 322 ? 22.13161 60.40759 161.00218 1.000 45.45982 323 LEU A C 1
ATOM 4826 O O . LEU A 1 322 ? 22.39657 59.58040 160.12378 1.000 47.60949 323 LEU A O 1
ATOM 4842 N N . ASP A 1 323 ? 22.68757 61.61393 161.05098 1.000 44.13816 324 ASP A N 1
ATOM 4843 C CA . ASP A 1 323 ? 23.61286 62.09443 160.03132 1.000 48.97850 324 ASP A CA 1
ATOM 4844 C C . ASP A 1 323 ? 22.98057 61.92841 158.64611 1.000 43.42153 324 ASP A C 1
ATOM 4845 O O . ASP A 1 323 ? 23.51086 61.20552 157.79800 1.000 45.66513 324 ASP A O 1
ATOM 4854 N N . PRO A 1 324 ? 21.84920 62.59013 158.39053 1.000 43.48087 325 PRO A N 1
ATOM 4855 C CA . PRO A 1 324 ? 21.07453 62.27429 157.17929 1.000 42.39559 325 PRO A CA 1
ATOM 4856 C C . PRO A 1 324 ? 21.79750 62.59078 155.88363 1.000 46.95124 325 PRO A C 1
ATOM 4857 O O . PRO A 1 324 ? 21.51661 61.95651 154.85936 1.000 43.71119 325 PRO A O 1
ATOM 4868 N N . ASP A 1 325 ? 22.71219 63.55417 155.88785 1.000 45.91999 326 ASP A N 1
ATOM 4869 C CA . ASP A 1 325 ? 23.41771 63.94887 154.67807 1.000 48.56799 326 ASP A CA 1
ATOM 4870 C C . ASP A 1 325 ? 24.67071 63.11887 154.43287 1.000 53.47613 326 ASP A C 1
ATOM 4871 O O . ASP A 1 325 ? 25.42229 63.41568 153.49847 1.000 45.77809 326 ASP A O 1
ATOM 4880 N N . GLU A 1 326 ? 24.90363 62.08415 155.23579 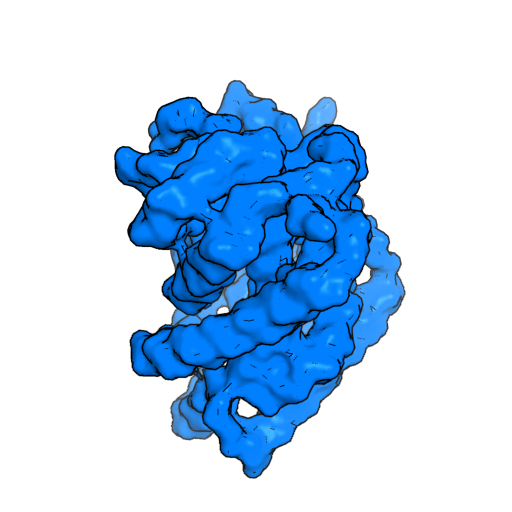1.000 44.00682 327 GLU A N 1
ATOM 4881 C CA . GLU A 1 326 ? 26.01250 61.16466 155.02990 1.000 43.76995 327 GLU A CA 1
ATOM 4882 C C . GLU A 1 326 ? 25.52787 59.94945 154.25084 1.000 42.03410 327 GLU A C 1
ATOM 4883 O O . GLU A 1 326 ? 24.46605 59.39434 154.54554 1.000 43.55462 327 GLU A O 1
ATOM 4895 N N . PHE A 1 327 ? 26.31094 59.54508 153.25303 1.000 48.50271 328 PHE A N 1
ATOM 4896 C CA . PHE A 1 327 ? 26.01908 58.36265 152.44755 1.000 48.85795 328 PHE A CA 1
ATOM 4897 C C . PHE A 1 327 ? 26.66047 57.16028 153.13192 1.000 45.89273 328 PHE A C 1
ATOM 4898 O O . PHE A 1 327 ? 27.88901 57.03954 153.16375 1.000 45.94614 328 PHE A O 1
ATOM 4915 N N . ASP A 1 328 ? 25.83163 56.27559 153.68799 1.000 40.67979 329 ASP A N 1
ATOM 4916 C CA . ASP A 1 328 ? 26.31057 55.15515 154.50200 1.000 38.91741 329 ASP A CA 1
ATOM 4917 C C . ASP A 1 328 ? 25.54882 53.90412 154.07536 1.000 46.52336 329 ASP A C 1
ATOM 4918 O O . ASP A 1 328 ? 24.43922 53.65232 154.55600 1.000 38.98178 329 ASP A O 1
ATOM 4927 N N . VAL A 1 329 ? 26.15441 53.11781 153.17940 1.000 43.46175 330 VAL A N 1
ATOM 4928 C CA . VAL A 1 329 ? 25.47662 51.95949 152.60675 1.000 46.81131 330 VAL A CA 1
ATOM 4929 C C . VAL A 1 329 ? 25.23435 50.85028 153.61780 1.000 40.45929 330 VAL A C 1
ATOM 4930 O O . VAL A 1 329 ? 24.52703 49.88529 153.30470 1.000 38.65583 330 VAL A O 1
ATOM 4943 N N . GLU A 1 330 ? 25.80354 50.95336 154.81588 1.000 36.85731 331 GLU A N 1
ATOM 4944 C CA . GLU A 1 330 ? 25.52457 50.01328 155.89266 1.000 36.72796 331 GLU A CA 1
ATOM 4945 C C . GLU A 1 330 ? 24.43451 50.51075 156.83249 1.000 42.64587 331 GLU A C 1
ATOM 4946 O O . GLU A 1 330 ? 24.12213 49.82943 157.81350 1.000 38.21721 331 GLU A O 1
ATOM 4958 N N . ARG A 1 331 ? 23.84312 51.66983 156.54887 1.000 41.23638 332 ARG A N 1
ATOM 4959 C CA . ARG A 1 331 ? 22.79778 52.22648 157.39821 1.000 41.05606 332 ARG A CA 1
ATOM 4960 C C . ARG A 1 331 ? 21.71220 51.19320 157.65531 1.000 37.28989 332 ARG A C 1
ATOM 4961 O O . ARG A 1 331 ? 21.13462 50.63574 156.71670 1.000 34.44506 332 ARG A O 1
ATOM 4982 N N . ASN A 1 332 ? 21.45170 50.92719 158.93277 1.000 38.71560 333 ASN A N 1
ATOM 4983 C CA . ASN A 1 332 ? 20.41152 49.99016 159.33679 1.000 36.43658 333 ASN A CA 1
ATOM 4984 C C . ASN A 1 332 ? 20.09461 50.17009 160.81744 1.000 36.04246 333 ASN A C 1
ATOM 4985 O O . ASN A 1 332 ? 21.01302 50.17155 161.64630 1.000 37.32627 333 ASN A O 1
ATOM 4996 N N . PRO A 1 333 ? 18.81775 50.32989 161.20067 1.000 39.96473 334 PRO A N 1
ATOM 4997 C CA . PRO A 1 333 ? 17.62120 50.40702 160.35073 1.000 38.16147 334 PRO A CA 1
ATOM 4998 C C . PRO A 1 333 ? 17.64022 51.61860 159.41982 1.000 40.86148 334 PRO A C 1
ATOM 4999 O O . PRO A 1 333 ? 18.32987 52.59774 159.69235 1.000 37.33194 334 PRO A O 1
ATOM 5010 N N . ASN A 1 334 ? 16.88857 51.54426 158.31978 1.000 43.99622 335 ASN A N 1
ATOM 5011 C CA . ASN A 1 334 ? 16.86671 52.60023 157.30535 1.000 35.20816 335 ASN A CA 1
ATOM 5012 C C . ASN A 1 334 ? 15.42181 52.72502 156.82140 1.000 38.38012 335 ASN A C 1
ATOM 5013 O O . ASN A 1 334 ? 15.03990 52.18339 155.78260 1.000 37.69784 335 ASN A O 1
ATOM 5024 N N . GLU A 1 335 ? 14.61304 53.45324 157.59083 1.000 37.95209 336 GLU A N 1
ATOM 5025 C CA . GLU A 1 335 ? 13.17467 53.54855 157.33961 1.000 41.41109 336 GLU A CA 1
ATOM 5026 C C . GLU A 1 335 ? 12.87773 54.79510 156.50511 1.000 41.74491 336 GLU A C 1
ATOM 5027 O O . GLU A 1 335 ? 12.35578 55.80539 156.98099 1.000 44.17525 336 GLU A O 1
ATOM 5039 N N . HIS A 1 336 ? 13.22216 54.69748 155.22645 1.000 37.91605 337 HIS A N 1
ATOM 5040 C CA . HIS A 1 336 ? 13.00354 55.77363 154.27480 1.000 35.89176 337 HIS A CA 1
ATOM 5041 C C . HIS A 1 336 ? 11.67489 55.58264 153.54770 1.000 40.22974 337 HIS A C 1
ATOM 5042 O O . HIS A 1 336 ? 11.01047 54.55169 153.66936 1.000 39.94799 337 HIS A O 1
ATOM 5056 N N . ILE A 1 337 ? 11.29102 56.60018 152.77583 1.000 37.84934 338 ILE A N 1
ATOM 5057 C CA . ILE A 1 337 ? 10.09206 56.53002 151.94650 1.000 34.98109 338 ILE A CA 1
ATOM 5058 C C . ILE A 1 337 ? 10.46311 56.85513 150.50496 1.000 36.07515 338 ILE A C 1
ATOM 5059 O O . ILE A 1 337 ? 9.72290 57.55221 149.80220 1.000 40.24376 338 ILE A O 1
ATOM 5075 N N . ALA A 1 338 ? 11.61075 56.34001 150.05456 1.000 34.56913 339 ALA A N 1
ATOM 5076 C CA . ALA A 1 338 ? 12.08886 56.64191 148.70919 1.000 35.59173 339 ALA A CA 1
ATOM 5077 C C . ALA A 1 338 ? 11.11342 56.17267 147.63863 1.000 43.00715 339 ALA A C 1
ATOM 5078 O O . ALA A 1 338 ? 11.07678 56.74334 146.54137 1.000 39.47111 339 ALA A O 1
ATOM 5085 N N . PHE A 1 339 ? 10.32682 55.13512 147.92445 1.000 35.65695 340 PHE A N 1
ATOM 5086 C CA . PHE A 1 339 ? 9.34080 54.63025 146.97941 1.000 38.33487 340 PHE A CA 1
ATOM 5087 C C . PHE A 1 339 ? 7.95521 55.21919 147.21094 1.000 41.11071 340 PHE A C 1
ATOM 5088 O O . PHE A 1 339 ? 6.96524 54.67502 146.70838 1.000 40.96151 340 PHE A O 1
ATOM 5105 N N . GLY A 1 340 ? 7.86405 56.31903 147.95090 1.000 38.67691 341 GLY A N 1
ATOM 5106 C CA . GLY A 1 340 ? 6.60167 57.00182 148.13239 1.000 39.26277 341 GLY A CA 1
ATOM 5107 C C . GLY A 1 340 ? 5.82872 56.49404 149.32766 1.000 41.51997 341 GLY A C 1
ATOM 5108 O O . GLY A 1 340 ? 6.27803 55.64989 150.10666 1.000 41.24597 341 GLY A O 1
ATOM 5112 N N . TYR A 1 341 ? 4.62081 57.03180 149.46539 1.000 39.50871 342 TYR A N 1
ATOM 5113 C CA . TYR A 1 341 ? 3.75800 56.70633 150.58943 1.000 40.40612 342 TYR A CA 1
ATOM 5114 C C . TYR A 1 341 ? 2.32122 56.99550 150.18709 1.000 43.81735 342 TYR A C 1
ATOM 5115 O O . TYR A 1 341 ? 2.06348 57.83701 149.32239 1.000 46.35958 342 TYR A O 1
ATOM 5133 N N . GLY A 1 342 ? 1.39142 56.28686 150.82009 1.000 46.60206 343 GLY A N 1
ATOM 5134 C CA . GLY A 1 342 ? -0.01051 56.44673 150.52456 1.000 44.91590 343 GLY A CA 1
ATOM 5135 C C . GLY A 1 342 ? -0.42339 55.67918 149.28455 1.000 48.65666 343 GLY A C 1
ATOM 5136 O O . GLY A 1 342 ? 0.31903 54.83534 148.77102 1.000 45.61274 343 GLY A O 1
ATOM 5140 N N . PRO A 1 343 ? -1.62382 55.96759 148.77333 1.000 43.30508 344 PRO A N 1
ATOM 5141 C CA . PRO A 1 343 ? -2.14622 55.18052 147.64237 1.000 41.03855 344 PRO A CA 1
ATOM 5142 C C . PRO A 1 343 ? -1.27039 55.21510 146.40303 1.000 46.51768 344 PRO A C 1
ATOM 5143 O O . PRO A 1 343 ? -1.25596 54.23779 145.64243 1.000 47.37103 344 PRO A O 1
ATOM 5154 N N . HIS A 1 344 ? -0.54473 56.30502 146.16615 1.000 42.48285 345 HIS A N 1
ATOM 5155 C CA . HIS A 1 344 ? 0.26029 56.44708 144.96129 1.000 45.96502 345 HIS A CA 1
ATOM 5156 C C . HIS A 1 344 ? 1.68853 55.94305 145.13680 1.000 43.25794 345 HIS A C 1
ATOM 5157 O O . HIS A 1 344 ? 2.53384 56.20750 144.27524 1.000 46.04806 345 HIS A O 1
ATOM 5172 N N . ALA A 1 345 ? 1.97545 55.22273 146.21961 1.000 41.93493 346 ALA A N 1
ATOM 5173 C CA . ALA A 1 345 ? 3.30879 54.66791 146.41149 1.000 38.87747 346 ALA A CA 1
ATOM 5174 C C . ALA A 1 345 ? 3.66491 53.73945 145.25449 1.000 40.04158 346 ALA A C 1
ATOM 5175 O O . ALA A 1 345 ? 2.79631 53.11882 144.63615 1.000 39.13184 346 ALA A O 1
ATOM 5182 N N . CYS A 1 346 ? 4.96051 53.64094 144.97489 1.000 38.23596 347 CYS A N 1
ATOM 5183 C CA . CYS A 1 346 ? 5.41932 52.99220 143.75264 1.000 38.29230 347 CYS A CA 1
ATOM 5184 C C . CYS A 1 346 ? 4.89788 51.56016 143.66038 1.000 43.23931 347 CYS A C 1
ATOM 5185 O O . CYS A 1 346 ? 5.09353 50.77282 144.59496 1.000 34.11412 347 CYS A O 1
ATOM 5192 N N . PRO A 1 347 ? 4.25179 51.17452 142.55304 1.000 40.57213 348 PRO A N 1
ATOM 5193 C CA . PRO A 1 347 ? 3.85126 49.76832 142.40121 1.000 42.88864 348 PRO A CA 1
ATOM 5194 C C . PRO A 1 347 ? 5.00456 48.84706 142.05357 1.000 41.56613 348 PRO A C 1
ATOM 5195 O O . PRO A 1 347 ? 4.86518 47.62592 142.20684 1.000 43.56880 348 PRO A O 1
ATOM 5206 N N . ALA A 1 348 ? 6.13534 49.39240 141.60381 1.000 42.09172 349 ALA A N 1
ATOM 5207 C CA . ALA A 1 348 ? 7.27805 48.60739 141.15798 1.000 42.11154 349 ALA A CA 1
ATOM 5208 C C . ALA A 1 348 ? 8.41720 48.60785 142.17082 1.000 44.84404 349 ALA A C 1
ATOM 5209 O O . ALA A 1 348 ? 9.57592 48.40483 141.79450 1.000 39.92441 349 ALA A O 1
ATOM 5216 N N . SER A 1 349 ? 8.11282 48.82657 143.45169 1.000 36.36646 350 SER A N 1
ATOM 5217 C CA . SER A 1 349 ? 9.17262 48.92123 144.45011 1.000 38.63988 350 SER A CA 1
ATOM 5218 C C . SER A 1 349 ? 9.89320 47.58815 144.62325 1.000 41.26527 350 SER A C 1
ATOM 5219 O O . SER A 1 349 ? 11.12503 47.55230 144.72220 1.000 39.35949 350 SER A O 1
ATOM 5227 N N . ALA A 1 350 ? 9.15060 46.47978 144.65528 1.000 33.54953 351 ALA A N 1
ATOM 5228 C CA . ALA A 1 350 ? 9.79870 45.17587 144.76089 1.000 36.28607 351 ALA A CA 1
ATOM 5229 C C . ALA A 1 350 ? 10.59386 44.86164 143.50078 1.000 42.36433 351 ALA A C 1
ATOM 5230 O O . ALA A 1 350 ? 11.73905 44.40127 143.57594 1.000 38.08583 351 ALA A O 1
ATOM 5237 N N . TYR A 1 351 ? 10.00230 45.11321 142.33367 1.000 42.74027 352 TYR A N 1
ATOM 5238 C CA . TYR A 1 351 ? 10.71174 44.91207 141.07489 1.000 34.98851 352 TYR A CA 1
ATOM 5239 C C . TYR A 1 351 ? 11.96383 45.77741 141.00662 1.000 37.95684 352 TYR A C 1
ATOM 5240 O O . TYR A 1 351 ? 13.03385 45.30593 140.60112 1.000 39.23322 352 TYR A O 1
ATOM 5258 N N . SER A 1 352 ? 11.85829 47.04029 141.42556 1.000 34.28802 353 SER A N 1
ATOM 5259 C CA . SER A 1 352 ? 12.99872 47.94788 141.34228 1.000 33.87108 353 SER A CA 1
ATOM 5260 C C . SER A 1 352 ? 14.10604 47.54840 142.31102 1.000 38.30131 353 SER A C 1
ATOM 5261 O O . SER A 1 352 ? 15.29418 47.65465 141.98313 1.000 34.59546 353 SER A O 1
ATOM 5269 N N . ARG A 1 353 ? 13.74345 47.10262 143.51470 1.000 36.20254 354 ARG A N 1
ATOM 5270 C CA . ARG A 1 353 ? 14.76205 46.66025 144.46089 1.000 38.87533 354 ARG A CA 1
ATOM 5271 C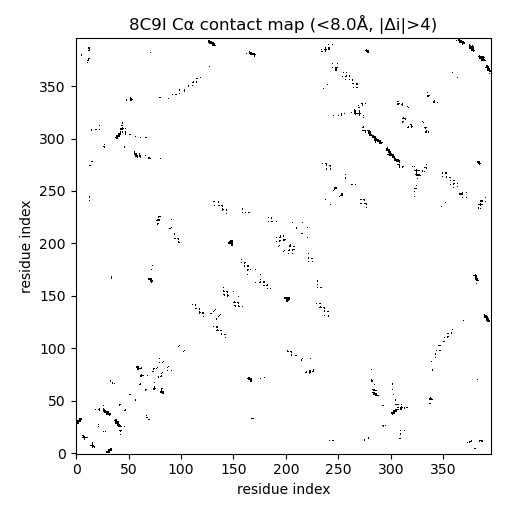 C . ARG A 1 353 ? 15.53659 45.47042 143.91042 1.000 40.25161 354 ARG A C 1
ATOM 5272 O O . ARG A 1 353 ? 16.76715 45.41523 144.01777 1.000 38.98300 354 ARG A O 1
ATOM 5293 N N . MET A 1 354 ? 14.83159 44.50790 143.31409 1.000 36.38368 355 MET A N 1
ATOM 5294 C CA . MET A 1 354 ? 15.50592 43.35633 142.72538 1.000 35.72637 355 MET A CA 1
ATOM 5295 C C . MET A 1 354 ? 16.41820 43.78244 141.58258 1.000 33.02298 355 MET A C 1
ATOM 5296 O O . MET A 1 354 ? 17.53416 43.26684 141.44401 1.000 36.99787 355 MET A O 1
ATOM 5310 N N . CYS A 1 355 ? 15.96670 44.73455 140.76018 1.000 38.08469 356 CYS A N 1
ATOM 5311 C CA . CYS A 1 355 ? 16.76368 45.17352 139.61837 1.000 36.15881 356 CYS A CA 1
ATOM 5312 C C . CYS A 1 355 ? 18.03505 45.88127 140.06882 1.000 44.23476 356 CYS A C 1
ATOM 5313 O O . CYS A 1 355 ? 19.12354 45.61201 139.55039 1.000 35.65780 356 CYS A O 1
ATOM 5321 N N . LEU A 1 356 ? 17.91445 46.81101 141.01767 1.000 36.90106 357 LEU A N 1
ATOM 5322 C CA . LEU A 1 356 ? 19.08800 47.55628 141.46002 1.000 40.86869 357 LEU A CA 1
ATOM 5323 C C . LEU A 1 356 ? 20.07006 46.65060 142.19165 1.000 34.71763 357 LEU A C 1
ATOM 5324 O O . LEU A 1 356 ? 21.28864 46.82829 142.08132 1.000 39.58637 357 LEU A O 1
ATOM 5340 N N . THR A 1 357 ? 19.56002 45.67568 142.94587 1.000 33.18531 358 THR A N 1
ATOM 5341 C CA . THR A 1 357 ? 20.44317 44.73855 143.63117 1.000 33.54726 358 THR A CA 1
ATOM 5342 C C . THR A 1 357 ? 21.19819 43.87338 142.63177 1.000 37.87486 358 THR A C 1
ATOM 5343 O O . THR A 1 357 ? 22.40673 43.65627 142.77522 1.000 37.48847 358 THR A O 1
ATOM 5354 N N . THR A 1 358 ? 20.50300 43.37535 141.60942 1.000 37.43454 359 THR A N 1
ATOM 5355 C CA . THR A 1 358 ? 21.17357 42.60710 140.56861 1.000 35.33799 359 THR A CA 1
ATOM 5356 C C . THR A 1 358 ? 22.27425 43.42629 139.90924 1.000 35.88062 359 THR A C 1
ATOM 5357 O O . THR A 1 358 ? 23.38622 42.93024 139.69680 1.000 37.34816 359 THR A O 1
ATOM 5368 N N . PHE A 1 359 ? 21.99027 44.69182 139.59723 1.000 39.51076 360 PHE A N 1
ATOM 5369 C CA . PHE A 1 359 ? 22.95639 45.50066 138.86405 1.000 38.61178 360 PHE A CA 1
ATOM 5370 C C . PHE A 1 359 ? 24.18776 45.80388 139.70822 1.000 40.61990 360 PHE A C 1
ATOM 5371 O O . PHE A 1 359 ? 25.32169 45.57852 139.27087 1.000 38.30923 360 PHE A O 1
ATOM 5388 N N . PHE A 1 360 ? 23.98838 46.33524 140.91784 1.000 38.62853 361 PHE A N 1
ATOM 5389 C CA . PHE A 1 360 ? 25.13068 46.79326 141.70190 1.000 36.58349 361 PHE A CA 1
ATOM 5390 C C . PHE A 1 360 ? 25.95880 45.62755 142.22313 1.000 37.13845 361 PHE A C 1
ATOM 5391 O O . PHE A 1 360 ? 27.16124 45.78525 142.46405 1.000 39.84488 361 PHE A O 1
ATOM 5408 N N . THR A 1 361 ? 25.34912 44.45318 142.39064 1.000 37.07291 362 THR A N 1
ATOM 5409 C CA . THR A 1 361 ? 26.13345 43.26298 142.70241 1.000 39.17967 362 THR A CA 1
ATOM 5410 C C . THR A 1 361 ? 27.06301 42.91508 141.54508 1.000 45.27587 362 THR A C 1
ATOM 5411 O O . THR A 1 361 ? 28.25631 42.65995 141.74338 1.000 43.09454 362 THR A O 1
ATOM 5422 N N . SER A 1 362 ? 26.53109 42.91695 140.31990 1.000 40.39803 363 SER A N 1
ATOM 5423 C CA . SER A 1 362 ? 27.33579 42.54637 139.16011 1.000 41.94775 363 SER A CA 1
ATOM 5424 C C . SER A 1 362 ? 28.39536 43.59791 138.85707 1.000 40.85041 363 SER A C 1
ATOM 5425 O O . SER A 1 362 ? 29.54275 43.25810 138.54732 1.000 42.20230 363 SER A O 1
ATOM 5433 N N . LEU A 1 363 ? 28.03202 44.87918 138.93335 1.000 40.20521 364 LEU A N 1
ATOM 5434 C CA . LEU A 1 363 ? 28.99398 45.93476 138.63405 1.000 41.12935 364 LEU A CA 1
ATOM 5435 C C . LEU A 1 363 ? 30.18025 45.87838 139.58863 1.000 42.78445 364 LEU A C 1
ATOM 5436 O O . LEU A 1 363 ? 31.33897 45.87298 139.15660 1.000 43.37245 364 LEU A O 1
ATOM 5452 N N . THR A 1 364 ? 29.90957 45.83151 140.89748 1.000 41.14181 365 THR A N 1
ATOM 5453 C CA . THR A 1 364 ? 30.99440 45.84633 141.87388 1.000 41.96798 365 THR A CA 1
ATOM 5454 C C . THR A 1 364 ? 31.82254 44.56788 141.81739 1.000 43.11009 365 THR A C 1
ATOM 5455 O O . THR A 1 364 ? 33.00751 44.58496 142.16901 1.000 44.40507 365 THR A O 1
ATOM 5466 N N . GLN A 1 365 ? 31.22943 43.45619 141.37850 1.000 47.97944 366 GLN A N 1
ATOM 5467 C CA . GLN A 1 365 ? 31.99117 42.21838 141.25743 1.000 45.16910 366 GLN A CA 1
ATOM 5468 C C . GLN A 1 365 ? 32.91684 42.24159 140.04705 1.000 45.69976 366 GLN A C 1
ATOM 5469 O O . GLN A 1 365 ? 34.01808 41.68150 140.10015 1.000 47.28821 366 GLN A O 1
ATOM 5483 N N . ARG A 1 366 ? 32.49499 42.87966 138.95571 1.000 45.40392 367 ARG A N 1
ATOM 5484 C CA . ARG A 1 366 ? 33.27691 42.87138 137.72518 1.000 50.88646 367 ARG A CA 1
ATOM 5485 C C . ARG A 1 366 ? 34.20450 44.07408 137.60240 1.000 47.84620 367 ARG A C 1
ATOM 5486 O O . ARG A 1 366 ? 35.24522 43.97558 136.94231 1.000 49.59855 367 ARG A O 1
ATOM 5507 N N . PHE A 1 367 ? 33.87186 45.19761 138.23552 1.000 44.00873 368 PHE A N 1
ATOM 5508 C CA . PHE A 1 367 ? 34.68094 46.41598 138.17691 1.000 50.16037 368 PHE A CA 1
ATOM 5509 C C . PHE A 1 367 ? 34.95771 46.91079 139.59222 1.000 51.67440 368 PHE A C 1
ATOM 5510 O O . PHE A 1 367 ? 34.49233 47.98431 139.99383 1.000 44.86917 368 PHE A O 1
ATOM 5527 N N . PRO A 1 368 ? 35.73169 46.15393 140.37655 1.000 45.16697 369 PRO A N 1
ATOM 5528 C CA . PRO A 1 368 ? 35.99615 46.57812 141.76116 1.000 50.97814 369 PRO A CA 1
ATOM 5529 C C . PRO A 1 368 ? 36.82238 47.84674 141.85800 1.000 50.46786 369 PRO A C 1
ATOM 5530 O O . PRO A 1 368 ? 36.76412 48.52372 142.89142 1.000 54.08535 369 PRO A O 1
ATOM 5541 N N . GLN A 1 369 ? 37.59040 48.18998 140.82325 1.000 47.34054 370 GLN A N 1
ATOM 5542 C CA . GLN A 1 369 ? 38.44704 49.36843 140.83930 1.000 48.50679 370 GLN A CA 1
ATOM 5543 C C . GLN A 1 369 ? 37.90827 50.48448 139.95011 1.000 44.14019 370 GLN A C 1
ATOM 5544 O O . GLN A 1 369 ? 38.66885 51.36002 139.52610 1.000 53.70911 370 GLN A O 1
ATOM 5558 N N . LEU A 1 370 ? 36.60989 50.46698 139.66063 1.000 47.28129 371 LEU A N 1
ATOM 5559 C CA . LEU A 1 370 ? 35.98867 51.55238 138.91486 1.000 51.47489 371 LEU A CA 1
ATOM 5560 C C . LEU A 1 370 ? 36.21985 52.88207 139.62213 1.000 55.23823 371 LEU A C 1
ATOM 5561 O O . LEU A 1 370 ? 36.24067 52.95474 140.85359 1.000 56.49266 371 LEU A O 1
ATOM 5577 N N . GLN A 1 371 ? 36.39716 53.94043 138.83400 1.000 46.45390 372 GLN A N 1
ATOM 5578 C CA . GLN A 1 371 ? 36.63262 55.27227 139.37004 1.000 52.60654 372 GLN A CA 1
ATOM 5579 C C . GLN A 1 371 ? 35.96648 56.30413 138.47184 1.000 57.69457 372 GLN A C 1
ATOM 5580 O O . GLN A 1 371 ? 35.67260 56.04449 137.30225 1.000 53.08276 372 GLN A O 1
ATOM 5594 N N . LEU A 1 372 ? 35.72978 57.48534 139.03669 1.000 60.00878 373 LEU A N 1
ATOM 5595 C CA . LEU A 1 372 ? 35.30624 58.62256 138.23261 1.000 55.49934 373 LEU A CA 1
ATOM 5596 C C . LEU A 1 372 ? 36.42722 59.00959 137.27653 1.000 58.79328 373 LEU A C 1
ATOM 5597 O O . LEU A 1 372 ? 37.59154 59.10202 137.67655 1.000 56.63756 373 LEU A O 1
ATOM 5613 N N . ALA A 1 373 ? 36.07699 59.23411 136.00896 1.000 61.55814 374 ALA A N 1
ATOM 5614 C CA . ALA A 1 373 ? 37.08911 59.60195 135.02445 1.000 64.84209 374 ALA A CA 1
ATOM 5615 C C . ALA A 1 373 ? 37.53790 61.04614 135.20638 1.000 70.44680 374 ALA A C 1
ATOM 5616 O O . ALA A 1 373 ? 38.72604 61.35672 135.05907 1.000 71.39072 374 ALA A O 1
ATOM 5623 N N . ARG A 1 374 ? 36.60967 61.93674 135.52317 1.000 66.65964 375 ARG A N 1
ATOM 5624 C CA . ARG A 1 374 ? 36.87043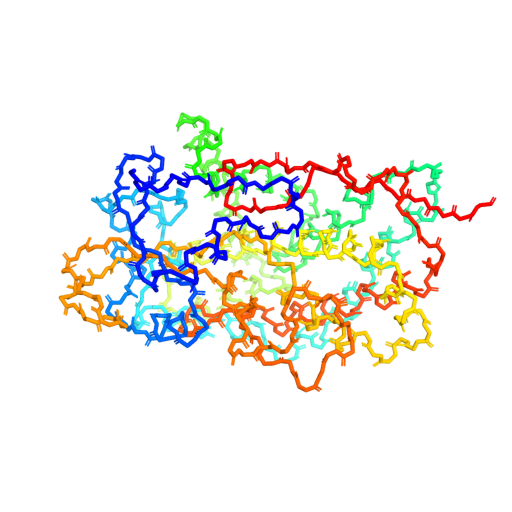 63.35855 135.69354 1.000 78.80647 375 ARG A CA 1
ATOM 5625 C C . ARG A 1 374 ? 36.33287 63.80336 137.04162 1.000 72.08387 375 ARG A C 1
ATOM 5626 O O . ARG A 1 374 ? 35.56101 63.08427 137.68455 1.000 76.05532 375 ARG A O 1
ATOM 5647 N N . PRO A 1 375 ? 36.73081 64.98810 137.51029 1.000 70.71404 376 PRO A N 1
ATOM 5648 C CA . PRO A 1 375 ? 36.35814 65.40575 138.86768 1.000 81.52628 376 PRO A CA 1
ATOM 5649 C C . PRO A 1 375 ? 34.85383 65.36152 139.10056 1.000 69.93205 376 PRO A C 1
ATOM 5650 O O . PRO A 1 375 ? 34.05205 65.60821 138.19736 1.000 73.31667 376 PRO A O 1
ATOM 5661 N N . PHE A 1 376 ? 34.48145 65.04146 140.34278 1.000 74.06505 377 PHE A N 1
ATOM 5662 C CA . PHE A 1 376 ? 33.07273 65.01630 140.72197 1.000 62.12254 377 PHE A CA 1
ATOM 5663 C C . PHE A 1 376 ? 32.41950 66.37939 140.53870 1.000 67.04058 377 PHE A C 1
ATOM 5664 O O . PHE A 1 376 ? 31.20970 66.46157 140.29604 1.000 69.80108 377 PHE A O 1
ATOM 5681 N N . GLU A 1 377 ? 33.19930 67.45536 140.64235 1.000 66.75625 378 GLU A N 1
ATOM 5682 C CA . GLU A 1 377 ? 32.67144 68.80795 140.51683 1.000 65.52429 378 GLU A CA 1
ATOM 5683 C C . GLU A 1 377 ? 32.31209 69.17661 139.08392 1.000 70.23164 378 GLU A C 1
ATOM 5684 O O . GLU A 1 377 ? 31.78357 70.27226 138.86336 1.000 72.61732 378 GLU A O 1
ATOM 5696 N N . ASP A 1 378 ? 32.58140 68.30524 138.11297 1.000 69.19080 379 ASP A N 1
ATOM 5697 C CA . ASP A 1 378 ? 32.27361 68.58270 136.71727 1.000 76.20534 379 ASP A CA 1
ATOM 5698 C C . ASP A 1 378 ? 30.91971 68.03735 136.28389 1.000 66.65437 379 ASP A C 1
ATOM 5699 O O . ASP A 1 378 ? 30.49972 68.29990 135.15229 1.000 64.53054 379 ASP A O 1
ATOM 5708 N N . LEU A 1 379 ? 30.23240 67.29005 137.14285 1.000 64.04490 380 LEU A N 1
ATOM 5709 C CA . LEU A 1 379 ? 28.93628 66.73784 136.77907 1.000 65.35117 380 LEU A CA 1
ATOM 5710 C C . LEU A 1 379 ? 27.92050 67.85536 136.56642 1.000 61.53357 380 LEU A C 1
ATOM 5711 O O . LEU A 1 379 ? 27.98409 68.91401 137.19679 1.000 57.49666 380 LEU A O 1
ATOM 5727 N N . GLU A 1 380 ? 26.97284 67.60730 135.66433 1.000 58.22767 381 GLU A N 1
ATOM 5728 C CA . GLU A 1 380 ? 25.96357 68.59217 135.30822 1.000 56.47353 381 GLU A CA 1
ATOM 5729 C C . GLU A 1 380 ? 24.59950 67.92227 135.25151 1.000 57.12550 381 GLU A C 1
ATOM 5730 O O . GLU A 1 380 ? 24.48251 66.74412 134.90403 1.000 59.88610 381 GLU A O 1
ATOM 5742 N N . ARG A 1 381 ? 23.56675 68.68831 135.58931 1.000 53.75289 382 ARG A N 1
ATOM 5743 C CA . ARG A 1 381 ? 22.20558 68.18554 135.48069 1.000 61.49672 382 ARG A CA 1
ATOM 5744 C C . ARG A 1 381 ? 21.79161 68.10501 134.01648 1.000 64.56974 382 ARG A C 1
ATOM 5745 O O . ARG A 1 381 ? 22.09093 68.99736 133.21828 1.000 63.59124 382 ARG A O 1
ATOM 5766 N N . ARG A 1 382 ? 21.09738 67.02201 133.66419 1.000 62.54319 383 ARG A N 1
ATOM 5767 C CA . ARG A 1 382 ? 20.68996 66.82715 132.27695 1.000 63.26591 383 ARG A CA 1
ATOM 5768 C C . ARG A 1 382 ? 19.70940 67.90811 131.83789 1.000 76.22862 383 ARG A C 1
ATOM 5769 O O . ARG A 1 382 ? 19.86890 68.51250 130.77077 1.000 71.06104 383 ARG A O 1
ATOM 5790 N N . GLY A 1 383 ? 18.68781 68.16656 132.65064 1.000 63.17951 384 GLY A N 1
ATOM 5791 C CA . GLY A 1 383 ? 17.69989 69.17698 132.32804 1.000 67.67148 384 GLY A CA 1
ATOM 5792 C C . GLY A 1 383 ? 17.04634 69.77021 133.55841 1.000 68.48945 384 GLY A C 1
ATOM 5793 O O . GLY A 1 383 ? 16.22642 69.11566 134.21011 1.000 60.48287 384 GLY A O 1
ATOM 5797 N N . LYS A 1 384 ? 17.39975 71.01597 133.88540 1.000 63.54455 385 LYS A N 1
ATOM 5798 C CA . LYS A 1 384 ? 16.84931 71.64686 135.08069 1.000 67.93910 385 LYS A CA 1
ATOM 5799 C C . LYS A 1 384 ? 15.33076 71.73605 135.00748 1.000 66.92652 385 LYS A C 1
ATOM 5800 O O . LYS A 1 384 ? 14.64002 71.53117 136.01310 1.000 67.86330 385 LYS A O 1
ATOM 5819 N N . GLY A 1 385 ? 14.79202 72.03791 133.82782 1.000 67.06290 386 GLY A N 1
ATOM 5820 C CA . GLY A 1 385 ? 13.35952 72.14445 133.64798 1.000 65.05119 386 GLY A CA 1
ATOM 5821 C C . GLY A 1 385 ? 12.61595 70.83037 133.60781 1.000 70.17684 386 GLY A C 1
ATOM 5822 O O . GLY A 1 385 ? 11.38998 70.83390 133.46835 1.000 64.39848 386 GLY A O 1
ATOM 5826 N N . LEU A 1 386 ? 13.31673 69.70487 133.71568 1.000 59.01431 387 LEU A N 1
ATOM 5827 C CA . LEU A 1 386 ? 12.67728 68.40035 133.75763 1.000 58.90740 387 LEU A CA 1
ATOM 5828 C C . LEU A 1 386 ? 12.31545 68.04348 135.19251 1.000 57.81956 387 LEU A C 1
ATOM 5829 O O . LEU A 1 386 ? 12.96469 68.48171 136.14623 1.000 56.67909 387 LEU A O 1
ATOM 5845 N N . HIS A 1 387 ? 11.26018 67.24140 135.33852 1.000 53.30994 388 HIS A N 1
ATOM 5846 C CA . HIS A 1 387 ? 10.91955 66.72271 136.65783 1.000 57.31855 388 HIS A CA 1
ATOM 5847 C C . HIS A 1 387 ? 12.05519 65.88574 137.22642 1.000 55.07460 388 HIS A C 1
ATOM 5848 O O . HIS A 1 387 ? 12.24907 65.84534 138.44778 1.000 60.25651 388 HIS A O 1
ATOM 5862 N N . SER A 1 388 ? 12.82003 65.22566 136.36384 1.000 57.29630 389 SER A N 1
ATOM 5863 C CA . SER A 1 388 ? 13.89604 64.35311 136.80195 1.000 55.69684 389 SER A CA 1
ATOM 5864 C C . SER A 1 388 ? 15.17531 65.14422 137.04655 1.000 53.75696 389 SER A C 1
ATOM 5865 O O . SER A 1 388 ? 15.44210 66.15674 136.39284 1.000 52.87524 389 SER A O 1
ATOM 5873 N N . VAL A 1 389 ? 15.96993 64.66213 137.99799 1.000 52.61023 390 VAL A N 1
ATOM 5874 C CA . VAL A 1 389 ? 17.23653 65.28197 138.36025 1.000 55.68991 390 VAL A CA 1
ATOM 5875 C C . VAL A 1 389 ? 18.42058 64.45814 137.85514 1.000 52.43575 390 VAL A C 1
ATOM 5876 O O . VAL A 1 389 ? 19.51972 64.55709 138.39707 1.000 56.85420 390 VAL A O 1
ATOM 5888 N N . GLY A 1 390 ? 18.21019 63.64036 136.82645 1.000 52.82303 391 GLY A N 1
ATOM 5889 C CA . GLY A 1 390 ? 19.31089 62.88141 136.26491 1.000 56.12238 391 GLY A CA 1
ATOM 5890 C C . GLY A 1 390 ? 20.39537 63.78929 135.71817 1.000 64.70414 391 GLY A C 1
ATOM 5891 O O . GLY A 1 390 ? 20.13790 64.91070 135.27628 1.000 56.83022 391 GLY A O 1
ATOM 5895 N N . ILE A 1 391 ? 21.62740 63.29196 135.74981 1.000 60.40418 392 ILE A N 1
ATOM 5896 C CA . ILE A 1 391 ? 22.77518 64.07463 135.31835 1.000 57.73442 392 ILE A CA 1
ATOM 5897 C C . ILE A 1 391 ? 23.03143 63.82938 133.83620 1.000 59.17540 392 ILE A C 1
ATOM 5898 O O . ILE A 1 391 ? 22.55463 62.85844 133.24326 1.000 61.62132 392 ILE A O 1
ATOM 5914 N N . LYS A 1 392 ? 23.80726 64.73280 133.23323 1.000 58.94183 393 LYS A N 1
ATOM 5915 C CA . LYS A 1 392 ? 24.05407 64.67655 131.79601 1.000 65.67100 393 LYS A CA 1
ATOM 5916 C C . LYS A 1 392 ? 24.84438 63.43098 131.41511 1.000 66.62051 393 LYS A C 1
ATOM 5917 O O . LYS A 1 392 ? 24.47041 62.70523 130.48592 1.000 68.10968 393 LYS A O 1
ATOM 5936 N N . GLU A 1 393 ? 25.94925 63.17644 132.11071 1.000 57.54628 394 GLU A N 1
ATOM 5937 C CA . GLU A 1 393 ? 26.79569 62.03092 131.81152 1.000 65.34160 394 GLU A CA 1
ATOM 5938 C C . GLU A 1 393 ? 27.60689 61.69078 133.05173 1.000 56.53802 394 GLU A C 1
ATOM 5939 O O . GLU A 1 393 ? 27.77390 62.51663 133.95320 1.000 60.59136 394 GLU A O 1
ATOM 5951 N N . LEU A 1 394 ? 28.10866 60.45688 133.08501 1.000 57.68214 395 LEU A N 1
ATOM 5952 C CA . LEU A 1 394 ? 28.95892 59.97020 134.17234 1.000 58.00427 395 LEU A CA 1
ATOM 5953 C C . LEU A 1 394 ? 30.13457 59.24099 133.53051 1.000 63.32547 395 LEU A C 1
ATOM 5954 O O . LEU A 1 394 ? 30.04171 58.05450 133.20348 1.000 58.00987 395 LEU A O 1
ATOM 5970 N N . LEU A 1 395 ? 31.23816 59.95692 133.34662 1.000 56.38151 396 LEU A N 1
ATOM 5971 C CA . LEU A 1 395 ? 32.43128 59.37011 132.75666 1.000 63.91078 396 LEU A CA 1
ATOM 5972 C C . LEU A 1 395 ? 33.20052 58.59954 133.82053 1.000 53.57232 396 LEU A C 1
ATOM 5973 O O . LEU A 1 395 ? 33.51296 59.13761 134.88768 1.000 57.64913 396 LEU A O 1
ATOM 5989 N N . VAL A 1 396 ? 33.49768 57.33373 133.52924 1.000 54.79792 397 VAL A N 1
ATOM 5990 C CA . VAL A 1 396 ? 34.16492 56.44808 134.47064 1.000 54.41321 397 VAL A CA 1
ATOM 5991 C C . VAL A 1 396 ? 35.37164 55.82434 133.78585 1.000 65.21418 397 VAL A C 1
ATOM 5992 O O . VAL A 1 396 ? 35.50053 55.83883 132.55960 1.000 62.36735 397 VAL A O 1
ATOM 6005 N N . THR A 1 397 ? 36.26368 55.27294 134.60417 1.000 59.20672 398 THR A N 1
ATOM 6006 C CA . THR A 1 397 ? 37.45892 54.60604 134.11541 1.000 51.70687 398 THR A CA 1
ATOM 6007 C C . THR A 1 397 ? 37.76154 53.41453 135.01289 1.000 61.53190 398 THR A C 1
ATOM 6008 O O . THR A 1 397 ? 37.21614 53.27826 136.11211 1.000 55.56181 398 THR A O 1
ATOM 6019 N N . TRP A 1 398 ? 38.64413 52.54413 134.52715 1.000 61.93524 399 TRP A N 1
ATOM 6020 C CA . TRP A 1 398 ? 39.01597 51.33028 135.24049 1.000 61.81025 399 TRP A CA 1
ATOM 6021 C C . TRP A 1 398 ? 40.37238 50.87811 134.72708 1.000 68.32188 399 TRP A C 1
ATOM 6022 O O . TRP A 1 398 ? 40.71940 51.16931 133.57753 1.000 69.66832 399 TRP A O 1
ATOM 6043 N N . PRO A 1 399 ? 41.15850 50.17237 135.54086 1.000 84.03820 400 PRO A N 1
ATOM 6044 C CA . PRO A 1 399 ? 42.51072 49.79076 135.10613 1.000 68.39644 400 PRO A CA 1
ATOM 6045 C C . PRO A 1 399 ? 42.46758 48.82089 133.93350 1.000 79.52164 400 PRO A C 1
ATOM 6046 O O . PRO A 1 399 ? 41.69912 47.85616 133.93236 1.000 68.11428 400 PRO A O 1
ATOM 6057 N N . THR A 1 400 ? 43.30571 49.08499 132.93547 1.000 73.08726 401 THR A N 1
ATOM 6058 C CA . THR A 1 400 ? 43.41254 48.22228 131.76425 1.000 91.85183 401 THR A CA 1
ATOM 6059 C C . THR A 1 400 ? 44.84604 47.72611 131.59803 1.000 87.43597 401 THR A C 1
ATOM 6060 O O . THR A 1 400 ? 45.36580 47.65448 130.48397 1.000 77.33034 401 THR A O 1
#